Protein AF-A0A7C5V649-F1 (afdb_monomer)

Radius of gyration: 30.29 Å; Cα contacts (8 Å, |Δi|>4): 635; chains: 1; bounding box: 96×82×86 Å

Sequence (457 aa):
MTSRGSSITKHFNKSNLEHTTSQSTSWASRHGIGLAFPSAISGLAVALTFPNYSWSLLAWVAVSPFLMALGRAQRLREVIWTTLVFGFFYFYFSLWWLNTLTIFNPFIPLGIVLLGVALSGYLVAFSVPAWFVMRRLSAQWIPLVLATLWVAVEYLRGLGPFGFPWNYLGHSQLPTFPKLAQCADIAGVYGISWLIVFANALFATAALCRWKEIKWTTVARQLALPLAALLVVLYCVIRIYPDHALLKVEAMRQSDAEGTIRIAVLQPNISQLEKVGYYSATSEEEALAAEQQMTSTTLRLLEETSGSQAKLIVMPESSFNSTYFVYQKELHETLARYARALDADILFGADRRETQSDYAARLRHPFTGHSERSFPNLVVRSMEGQPVLLEEPEETVPTVAAFLVRREEGLTSTVYDKIHLVPFGETAPIFDRIPFFQEYILMVGTYARGTEYTIFQ

Mean predicted aligned error: 10.05 Å

Secondary structure (DSSP, 8-state):
-------------THHHHHHHHHHHHHHHHTTHHHHHHHHHHHHHHHTTSTTT--TTTHHHHTHHHHHHHHH--SHHHHHHHHHHHHHHHHHHHTGGGGGGGGT-TTHHHHHHHHHHHHHHHHHHHHHHHHHHHHHS-TTTHHHHHHHHHHHHHHHHTSSTT---TT-GGGGGTTT-HHHHTTHHHHHHHHHHHHHHHHHHHHHHHHHHHHTT--HHHHHHHHHHHHHHHHHHHHIIIIIHHHHHHHHHHHHHHH-TT-PPPEEE------HHHHHHHHT-SSHHHHHHHHHHHHHHHHHHHHHTTTS--SEEE--TTSB--TTGGG-HHHHHHHHHHHHHHT-EEEEEEEEEEEHHHHHHHHHS---S-S--PPP------SSS--------S-EEEEEEEEEEETTTEEEEEEEEPSSPPBTTTB-TTGGG-HHHHHHSTT---PPPP-S-----

Nearest PDB structures (foldseek):
  5vrg-assembly1_A  TM=8.196E-01  e=6.380E-12  Escherichia coli K-12
  5n6l-assembly2_B  TM=8.045E-01  e=6.380E-12  Escherichia coli K-12
  5n6h-assembly1_A  TM=7.985E-01  e=5.352E-12  Escherichia coli K-12
  8rqr-assembly1_A  TM=7.796E-01  e=7.604E-12  Escherichia coli
  5n6h-assembly2_B  TM=7.937E-01  e=2.279E-11  Escherichia coli K-12

Solvent-accessible surface area (backbone atoms only — not comparable to full-atom values): 25034 Å² total; per-residue (Å²): 134,90,82,87,85,83,84,83,79,81,81,79,70,71,68,66,64,56,56,55,56,56,50,53,55,51,54,34,62,74,69,38,52,73,34,31,57,45,6,33,52,17,10,41,42,43,23,42,11,34,88,98,64,45,38,30,75,47,44,45,51,18,55,15,45,30,51,38,33,42,69,65,43,88,45,72,69,36,42,48,51,27,35,41,37,17,27,27,36,20,41,37,60,58,48,47,72,58,55,72,49,35,87,82,36,83,58,37,66,59,50,47,54,52,47,11,52,55,57,11,52,53,46,39,70,29,48,57,58,42,44,53,43,66,72,72,53,58,74,51,52,40,21,62,52,46,13,51,42,46,38,53,41,53,54,55,37,50,43,75,88,79,38,59,70,70,85,50,70,28,65,24,32,45,86,75,36,51,48,55,48,59,56,30,82,80,55,35,54,50,48,47,28,24,55,32,41,26,47,12,33,48,55,19,47,53,52,49,39,53,72,70,67,47,58,62,71,60,50,49,63,39,41,45,60,57,51,50,52,51,52,50,51,51,48,43,39,56,70,49,42,47,61,52,52,48,52,54,53,52,52,50,61,70,68,46,89,85,66,88,80,42,72,42,77,54,76,77,79,76,50,70,66,60,58,46,46,37,81,66,42,93,43,70,68,57,23,49,52,43,44,50,53,49,40,50,51,44,52,51,56,55,59,70,48,59,89,65,70,26,48,36,35,38,44,47,78,54,52,40,73,43,58,51,44,71,41,39,61,69,56,46,53,48,52,23,48,48,16,44,76,53,62,14,27,39,39,35,14,27,31,36,45,38,46,51,67,55,50,52,55,47,67,74,55,68,87,82,88,68,91,84,64,76,75,67,80,59,96,64,79,60,100,78,65,82,91,72,86,71,79,73,69,96,51,67,47,39,30,51,30,37,42,38,26,36,38,91,78,21,64,49,83,61,64,34,40,46,54,83,69,51,71,66,48,31,28,52,77,83,43,84,75,37,81,74,55,56,74,72,48,74,76,50,37,78,46,52,65,30,91,64,90,66,81,89,130

Foldseek 3Di:
DDDDDDDDDDDPDPVVVVVVVVVVVVVCVVQLVVLLVLLLQLLLLLLCLAPPNLPLVSLLASCQSLLLSLLPDPDLNSLLNSLLSNQLNNQLSNVVVQVVCCVVPVCSNVVSNVVSNVRSVLVSQLSVVLNVCSVPDDLLCSLQVSLVSLLVSLVVCCDDPNNDNPSQSLVSCCVPQVLLNVCCVVVHSSVSSSLSSSSSSLSNSLVVCVVVVNPNVSSCVSCVVSVVVSVVVCCCSNPPVVVVVVVVVVVVQVPDPPHDFAEAEDDLVDDVVLLVQLVPPPDPVSNVVSQVVLQVSLVVSLVVCAPVNGQEYEYEFASREPLDVLQPPVVQVVVLVSCQNRNHKYKYKHKHKDFPVQVVVDVVDPDPPDDPDDRDHDPPDDPPDDDDDDPDRPDIAIFTKMWMQHNVPTTDPFMDTAARDDDLQQPPPVCVPPVVVCVVSPHHHPHDHDDDDTDDD

pLDDT: mean 82.93, std 18.62, range [30.55, 98.81]

Structure (mmCIF, N/CA/C/O backbone):
data_AF-A0A7C5V649-F1
#
_entry.id   AF-A0A7C5V649-F1
#
loop_
_atom_site.group_PDB
_atom_site.id
_atom_site.type_symbol
_atom_site.label_atom_id
_atom_site.label_alt_id
_atom_site.label_comp_id
_atom_site.label_asym_id
_atom_site.label_entity_id
_atom_site.label_seq_id
_atom_site.pdbx_PDB_ins_code
_atom_site.Cartn_x
_atom_site.Cartn_y
_atom_site.Cartn_z
_atom_site.occupancy
_atom_site.B_iso_or_equiv
_atom_site.auth_seq_id
_atom_site.auth_comp_id
_atom_site.auth_asym_id
_atom_site.auth_atom_id
_atom_site.pdbx_PDB_model_num
ATOM 1 N N . MET A 1 1 ? 62.081 58.836 -33.011 1.00 36.94 1 MET A N 1
ATOM 2 C CA . MET A 1 1 ? 62.884 57.942 -32.151 1.00 36.94 1 MET A CA 1
ATOM 3 C C . MET A 1 1 ? 61.945 56.991 -31.420 1.00 36.94 1 MET A C 1
ATOM 5 O O . MET A 1 1 ? 61.169 57.426 -30.588 1.00 36.94 1 MET A O 1
ATOM 9 N N . THR A 1 2 ? 61.948 55.736 -31.876 1.00 38.00 2 THR A N 1
ATOM 10 C CA . THR A 1 2 ? 61.541 54.473 -31.221 1.00 38.00 2 THR A CA 1
ATOM 11 C C . THR A 1 2 ? 60.545 54.487 -30.045 1.00 38.00 2 THR A C 1
ATOM 13 O O . THR A 1 2 ? 60.937 54.733 -28.908 1.00 38.00 2 THR A O 1
ATOM 16 N N . SER A 1 3 ? 59.327 53.982 -30.277 1.00 30.55 3 SER A N 1
ATOM 17 C CA . SER A 1 3 ? 58.600 53.180 -29.279 1.00 30.55 3 SER A CA 1
ATOM 18 C C . SER A 1 3 ? 58.147 51.858 -29.920 1.00 30.55 3 SER A C 1
ATOM 20 O O . SER A 1 3 ? 57.559 51.829 -31.000 1.00 30.55 3 SER A O 1
ATOM 22 N N . ARG A 1 4 ? 58.537 50.735 -29.304 1.00 34.50 4 ARG A N 1
ATOM 23 C CA . ARG A 1 4 ? 58.181 49.370 -29.720 1.00 34.50 4 ARG A CA 1
ATOM 24 C C . ARG A 1 4 ? 56.809 49.027 -29.140 1.00 34.50 4 ARG A C 1
ATOM 26 O O . ARG A 1 4 ? 56.658 49.030 -27.923 1.00 34.50 4 ARG A O 1
ATOM 33 N N . GLY A 1 5 ? 55.849 48.679 -29.992 1.00 33.94 5 GLY A N 1
ATOM 34 C CA . GLY A 1 5 ? 54.630 47.978 -29.588 1.00 33.94 5 GLY A CA 1
ATOM 35 C C . GLY A 1 5 ? 54.877 46.469 -29.552 1.00 33.94 5 GLY A C 1
ATOM 36 O O . GLY A 1 5 ? 55.344 45.903 -30.540 1.00 33.94 5 GLY A O 1
ATOM 37 N N . SER A 1 6 ? 54.578 45.812 -28.428 1.00 32.91 6 SER A N 1
ATOM 38 C CA . SER A 1 6 ? 54.505 44.351 -28.345 1.00 32.91 6 SER A CA 1
ATOM 39 C C . SER A 1 6 ? 53.042 43.901 -28.386 1.00 32.91 6 SER A C 1
ATOM 41 O O . SER A 1 6 ? 52.245 44.164 -27.490 1.00 32.91 6 SER A O 1
ATOM 43 N N . SER A 1 7 ? 52.686 43.214 -29.469 1.00 33.00 7 SER A N 1
ATOM 44 C CA . SER A 1 7 ? 51.453 42.439 -29.595 1.00 33.00 7 SER A CA 1
ATOM 45 C C . SER A 1 7 ? 51.694 41.061 -28.978 1.00 33.00 7 SER A C 1
ATOM 47 O O . SER A 1 7 ? 52.481 40.282 -29.512 1.00 33.00 7 SER A O 1
ATOM 49 N N . ILE A 1 8 ? 51.019 40.747 -27.869 1.00 33.97 8 ILE A N 1
ATOM 50 C CA . ILE A 1 8 ? 50.959 39.388 -27.314 1.00 33.97 8 ILE A CA 1
ATOM 51 C C . ILE A 1 8 ? 49.700 38.713 -27.866 1.00 33.97 8 ILE A C 1
ATOM 53 O O . ILE A 1 8 ? 48.608 38.831 -27.313 1.00 33.97 8 ILE A O 1
ATOM 57 N N . THR A 1 9 ? 49.850 37.978 -28.963 1.00 34.94 9 THR A N 1
ATOM 58 C CA . THR A 1 9 ? 48.856 37.017 -29.447 1.00 34.94 9 THR A CA 1
ATOM 59 C C . THR A 1 9 ? 48.958 35.740 -28.611 1.00 34.94 9 THR A C 1
ATOM 61 O O . THR A 1 9 ? 49.849 34.916 -28.806 1.00 34.94 9 THR A O 1
ATOM 64 N N . LYS A 1 10 ? 48.036 35.544 -27.659 1.00 38.41 10 LYS A N 1
ATOM 65 C CA . LYS A 1 10 ? 47.859 34.251 -26.978 1.00 38.41 10 LYS A CA 1
ATOM 66 C C . LYS A 1 10 ? 47.260 33.240 -27.963 1.00 38.41 10 LYS A C 1
ATOM 68 O O . LYS A 1 10 ? 46.069 33.286 -28.255 1.00 38.41 10 LYS A O 1
ATOM 73 N N . HIS A 1 11 ? 48.076 32.314 -28.459 1.00 36.91 11 HIS A N 1
ATOM 74 C CA . HIS A 1 11 ? 47.598 31.079 -29.081 1.00 36.91 11 HIS A CA 1
ATOM 75 C C . HIS A 1 11 ? 46.932 30.196 -28.014 1.00 36.91 11 HIS A C 1
ATOM 77 O O . HIS A 1 11 ? 47.603 29.519 -27.238 1.00 36.91 11 HIS A O 1
ATOM 83 N N . PHE A 1 12 ? 45.599 30.216 -27.962 1.00 37.25 12 PHE A N 1
ATOM 84 C CA . PHE A 1 12 ? 44.818 29.243 -27.202 1.00 37.25 12 PHE A CA 1
ATOM 85 C C . PHE A 1 12 ? 44.826 27.907 -27.954 1.00 37.25 12 PHE A C 1
ATOM 87 O O . PHE A 1 12 ? 44.206 27.753 -29.005 1.00 37.25 12 PHE A O 1
ATOM 94 N N . ASN A 1 13 ? 45.571 26.946 -27.418 1.00 36.38 13 ASN A N 1
ATOM 95 C CA . ASN A 1 13 ? 45.719 25.613 -27.980 1.00 36.38 13 ASN A CA 1
ATOM 96 C C . ASN A 1 13 ? 44.449 24.781 -27.695 1.00 36.38 13 ASN A C 1
ATOM 98 O O . ASN A 1 13 ? 44.206 24.386 -26.554 1.00 36.38 13 ASN A O 1
ATOM 102 N N . LYS A 1 14 ? 43.631 24.522 -28.729 1.00 41.50 14 LYS A N 1
ATOM 103 C CA . LYS A 1 14 ? 42.399 23.702 -28.658 1.00 41.50 14 LYS A CA 1
ATOM 104 C C . LYS A 1 14 ? 42.640 22.257 -28.182 1.00 41.50 14 LYS A C 1
ATOM 106 O O . LYS A 1 14 ? 41.716 21.635 -27.672 1.00 41.50 14 LYS A O 1
ATOM 111 N N . SER A 1 15 ? 43.868 21.745 -28.277 1.00 40.16 15 SER A N 1
ATOM 112 C CA . SER A 1 15 ? 44.200 20.348 -27.944 1.00 40.16 15 SER A CA 1
ATOM 113 C C . SER A 1 15 ? 44.076 19.990 -26.452 1.00 40.16 15 SER A C 1
ATOM 115 O O . SER A 1 15 ? 43.797 18.840 -26.118 1.00 40.16 15 SER A O 1
ATOM 117 N N . ASN A 1 16 ? 44.193 20.959 -25.534 1.00 34.03 16 ASN A N 1
ATOM 118 C CA . ASN A 1 16 ? 44.114 20.689 -24.087 1.00 34.03 16 ASN A CA 1
ATOM 119 C C . ASN A 1 16 ? 42.673 20.554 -23.545 1.00 34.03 16 ASN A C 1
ATOM 121 O O . ASN A 1 16 ? 42.467 19.971 -22.478 1.00 34.03 16 ASN A O 1
ATOM 125 N N . LEU A 1 17 ? 41.666 21.049 -24.276 1.00 40.09 17 LEU A N 1
ATOM 126 C CA . LEU A 1 17 ? 40.243 20.909 -23.920 1.00 40.09 17 LEU A CA 1
ATOM 127 C C . LEU A 1 17 ? 39.654 19.556 -24.363 1.00 40.09 17 LEU A C 1
ATOM 129 O O . LEU A 1 17 ? 38.756 19.025 -23.709 1.00 40.09 17 LEU A O 1
ATOM 133 N N . GLU A 1 18 ? 40.191 18.958 -25.428 1.00 37.19 18 GLU A N 1
ATOM 134 C CA . GLU A 1 18 ? 39.766 17.636 -25.917 1.00 37.19 18 GLU A CA 1
ATOM 135 C C . GLU A 1 18 ? 40.360 16.488 -25.079 1.00 37.19 18 GLU A C 1
ATOM 137 O O . GLU A 1 18 ? 39.698 15.479 -24.827 1.00 37.19 18 GLU A O 1
ATOM 142 N N . HIS A 1 19 ? 41.574 16.656 -24.541 1.00 35.34 19 HIS A N 1
ATOM 143 C CA . HIS A 1 19 ? 42.197 15.640 -23.684 1.00 35.34 19 HIS A CA 1
ATOM 144 C C . HIS A 1 19 ? 41.551 15.511 -22.292 1.00 35.34 19 HIS A C 1
ATOM 146 O O . HIS A 1 19 ? 41.492 14.409 -21.741 1.00 35.34 19 HIS A O 1
ATOM 152 N N . THR A 1 20 ? 41.015 16.597 -21.730 1.00 40.09 20 THR A N 1
ATOM 153 C CA . THR A 1 20 ? 40.374 16.597 -20.400 1.00 40.09 20 THR A CA 1
ATOM 154 C C . THR A 1 20 ? 38.941 16.050 -20.427 1.00 40.09 20 THR A C 1
ATOM 156 O O . THR A 1 20 ? 38.528 15.350 -19.500 1.00 40.09 20 THR A O 1
ATOM 159 N N . THR A 1 21 ? 38.199 16.267 -21.517 1.00 39.84 21 THR A N 1
ATOM 160 C CA . THR A 1 21 ? 36.852 15.696 -21.726 1.00 39.84 21 THR A CA 1
ATOM 161 C C . THR A 1 21 ? 36.888 14.202 -22.081 1.00 39.84 21 THR A C 1
ATOM 163 O O . 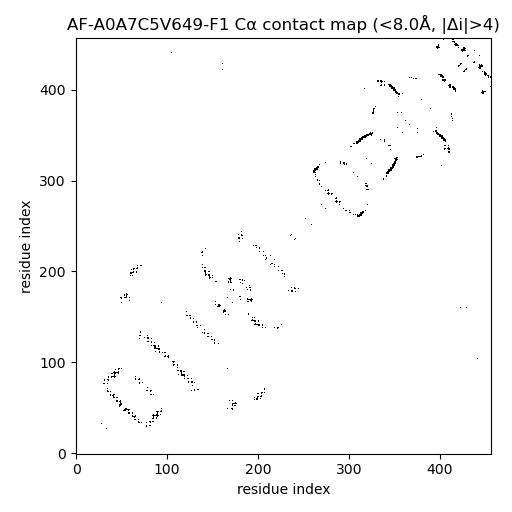THR A 1 21 ? 36.036 13.434 -21.626 1.00 39.84 21 THR A O 1
ATOM 166 N N . SER A 1 22 ? 37.915 13.753 -22.808 1.00 37.28 22 SER A N 1
ATOM 167 C CA . SER A 1 22 ? 38.166 12.332 -23.108 1.00 37.28 22 SER A CA 1
ATOM 168 C C . SER A 1 22 ? 38.533 11.508 -21.858 1.00 37.28 22 SER A C 1
ATOM 170 O O . SER A 1 22 ? 38.049 10.390 -21.663 1.00 37.28 22 SER A O 1
ATOM 172 N N . GLN A 1 23 ? 39.325 12.068 -20.936 1.00 36.22 23 GLN A N 1
ATOM 173 C CA . GLN A 1 23 ? 39.696 11.356 -19.709 1.00 36.22 23 GLN A CA 1
ATOM 174 C C . GLN A 1 23 ? 38.557 11.285 -18.677 1.00 36.22 23 GLN A C 1
ATOM 176 O O . GLN A 1 23 ? 38.383 10.227 -18.062 1.00 36.22 23 GLN A O 1
ATOM 181 N N . SER A 1 24 ? 37.733 12.334 -18.525 1.00 41.28 24 SER A N 1
ATOM 182 C CA . SER A 1 24 ? 36.608 12.326 -17.569 1.00 41.28 24 SER A CA 1
ATOM 183 C C . SER A 1 24 ? 35.476 11.377 -17.995 1.00 41.28 24 SER A C 1
ATOM 185 O O . SER A 1 24 ? 34.929 10.640 -17.167 1.00 41.28 24 SER A O 1
ATOM 187 N N . THR A 1 25 ? 35.201 11.291 -19.301 1.00 44.31 25 THR A N 1
ATOM 188 C CA . THR A 1 25 ? 34.272 10.306 -19.881 1.00 44.31 25 THR A CA 1
ATOM 189 C C . THR A 1 25 ? 34.782 8.870 -19.723 1.00 44.31 25 THR A C 1
ATOM 191 O O . THR A 1 25 ? 33.984 7.952 -19.509 1.00 44.31 25 THR A O 1
ATOM 194 N N . SER A 1 26 ? 36.103 8.653 -19.716 1.00 49.25 26 SER A N 1
ATOM 195 C CA . SER A 1 26 ? 36.700 7.334 -19.454 1.00 49.25 26 SER A CA 1
ATOM 196 C C . SER A 1 26 ? 36.560 6.874 -17.992 1.00 49.25 26 SER A C 1
ATOM 198 O O . SER A 1 26 ? 36.377 5.685 -17.736 1.00 49.25 26 SER A O 1
ATOM 200 N N . TRP A 1 27 ? 36.587 7.790 -17.017 1.00 44.69 27 TRP A N 1
ATOM 201 C CA . TRP A 1 27 ? 36.487 7.433 -15.597 1.00 44.69 27 TRP A CA 1
ATOM 202 C C . TRP A 1 27 ? 35.042 7.128 -15.173 1.00 44.69 27 TRP A C 1
ATOM 204 O O . TRP A 1 27 ? 34.786 6.102 -14.534 1.00 44.69 27 TRP A O 1
ATOM 214 N N . ALA A 1 28 ? 34.086 7.957 -15.609 1.00 45.69 28 ALA A N 1
ATOM 215 C CA . ALA A 1 28 ? 32.658 7.771 -15.338 1.00 45.69 28 ALA A CA 1
ATOM 216 C C . ALA A 1 28 ? 32.068 6.531 -16.039 1.00 45.69 28 ALA A C 1
ATOM 218 O O . ALA A 1 28 ? 31.176 5.873 -15.497 1.00 45.69 28 ALA A O 1
ATOM 219 N N . SER A 1 29 ? 32.589 6.171 -17.219 1.00 52.00 29 SER A N 1
ATOM 220 C CA . SER A 1 29 ? 32.217 4.937 -17.930 1.00 52.00 29 SER A CA 1
ATOM 221 C C . SER A 1 29 ? 32.841 3.676 -17.321 1.00 52.00 29 SER A C 1
ATOM 223 O O . SER A 1 29 ? 32.210 2.620 -17.332 1.00 52.00 29 SER A O 1
ATOM 225 N N . ARG A 1 30 ? 34.038 3.763 -16.720 1.00 49.53 30 ARG A N 1
ATOM 226 C CA . ARG A 1 30 ? 34.689 2.626 -16.037 1.00 49.53 30 ARG A CA 1
ATOM 227 C C . ARG A 1 30 ? 33.969 2.193 -14.750 1.00 49.53 30 ARG A C 1
ATOM 229 O O . ARG A 1 30 ? 33.972 0.996 -14.442 1.00 49.53 30 ARG A O 1
ATOM 236 N N . HIS A 1 31 ? 33.305 3.126 -14.061 1.00 53.00 31 HIS A N 1
ATOM 237 C CA . HIS A 1 31 ? 32.632 2.900 -12.770 1.00 53.00 31 HIS A CA 1
ATOM 238 C C . HIS A 1 31 ? 31.092 2.910 -12.833 1.00 53.00 31 HIS A C 1
ATOM 240 O O . HIS A 1 31 ? 30.442 2.867 -11.796 1.00 53.00 31 HIS A O 1
ATOM 246 N N . GLY A 1 32 ? 30.479 2.967 -14.023 1.00 59.16 32 GLY A N 1
ATOM 247 C CA . GLY A 1 32 ? 29.012 2.955 -14.161 1.00 59.16 32 GLY A CA 1
ATOM 248 C C . GLY A 1 32 ? 28.304 4.243 -13.708 1.00 59.16 32 GLY A C 1
ATOM 249 O O . GLY A 1 32 ? 27.077 4.301 -13.707 1.00 59.16 32 GLY A O 1
ATOM 250 N N . ILE A 1 33 ? 29.055 5.299 -13.378 1.00 63.62 33 ILE A N 1
ATOM 251 C CA . ILE A 1 33 ? 28.540 6.587 -12.882 1.00 63.62 33 ILE A CA 1
ATOM 252 C C . ILE A 1 33 ? 27.642 7.266 -13.927 1.00 63.62 33 ILE A C 1
ATOM 254 O O . ILE A 1 33 ? 26.629 7.867 -13.580 1.00 63.62 33 ILE A O 1
ATOM 258 N N . GLY A 1 34 ? 27.941 7.090 -15.219 1.00 76.56 34 GLY A N 1
ATOM 259 C CA . GLY A 1 34 ? 27.107 7.625 -16.303 1.00 76.56 34 GLY A CA 1
ATOM 260 C C . GLY A 1 34 ? 25.688 7.035 -16.379 1.00 76.56 34 GLY A C 1
ATOM 261 O O . GLY A 1 34 ? 24.805 7.663 -16.954 1.00 76.56 34 GLY A O 1
ATOM 262 N N . LEU A 1 35 ? 25.449 5.851 -15.798 1.00 89.00 35 LEU A N 1
ATOM 263 C CA . LEU A 1 35 ? 24.126 5.207 -15.743 1.00 89.00 35 LEU A CA 1
ATOM 264 C C . LEU A 1 35 ? 23.373 5.526 -14.442 1.00 89.00 35 LEU A C 1
ATOM 266 O O . LEU A 1 35 ? 22.148 5.406 -14.389 1.00 89.00 35 LEU A O 1
ATOM 270 N N . ALA A 1 36 ? 24.086 5.976 -13.407 1.00 90.19 36 ALA A N 1
ATOM 271 C CA . ALA A 1 36 ? 23.501 6.311 -12.113 1.00 90.19 36 ALA A CA 1
ATOM 272 C C . ALA A 1 36 ? 22.613 7.562 -12.191 1.00 90.19 36 ALA A C 1
ATOM 274 O O . ALA A 1 36 ? 21.518 7.566 -11.644 1.00 90.19 36 ALA A O 1
ATOM 275 N N . PHE A 1 37 ? 23.037 8.595 -12.924 1.00 93.25 37 PHE A N 1
ATOM 276 C CA . PHE A 1 37 ? 22.278 9.844 -13.056 1.00 93.25 37 PHE A CA 1
ATOM 277 C C . PHE A 1 37 ? 20.858 9.669 -13.637 1.00 93.25 37 PHE A C 1
ATOM 279 O O . PHE A 1 37 ? 19.902 10.065 -12.967 1.00 93.25 37 PHE A O 1
ATOM 286 N N . PRO A 1 38 ? 20.655 9.042 -14.819 1.00 94.06 38 PRO A N 1
ATOM 287 C CA . PRO A 1 38 ? 19.302 8.807 -15.334 1.00 94.06 38 PRO A CA 1
ATOM 288 C C . PRO A 1 38 ? 18.468 7.906 -14.413 1.00 94.06 38 PRO A C 1
ATOM 290 O O . PRO A 1 38 ? 17.252 8.057 -14.351 1.00 94.06 38 PRO A O 1
ATOM 293 N N . SER A 1 39 ? 19.113 7.011 -13.664 1.00 97.31 39 SER A N 1
ATOM 294 C CA . SER A 1 39 ? 18.449 6.128 -12.699 1.00 97.31 39 SER A CA 1
ATOM 295 C C . SER A 1 39 ? 17.968 6.879 -11.462 1.00 97.31 39 SER A C 1
ATOM 297 O O . SER A 1 39 ? 16.840 6.669 -11.033 1.00 97.31 39 SER A O 1
ATOM 299 N N . ALA A 1 40 ? 18.772 7.804 -10.934 1.00 97.56 40 ALA A N 1
ATOM 300 C CA . ALA A 1 40 ? 18.379 8.671 -9.826 1.00 97.56 40 ALA A CA 1
ATOM 301 C C . ALA A 1 40 ? 17.206 9.581 -10.220 1.00 97.56 40 ALA A C 1
ATOM 303 O O . ALA A 1 40 ? 16.221 9.661 -9.491 1.00 97.56 40 ALA A O 1
ATOM 304 N N . ILE A 1 41 ? 17.268 10.202 -11.408 1.00 97.56 41 ILE A N 1
ATOM 305 C CA . ILE A 1 41 ? 16.163 11.017 -11.942 1.00 97.56 41 ILE A CA 1
ATOM 306 C C . ILE A 1 41 ? 14.899 10.178 -12.100 1.00 97.56 41 ILE A C 1
ATOM 308 O O . ILE A 1 41 ? 13.822 10.620 -11.721 1.00 97.56 41 ILE A O 1
ATOM 312 N N . SER A 1 42 ? 15.026 8.971 -12.650 1.00 98.50 42 SER A N 1
ATOM 313 C CA . SER A 1 42 ? 13.905 8.048 -12.808 1.00 98.50 42 SER A CA 1
ATOM 314 C C . SER A 1 42 ? 13.290 7.674 -11.456 1.00 98.50 42 SER A C 1
ATOM 316 O O . SER A 1 42 ? 12.074 7.735 -11.313 1.00 98.50 42 SER A O 1
ATOM 318 N N . GLY A 1 43 ? 14.109 7.375 -10.441 1.00 98.25 43 GLY A N 1
ATOM 319 C CA . GLY A 1 43 ? 13.636 7.057 -9.091 1.00 98.25 43 GLY A CA 1
ATOM 320 C C . GLY A 1 43 ? 12.895 8.226 -8.440 1.00 98.25 43 GLY A C 1
ATOM 321 O O . GLY A 1 43 ? 11.783 8.052 -7.948 1.00 98.25 43 GLY A O 1
ATOM 322 N N . LEU A 1 44 ? 13.457 9.437 -8.526 1.00 97.81 44 LEU A N 1
ATOM 323 C CA . LEU A 1 44 ? 12.796 10.669 -8.078 1.00 97.81 44 LEU A CA 1
ATOM 324 C C . LEU A 1 44 ? 11.477 10.908 -8.817 1.00 97.81 44 LEU A C 1
ATOM 326 O O . LEU A 1 44 ? 10.461 11.188 -8.191 1.00 97.81 44 LEU A O 1
ATOM 330 N N . ALA A 1 45 ? 11.474 10.763 -10.144 1.00 98.31 45 ALA A N 1
ATOM 331 C CA . ALA A 1 45 ? 10.282 10.939 -10.962 1.00 98.31 45 ALA A CA 1
ATOM 332 C C . ALA A 1 45 ? 9.171 9.961 -10.562 1.00 98.31 45 ALA A C 1
ATOM 334 O O . ALA A 1 45 ? 8.016 10.367 -10.498 1.00 98.31 45 ALA A O 1
ATOM 335 N N . VAL A 1 46 ? 9.511 8.704 -10.251 1.00 98.31 46 VAL A N 1
ATOM 336 C CA . VAL A 1 46 ? 8.555 7.721 -9.724 1.00 98.31 46 VAL A CA 1
ATOM 337 C C . VAL A 1 46 ? 8.055 8.133 -8.337 1.00 98.31 46 VAL A C 1
ATOM 339 O O . VAL A 1 46 ? 6.852 8.068 -8.092 1.00 98.31 46 VAL A O 1
ATOM 342 N N . ALA A 1 47 ? 8.924 8.615 -7.443 1.00 97.38 47 ALA A N 1
ATOM 343 C CA . ALA A 1 47 ? 8.516 9.077 -6.114 1.00 97.38 47 ALA A CA 1
ATOM 344 C C . ALA A 1 47 ? 7.478 10.219 -6.175 1.00 97.38 47 ALA A C 1
ATOM 346 O O . ALA A 1 47 ? 6.518 10.212 -5.409 1.00 97.38 47 ALA A O 1
ATOM 347 N N . LEU A 1 48 ? 7.602 11.138 -7.141 1.00 96.88 48 LEU A N 1
ATOM 348 C CA . LEU A 1 48 ? 6.653 12.243 -7.372 1.00 96.88 48 LEU A CA 1
ATOM 349 C C . LEU A 1 48 ? 5.265 11.792 -7.873 1.00 96.88 48 LEU A C 1
ATOM 351 O O . LEU A 1 48 ? 4.339 12.598 -7.960 1.00 96.88 48 LEU A O 1
ATOM 355 N N . THR A 1 49 ? 5.091 10.516 -8.219 1.00 96.69 49 THR A N 1
ATOM 356 C CA . THR A 1 49 ? 3.784 9.980 -8.639 1.00 96.69 49 THR A CA 1
ATOM 357 C C . THR A 1 49 ? 2.877 9.627 -7.457 1.00 96.69 49 THR A C 1
ATOM 359 O O . THR A 1 49 ? 1.677 9.440 -7.645 1.00 96.69 49 THR A O 1
ATOM 362 N N . PHE A 1 50 ? 3.433 9.556 -6.244 1.00 94.88 50 PHE A N 1
ATOM 363 C CA . PHE A 1 50 ? 2.730 9.190 -5.013 1.00 94.88 50 PHE A CA 1
ATOM 364 C C . PHE A 1 50 ? 2.175 10.428 -4.272 1.00 94.88 50 PHE A C 1
ATOM 366 O O . PHE A 1 50 ? 2.469 11.564 -4.672 1.00 94.88 50 PHE A O 1
ATOM 373 N N . PRO A 1 51 ? 1.336 10.237 -3.229 1.00 84.12 51 PRO A N 1
ATOM 374 C CA . PRO A 1 51 ? 0.714 11.333 -2.481 1.00 84.12 51 PRO A CA 1
ATOM 375 C C . PRO A 1 51 ? 1.709 12.412 -2.012 1.00 84.12 51 PRO A C 1
ATOM 377 O O . PRO A 1 51 ? 2.884 12.123 -1.800 1.00 84.12 51 PRO A O 1
ATOM 380 N N . ASN A 1 52 ? 1.215 13.647 -1.852 1.00 83.31 52 ASN A N 1
ATOM 381 C CA . ASN A 1 52 ? 1.907 14.957 -1.797 1.00 83.31 52 ASN A CA 1
ATOM 382 C C . ASN A 1 52 ? 2.037 15.652 -3.156 1.00 83.31 52 ASN A C 1
ATOM 384 O O . ASN A 1 52 ? 1.781 16.851 -3.244 1.00 83.31 52 ASN A O 1
ATOM 388 N N . TYR A 1 53 ? 2.386 14.911 -4.211 1.00 90.31 53 TYR A N 1
ATOM 389 C CA . TYR A 1 53 ? 2.527 15.470 -5.562 1.00 90.31 53 TYR A CA 1
ATOM 390 C C . TYR A 1 53 ? 1.511 14.875 -6.535 1.00 90.31 53 TYR A C 1
ATOM 392 O O . TYR A 1 53 ? 0.899 15.614 -7.304 1.00 90.31 53 TYR A O 1
ATOM 400 N N . SER A 1 54 ? 1.295 13.554 -6.475 1.00 93.19 54 SER A N 1
ATOM 401 C CA . SER A 1 54 ? 0.281 12.838 -7.258 1.00 93.19 54 SER A CA 1
ATOM 402 C C . SER A 1 54 ? 0.370 13.099 -8.768 1.00 93.19 54 SER A C 1
ATOM 404 O O . SER A 1 54 ? -0.647 13.237 -9.452 1.00 93.19 54 SER A O 1
ATOM 406 N N . TRP A 1 55 ? 1.588 13.181 -9.321 1.00 95.69 55 TRP A N 1
ATOM 407 C CA . TRP A 1 55 ? 1.807 13.375 -10.760 1.00 95.69 55 TRP A CA 1
ATOM 408 C C . TRP A 1 55 ? 1.571 12.070 -11.536 1.00 95.69 55 TRP A C 1
ATOM 410 O O . TRP A 1 55 ? 2.477 11.515 -12.151 1.00 95.69 55 TRP A O 1
ATOM 420 N N . SER A 1 56 ? 0.335 11.569 -11.526 1.00 95.50 56 SER A N 1
ATOM 421 C CA . SER A 1 56 ? -0.049 10.247 -12.050 1.00 95.50 56 SER A CA 1
ATOM 422 C C . SER A 1 56 ? 0.350 10.022 -13.514 1.00 95.50 56 SER A C 1
ATOM 424 O O . SER A 1 56 ? 0.726 8.915 -13.899 1.00 95.50 56 SER A O 1
ATOM 426 N N . LEU A 1 57 ? 0.309 11.076 -14.342 1.00 96.25 57 LEU A N 1
ATOM 427 C CA . LEU A 1 57 ? 0.749 11.027 -15.742 1.00 96.25 57 LEU A CA 1
ATOM 428 C C . LEU A 1 57 ? 2.249 10.752 -15.883 1.00 96.25 57 LEU A C 1
ATOM 430 O O . LEU A 1 57 ? 2.658 10.062 -16.816 1.00 96.25 57 LEU A O 1
ATOM 434 N N . LEU A 1 58 ? 3.066 11.255 -14.954 1.00 97.69 58 LEU A N 1
ATOM 435 C CA . LEU A 1 58 ? 4.511 11.055 -14.977 1.00 97.69 58 LEU A CA 1
ATOM 436 C C . LEU A 1 58 ? 4.860 9.566 -14.843 1.00 97.69 58 LEU A C 1
ATOM 438 O O . LEU A 1 58 ? 5.808 9.118 -15.483 1.00 97.69 58 LEU A O 1
ATOM 442 N N . ALA A 1 59 ? 4.060 8.773 -14.117 1.00 97.62 59 ALA A N 1
ATOM 443 C CA . ALA A 1 59 ? 4.285 7.335 -13.934 1.00 97.62 59 ALA A CA 1
ATOM 444 C C . ALA A 1 59 ? 4.445 6.570 -15.261 1.00 97.62 59 ALA A C 1
ATOM 446 O O . ALA A 1 59 ? 5.265 5.656 -15.352 1.00 97.62 59 ALA A O 1
ATOM 447 N N . TRP A 1 60 ? 3.736 6.986 -16.317 1.00 98.12 60 TRP A N 1
ATOM 448 C CA . TRP A 1 60 ? 3.745 6.352 -17.644 1.00 98.12 60 TRP A CA 1
ATOM 449 C C . TRP A 1 60 ? 5.064 6.496 -18.411 1.00 98.12 60 TRP A C 1
ATOM 451 O O . TRP A 1 60 ? 5.281 5.788 -19.395 1.00 98.12 60 TRP A O 1
ATOM 461 N N . VAL A 1 61 ? 5.952 7.383 -17.955 1.00 98.38 61 VAL A N 1
ATOM 462 C CA . VAL A 1 61 ? 7.284 7.600 -18.542 1.00 98.38 61 VAL A CA 1
ATOM 463 C C . VAL A 1 61 ? 8.415 7.597 -17.506 1.00 98.38 61 VAL A C 1
ATOM 465 O O . VAL A 1 61 ? 9.581 7.493 -17.884 1.00 98.38 61 VAL A O 1
ATOM 468 N N . ALA A 1 62 ? 8.099 7.664 -16.209 1.00 98.25 62 ALA A N 1
ATOM 469 C CA . ALA A 1 62 ? 9.066 7.838 -15.127 1.00 98.25 62 ALA A CA 1
ATOM 470 C C . ALA A 1 62 ? 10.071 6.692 -14.986 1.00 98.25 62 ALA A C 1
ATOM 472 O O . ALA A 1 62 ? 11.209 6.950 -14.611 1.00 98.25 62 ALA A O 1
ATOM 473 N N . VAL A 1 63 ? 9.689 5.450 -15.297 1.00 98.69 63 VAL A N 1
ATOM 474 C CA . VAL A 1 63 ? 10.550 4.251 -15.196 1.00 98.69 63 VAL A CA 1
ATOM 475 C C . VAL A 1 63 ? 11.439 4.094 -16.442 1.00 98.69 63 VAL A C 1
ATOM 477 O O . VAL A 1 63 ? 12.470 3.420 -16.417 1.00 98.69 63 VAL A O 1
ATOM 480 N N . SER A 1 64 ? 11.082 4.747 -17.551 1.00 98.50 64 SER A N 1
ATOM 481 C CA . SER A 1 64 ? 11.762 4.612 -18.845 1.00 98.50 64 SER A CA 1
ATOM 482 C C . SER A 1 64 ? 13.260 4.953 -18.798 1.00 98.50 64 SER A C 1
ATOM 484 O O . SER A 1 64 ? 14.043 4.164 -19.335 1.00 98.50 64 SER A O 1
ATOM 486 N N . PRO A 1 65 ? 13.721 6.049 -18.149 1.00 98.19 65 PRO A N 1
ATOM 487 C CA . PRO A 1 65 ? 15.148 6.368 -18.094 1.00 98.19 65 PRO A CA 1
ATOM 488 C C . PRO A 1 65 ? 15.960 5.320 -17.323 1.00 98.19 65 PRO A C 1
ATOM 490 O O . PRO A 1 65 ? 17.081 5.005 -17.727 1.00 98.19 65 PRO A O 1
ATOM 493 N N . PHE A 1 66 ? 15.389 4.722 -16.272 1.00 98.50 66 PHE A N 1
ATOM 494 C CA . PHE A 1 66 ? 16.000 3.597 -15.567 1.00 98.50 66 PHE A CA 1
ATOM 495 C C . PHE A 1 66 ? 16.115 2.358 -16.464 1.00 98.50 66 PHE A C 1
ATOM 497 O O . PHE A 1 66 ? 17.199 1.784 -16.571 1.00 98.50 66 PHE A O 1
ATOM 504 N N . LEU A 1 67 ? 15.054 1.981 -17.187 1.00 98.38 67 LEU A N 1
ATOM 505 C CA . LEU A 1 67 ? 15.113 0.856 -18.132 1.00 98.38 67 LEU A CA 1
ATOM 506 C C . LEU A 1 67 ? 16.134 1.106 -19.252 1.00 98.38 67 LEU A C 1
ATOM 508 O O . LEU A 1 67 ? 16.862 0.197 -19.648 1.00 98.38 67 LEU A O 1
ATOM 512 N N . MET A 1 68 ? 16.247 2.342 -19.742 1.00 96.94 68 MET A N 1
ATOM 513 C CA . MET A 1 68 ? 17.286 2.720 -20.703 1.00 96.94 68 MET A CA 1
ATOM 514 C C . MET A 1 68 ? 18.689 2.560 -20.112 1.00 96.94 68 MET A C 1
ATOM 516 O O . MET A 1 68 ? 19.572 2.019 -20.778 1.00 96.94 68 MET A O 1
ATOM 520 N N . ALA A 1 69 ? 18.912 3.002 -18.872 1.00 96.75 69 ALA A N 1
ATOM 521 C CA . ALA A 1 69 ? 20.190 2.832 -18.188 1.00 96.75 69 ALA A CA 1
ATOM 522 C C . ALA A 1 69 ? 20.529 1.343 -18.000 1.00 96.75 69 ALA A C 1
ATOM 524 O O . ALA A 1 69 ? 21.633 0.910 -18.339 1.00 96.75 69 ALA A O 1
ATOM 525 N N . LEU A 1 70 ? 19.545 0.544 -17.580 1.00 96.69 70 LEU A N 1
ATOM 526 C CA . LEU A 1 70 ? 19.654 -0.902 -17.426 1.00 96.69 70 LEU A CA 1
ATOM 527 C C . LEU A 1 70 ? 20.024 -1.594 -18.746 1.00 96.69 70 LEU A C 1
ATOM 529 O O . LEU A 1 70 ? 20.972 -2.375 -18.792 1.00 96.69 70 LEU A O 1
ATOM 533 N N . GLY A 1 71 ? 19.347 -1.263 -19.849 1.00 95.56 71 GLY A N 1
ATOM 534 C CA . GLY A 1 71 ? 19.625 -1.836 -21.170 1.00 95.56 71 GLY A CA 1
ATOM 535 C C . GLY A 1 71 ? 21.003 -1.471 -21.744 1.00 95.56 71 GLY A C 1
ATOM 536 O O . GLY A 1 71 ? 21.513 -2.176 -22.619 1.00 95.56 71 GLY A O 1
ATOM 537 N N . ARG A 1 72 ? 21.625 -0.392 -21.252 1.00 94.44 72 ARG A N 1
ATOM 538 C CA . ARG A 1 72 ? 22.982 0.042 -21.628 1.00 94.44 72 ARG A CA 1
ATOM 539 C C . ARG A 1 72 ? 24.077 -0.542 -20.744 1.00 94.44 72 ARG A C 1
ATOM 541 O O . ARG A 1 72 ? 25.236 -0.526 -21.163 1.00 94.44 72 ARG A O 1
ATOM 548 N N . ALA A 1 73 ? 23.732 -1.028 -19.553 1.00 94.44 73 ALA A N 1
ATOM 549 C CA . ALA A 1 73 ? 24.680 -1.632 -18.628 1.00 94.44 73 ALA A CA 1
ATOM 550 C C . ALA A 1 73 ? 25.397 -2.804 -19.302 1.00 94.44 73 ALA A C 1
ATOM 552 O O . ALA A 1 73 ? 24.759 -3.672 -19.905 1.00 94.44 73 ALA A O 1
ATOM 553 N N . GLN A 1 74 ? 26.725 -2.832 -19.214 1.00 93.06 74 GLN A N 1
ATOM 554 C CA . GLN A 1 74 ? 27.576 -3.843 -19.843 1.00 93.06 74 GLN A CA 1
ATOM 555 C C . GLN A 1 74 ? 27.914 -5.003 -18.913 1.00 93.06 74 GLN A C 1
ATOM 557 O O . GLN A 1 74 ? 28.211 -6.101 -19.382 1.00 93.06 74 GLN A O 1
ATOM 562 N N . ARG A 1 75 ? 27.853 -4.771 -17.600 1.00 94.44 75 ARG A N 1
ATOM 563 C CA . ARG A 1 75 ? 28.269 -5.725 -16.568 1.00 94.44 75 ARG A CA 1
ATOM 564 C C . ARG A 1 75 ? 27.212 -5.849 -15.480 1.00 94.44 75 ARG A C 1
ATOM 566 O O . ARG A 1 75 ? 26.517 -4.882 -15.185 1.00 94.44 75 ARG A O 1
ATOM 573 N N . LEU A 1 76 ? 27.185 -6.994 -14.798 1.00 94.88 76 LEU A N 1
ATOM 574 C CA . LEU A 1 76 ? 26.273 -7.232 -13.675 1.00 94.88 76 LEU A CA 1
ATOM 575 C C . LEU A 1 76 ? 26.415 -6.175 -12.565 1.00 94.88 76 LEU A C 1
ATOM 577 O O . LEU A 1 76 ? 25.417 -5.702 -12.038 1.00 94.88 76 LEU A O 1
ATOM 581 N N . ARG A 1 77 ? 27.641 -5.724 -12.264 1.00 94.56 77 ARG A N 1
ATOM 582 C CA . ARG A 1 77 ? 27.861 -4.646 -11.282 1.00 94.56 77 ARG A CA 1
ATOM 583 C C . ARG A 1 77 ? 27.157 -3.338 -11.656 1.00 94.56 77 ARG A C 1
ATOM 585 O O . ARG A 1 77 ? 26.686 -2.629 -10.780 1.00 94.56 77 ARG A O 1
ATOM 592 N N . GLU A 1 78 ? 27.084 -3.023 -12.951 1.00 95.44 78 GLU A N 1
ATOM 593 C CA . GLU A 1 78 ? 26.427 -1.809 -13.446 1.00 95.44 78 GLU A CA 1
ATOM 594 C C . GLU A 1 78 ? 24.909 -1.959 -13.340 1.00 95.44 78 GLU A C 1
ATOM 596 O O . GLU A 1 78 ? 24.242 -1.002 -12.965 1.00 95.44 78 GLU A O 1
ATOM 601 N N . VAL A 1 79 ? 24.378 -3.163 -13.589 1.00 96.50 79 VAL A N 1
ATOM 602 C CA . VAL A 1 79 ? 22.964 -3.505 -13.364 1.00 96.50 79 VAL A CA 1
ATOM 603 C C . VAL A 1 79 ? 22.592 -3.320 -11.896 1.00 96.50 79 VAL A C 1
ATOM 605 O O . VAL A 1 79 ? 21.638 -2.603 -11.597 1.00 96.50 79 VAL A O 1
ATOM 608 N N . ILE A 1 80 ? 23.366 -3.915 -10.984 1.00 96.38 80 ILE A N 1
ATOM 609 C CA . ILE A 1 80 ? 23.131 -3.816 -9.540 1.00 96.38 80 ILE A CA 1
ATOM 610 C C . ILE A 1 80 ? 23.206 -2.352 -9.102 1.00 96.38 80 ILE A C 1
ATOM 612 O O . ILE A 1 80 ? 22.249 -1.847 -8.529 1.00 96.38 80 ILE A O 1
ATOM 616 N N . TRP A 1 81 ? 24.286 -1.640 -9.434 1.00 95.06 81 TRP A N 1
ATOM 617 C CA . TRP A 1 81 ? 24.475 -0.252 -9.006 1.00 95.06 81 TRP A CA 1
ATOM 618 C C . TRP A 1 81 ? 23.378 0.691 -9.519 1.00 95.06 81 TRP A C 1
ATOM 620 O O . TRP A 1 81 ? 22.788 1.437 -8.745 1.00 95.06 81 TRP A O 1
ATOM 630 N N . THR A 1 82 ? 23.049 0.611 -10.809 1.00 95.88 82 THR A N 1
ATOM 631 C CA . THR A 1 82 ? 21.971 1.392 -11.447 1.00 95.88 82 THR A CA 1
ATOM 632 C C . THR A 1 82 ? 20.623 1.128 -10.770 1.00 95.88 82 THR A C 1
ATOM 634 O O . THR A 1 82 ? 19.851 2.056 -10.537 1.00 95.88 82 THR A O 1
ATOM 637 N N . THR A 1 83 ? 20.363 -0.129 -10.402 1.00 97.88 83 THR A N 1
ATOM 638 C CA . THR A 1 83 ? 19.134 -0.541 -9.709 1.00 97.88 83 THR A CA 1
ATOM 639 C C . THR A 1 83 ? 19.076 -0.035 -8.279 1.00 97.88 83 THR A C 1
ATOM 641 O O . THR A 1 83 ? 18.039 0.475 -7.871 1.00 97.88 83 THR A O 1
ATOM 644 N N . LEU A 1 84 ? 20.179 -0.130 -7.532 1.00 97.25 84 LEU A N 1
ATOM 645 C CA . LEU A 1 84 ? 20.253 0.389 -6.168 1.00 97.25 84 LEU A CA 1
ATOM 646 C C . LEU A 1 84 ? 20.057 1.905 -6.138 1.00 97.25 84 LEU A C 1
ATOM 648 O O . LEU A 1 84 ? 19.337 2.403 -5.284 1.00 97.25 84 LEU A O 1
ATOM 652 N N . VAL A 1 85 ? 20.631 2.636 -7.098 1.00 97.25 85 VAL A N 1
ATOM 653 C CA . VAL A 1 85 ? 20.426 4.086 -7.213 1.00 97.25 85 VAL A CA 1
ATOM 654 C C . VAL A 1 85 ? 18.966 4.410 -7.544 1.00 97.25 85 VAL A C 1
ATOM 656 O O . VAL A 1 85 ? 18.362 5.229 -6.859 1.00 97.25 85 VAL A O 1
ATOM 659 N N . PHE A 1 86 ? 18.374 3.761 -8.552 1.00 98.44 86 PHE A N 1
ATOM 660 C CA . PHE A 1 86 ? 16.958 3.960 -8.887 1.00 98.44 86 PHE A CA 1
ATOM 661 C C . PHE A 1 86 ? 16.039 3.655 -7.696 1.00 98.44 86 PHE A C 1
ATOM 663 O O . PHE A 1 86 ? 15.215 4.488 -7.321 1.00 98.44 86 PHE A O 1
ATOM 670 N N . GLY A 1 87 ? 16.215 2.484 -7.081 1.00 97.56 87 GLY A N 1
ATOM 671 C CA . GLY A 1 87 ? 15.416 2.035 -5.949 1.00 97.56 87 GLY A CA 1
ATOM 672 C C . GLY A 1 87 ? 15.570 2.936 -4.730 1.00 97.56 87 GLY A C 1
ATOM 673 O O . GLY A 1 87 ? 14.567 3.290 -4.123 1.00 97.56 87 GLY A O 1
ATOM 674 N N . PHE A 1 88 ? 16.790 3.378 -4.408 1.00 96.88 88 PHE A N 1
ATOM 675 C CA . PHE A 1 88 ? 17.025 4.256 -3.266 1.00 96.88 88 PHE A CA 1
ATOM 676 C C . PHE A 1 88 ? 16.257 5.566 -3.430 1.00 96.88 88 PHE A C 1
ATOM 678 O O . PHE A 1 88 ? 15.480 5.925 -2.554 1.00 96.88 88 PHE A O 1
ATOM 685 N N . PHE A 1 89 ? 16.408 6.248 -4.569 1.00 97.31 89 PHE A N 1
ATOM 686 C CA . PHE A 1 89 ? 15.708 7.510 -4.815 1.00 97.31 89 PHE A CA 1
ATOM 687 C C . PHE A 1 89 ? 14.188 7.336 -4.909 1.00 97.31 89 PHE A C 1
ATOM 689 O O . PHE A 1 89 ? 13.444 8.206 -4.471 1.00 97.31 89 PHE A O 1
ATOM 696 N N . TYR A 1 90 ? 13.709 6.210 -5.428 1.00 97.25 90 TYR A N 1
ATOM 697 C CA . TYR A 1 90 ? 12.285 5.899 -5.403 1.00 97.25 90 TYR A CA 1
ATOM 698 C C . TYR A 1 90 ? 11.784 5.699 -3.963 1.00 97.25 90 TYR A C 1
ATOM 700 O O . TYR A 1 90 ? 10.928 6.447 -3.482 1.00 97.25 90 TYR A O 1
ATOM 708 N N . PHE A 1 91 ? 12.310 4.709 -3.245 1.00 96.00 91 PHE A N 1
ATOM 709 C CA . PHE A 1 91 ? 11.782 4.322 -1.942 1.00 96.00 91 PHE A CA 1
ATOM 710 C C . PHE A 1 91 ? 12.041 5.375 -0.868 1.00 96.00 91 PHE A C 1
ATOM 712 O O . PHE A 1 91 ? 11.109 5.719 -0.152 1.00 96.00 91 PHE A O 1
ATOM 719 N N . TYR A 1 92 ? 13.242 5.952 -0.796 1.00 94.81 92 TYR A N 1
ATOM 720 C CA . TYR A 1 92 ? 13.578 6.962 0.212 1.00 94.81 92 TYR A CA 1
ATOM 721 C C . TYR A 1 92 ? 12.655 8.183 0.139 1.00 94.81 92 TYR A C 1
ATOM 723 O O . TYR A 1 92 ? 12.082 8.585 1.147 1.00 94.81 92 TYR A O 1
ATOM 731 N N . PHE A 1 93 ? 12.460 8.747 -1.057 1.00 94.88 93 PHE A N 1
ATOM 732 C CA . PHE A 1 93 ? 11.622 9.936 -1.217 1.00 94.88 93 PHE A CA 1
ATOM 733 C C . PHE A 1 93 ? 10.128 9.609 -1.119 1.00 94.88 93 PHE A C 1
ATOM 735 O O . PHE A 1 93 ? 9.375 10.385 -0.538 1.00 94.88 93 PHE A O 1
ATOM 742 N N . SER A 1 94 ? 9.689 8.448 -1.619 1.00 93.00 94 SER A N 1
ATOM 743 C CA . SER A 1 94 ? 8.280 8.038 -1.504 1.00 93.00 94 SER A CA 1
ATOM 744 C C . SER A 1 94 ? 7.864 7.672 -0.070 1.00 93.00 94 SER A C 1
ATOM 746 O O . SER A 1 94 ? 6.684 7.741 0.269 1.00 93.00 94 SER A O 1
ATOM 748 N N . LEU A 1 95 ? 8.829 7.308 0.780 1.00 93.00 95 LEU A N 1
ATOM 749 C CA . LEU A 1 95 ? 8.641 6.976 2.195 1.00 93.00 95 LEU A CA 1
ATOM 750 C C . LEU A 1 95 ? 9.177 8.069 3.126 1.00 93.00 95 LEU A C 1
ATOM 752 O O . LEU A 1 95 ? 9.290 7.853 4.330 1.00 93.00 95 LEU A O 1
ATOM 756 N N . TRP A 1 96 ? 9.481 9.255 2.589 1.00 91.69 96 TRP A N 1
ATOM 757 C CA . TRP A 1 96 ? 10.050 10.364 3.355 1.00 91.69 96 TRP A CA 1
ATOM 758 C C . TRP A 1 96 ? 9.180 10.764 4.550 1.00 91.69 96 TRP A C 1
ATOM 760 O O . TRP A 1 96 ? 9.699 11.190 5.582 1.00 91.69 96 TRP A O 1
ATOM 770 N N . TRP A 1 97 ? 7.860 10.599 4.427 1.00 92.31 97 TRP A N 1
ATOM 771 C CA . TRP A 1 97 ? 6.900 10.890 5.488 1.00 92.31 97 TRP A CA 1
ATOM 772 C C . TRP A 1 97 ? 7.190 10.119 6.784 1.00 92.31 97 TRP A C 1
ATOM 774 O O . TRP A 1 97 ? 6.854 10.627 7.844 1.00 92.31 97 TRP A O 1
ATOM 784 N N . LEU A 1 98 ? 7.875 8.966 6.738 1.00 91.75 98 LEU A N 1
ATOM 785 C CA . LEU A 1 98 ? 8.273 8.219 7.938 1.00 91.75 98 LEU A CA 1
ATOM 786 C C . LEU A 1 98 ? 9.152 9.044 8.889 1.00 91.75 98 LEU A C 1
ATOM 788 O O . LEU A 1 98 ? 9.209 8.732 10.073 1.00 91.75 98 LEU A O 1
ATOM 792 N N . ASN A 1 99 ? 9.793 10.125 8.422 1.00 91.38 99 ASN A N 1
ATOM 793 C CA . ASN A 1 99 ? 10.535 11.040 9.294 1.00 91.38 99 ASN A CA 1
ATOM 794 C C . ASN A 1 99 ? 9.651 11.693 10.371 1.00 91.38 99 ASN A C 1
ATOM 796 O O . ASN A 1 99 ? 10.189 12.156 11.377 1.00 91.38 99 ASN A O 1
ATOM 800 N N . THR A 1 100 ? 8.321 11.705 10.219 1.00 90.50 100 THR A N 1
ATOM 801 C CA . THR A 1 100 ? 7.404 12.159 11.280 1.00 90.50 100 THR A CA 1
ATOM 802 C C . THR A 1 100 ? 7.517 11.314 12.548 1.00 90.50 100 THR A C 1
ATOM 804 O O . THR A 1 100 ? 7.233 11.815 13.630 1.00 90.50 100 THR A O 1
ATOM 807 N N . LEU A 1 101 ? 8.002 10.071 12.445 1.00 88.56 101 LEU A N 1
ATOM 808 C CA . LEU A 1 101 ? 8.199 9.162 13.575 1.00 88.56 101 LEU A CA 1
ATOM 809 C C . LEU A 1 101 ? 9.472 9.458 14.384 1.00 88.56 101 LEU A C 1
ATOM 811 O O . LEU A 1 101 ? 9.685 8.850 15.430 1.00 88.56 101 LEU A O 1
ATOM 815 N N . THR A 1 102 ? 10.312 10.402 13.945 1.00 89.75 102 THR A N 1
ATOM 816 C CA . THR A 1 102 ? 11.570 10.752 14.634 1.00 89.75 102 THR A CA 1
ATOM 817 C C . THR A 1 102 ? 11.338 11.246 16.065 1.00 89.75 102 THR A C 1
ATOM 819 O O . THR A 1 102 ? 12.206 11.083 16.918 1.00 89.75 102 THR A O 1
ATOM 822 N N . ILE A 1 103 ? 10.154 11.804 16.347 1.00 85.38 103 ILE A N 1
ATOM 823 C CA . ILE A 1 103 ? 9.754 12.212 17.702 1.00 85.38 103 ILE A CA 1
ATOM 824 C C . ILE A 1 103 ? 9.666 11.029 18.677 1.00 85.38 103 ILE A C 1
ATOM 826 O O . ILE A 1 103 ? 9.857 11.226 19.870 1.00 85.38 103 ILE A O 1
ATOM 830 N N . PHE A 1 104 ? 9.402 9.819 18.174 1.00 80.62 104 PHE A N 1
ATOM 831 C CA . PHE A 1 104 ? 9.311 8.597 18.977 1.00 80.62 104 PHE A CA 1
ATOM 832 C C . PHE A 1 104 ? 10.636 7.839 19.005 1.00 80.62 104 PHE A C 1
ATOM 834 O O . PHE A 1 104 ? 10.980 7.231 20.012 1.00 80.62 104 PHE A O 1
ATOM 841 N N . ASN A 1 105 ? 11.404 7.880 17.912 1.00 82.44 105 ASN A N 1
ATOM 842 C CA . ASN A 1 105 ? 12.695 7.208 17.845 1.00 82.44 105 ASN A CA 1
ATOM 843 C C . ASN A 1 105 ? 13.715 8.015 17.009 1.00 82.44 105 ASN A C 1
ATOM 845 O O . ASN A 1 105 ? 13.530 8.186 15.800 1.00 82.44 105 ASN A O 1
ATOM 849 N N . PRO A 1 106 ? 14.837 8.473 17.600 1.00 86.56 106 PRO A N 1
ATOM 850 C CA . PRO A 1 106 ? 15.823 9.299 16.901 1.00 86.56 106 PRO A CA 1
ATOM 851 C C . PRO A 1 106 ? 16.585 8.559 15.786 1.00 86.56 106 PRO A C 1
ATOM 853 O O . PRO A 1 106 ? 17.222 9.204 14.954 1.00 86.56 106 PRO A O 1
ATOM 856 N N . PHE A 1 107 ? 16.523 7.224 15.724 1.00 86.81 107 PHE A N 1
ATOM 857 C CA . PHE A 1 107 ? 17.170 6.418 14.681 1.00 86.81 107 PHE A CA 1
ATOM 858 C C . PHE A 1 107 ? 16.328 6.258 13.407 1.00 86.81 107 PHE A C 1
ATOM 860 O O . PHE A 1 107 ? 16.818 5.699 12.420 1.00 86.81 107 PHE A O 1
ATOM 867 N N . ILE A 1 108 ? 15.096 6.775 13.379 1.00 89.88 108 ILE A N 1
ATOM 868 C CA . ILE A 1 108 ? 14.198 6.707 12.215 1.00 89.88 108 ILE A CA 1
ATOM 869 C C . ILE A 1 108 ? 14.858 7.185 10.909 1.00 89.88 108 ILE A C 1
ATOM 871 O O . ILE A 1 108 ? 14.754 6.458 9.918 1.00 89.88 108 ILE A O 1
ATOM 875 N N . PRO A 1 109 ? 15.607 8.307 10.858 1.00 91.50 109 PRO A N 1
ATOM 876 C CA . PRO A 1 109 ? 16.271 8.732 9.625 1.00 91.50 109 PRO A CA 1
ATOM 877 C C . PRO A 1 109 ? 17.240 7.685 9.055 1.00 91.50 109 PRO A C 1
ATOM 879 O O . PRO A 1 109 ? 17.265 7.457 7.844 1.00 91.50 109 PRO A O 1
ATOM 882 N N . LEU A 1 110 ? 18.003 7.001 9.918 1.00 90.56 110 LEU A N 1
ATOM 883 C CA . LEU A 1 110 ? 18.874 5.896 9.506 1.00 90.56 110 LEU A CA 1
ATOM 884 C C . LEU A 1 110 ? 18.042 4.696 9.033 1.00 90.56 110 LEU A C 1
ATOM 886 O O . LEU A 1 110 ? 18.343 4.112 7.992 1.00 90.56 110 LEU A O 1
ATOM 890 N N . GLY A 1 111 ? 16.970 4.365 9.757 1.00 89.50 111 GLY A N 1
ATOM 891 C CA . GLY A 1 111 ? 16.034 3.301 9.395 1.00 89.50 111 GLY A CA 1
ATOM 892 C C . GLY A 1 111 ? 15.434 3.482 7.999 1.00 89.50 111 GLY A C 1
ATOM 893 O O . GLY A 1 111 ? 15.413 2.533 7.221 1.00 89.50 111 GLY A O 1
ATOM 894 N N . ILE A 1 112 ? 15.033 4.701 7.626 1.00 91.94 112 ILE A N 1
ATOM 895 C CA . ILE A 1 112 ? 14.467 5.005 6.299 1.00 91.94 112 ILE A CA 1
ATOM 896 C C . ILE A 1 112 ? 15.515 4.826 5.191 1.00 91.94 112 ILE A C 1
ATOM 898 O O . ILE A 1 112 ? 15.203 4.288 4.125 1.00 91.94 112 ILE A O 1
ATOM 902 N N . VAL A 1 113 ? 16.770 5.227 5.431 1.00 93.75 113 VAL A N 1
ATOM 903 C CA . VAL A 1 113 ? 17.878 4.992 4.486 1.00 93.75 113 VAL A CA 1
ATOM 904 C C . VAL A 1 113 ? 18.094 3.492 4.277 1.00 93.75 113 VAL A C 1
ATOM 906 O O . VAL A 1 113 ? 18.138 3.030 3.134 1.00 93.75 113 VAL A O 1
ATOM 909 N N . LEU A 1 114 ? 18.185 2.723 5.365 1.00 92.62 114 LEU A N 1
ATOM 910 C CA . LEU A 1 114 ? 18.372 1.271 5.314 1.00 92.62 114 LEU A CA 1
ATOM 911 C C . LEU A 1 114 ? 17.184 0.564 4.653 1.00 92.62 114 LEU A C 1
ATOM 913 O O . LEU A 1 114 ? 17.389 -0.331 3.832 1.00 92.62 114 LEU A O 1
ATOM 917 N N . LEU A 1 115 ? 15.957 1.003 4.938 1.00 91.81 115 LEU A N 1
ATOM 918 C CA . LEU A 1 115 ? 14.741 0.501 4.306 1.00 91.81 115 LEU A CA 1
ATOM 919 C C . LEU A 1 115 ? 14.757 0.763 2.797 1.00 91.81 115 LEU A C 1
ATOM 921 O O . LEU A 1 115 ? 14.478 -0.146 2.020 1.00 91.81 115 LEU A O 1
ATOM 925 N N . GLY A 1 116 ? 15.150 1.962 2.360 1.00 93.56 116 GLY A N 1
ATOM 926 C CA . GLY A 1 116 ? 15.301 2.278 0.939 1.00 93.56 116 GLY A CA 1
ATOM 927 C C . GLY A 1 116 ? 16.290 1.345 0.233 1.00 93.56 116 GLY A C 1
ATOM 928 O O . GLY A 1 116 ? 16.007 0.848 -0.861 1.00 93.56 116 GLY A O 1
ATOM 929 N N . VAL A 1 117 ? 17.422 1.036 0.873 1.00 93.00 117 VAL A N 1
ATOM 930 C CA . VAL A 1 117 ? 18.404 0.067 0.356 1.00 93.00 117 VAL A CA 1
ATOM 931 C C . VAL A 1 117 ? 17.828 -1.353 0.325 1.00 93.00 117 VAL A C 1
ATOM 933 O O . VAL A 1 117 ? 17.945 -2.033 -0.695 1.00 93.00 117 VAL A O 1
ATOM 936 N N . ALA A 1 118 ? 17.161 -1.792 1.394 1.00 92.19 118 ALA A N 1
ATOM 937 C CA . ALA A 1 118 ? 16.548 -3.116 1.476 1.00 92.19 118 ALA A CA 1
ATOM 938 C C . ALA A 1 118 ? 15.471 -3.317 0.396 1.00 92.19 118 ALA A C 1
ATOM 940 O O . ALA A 1 118 ? 15.485 -4.318 -0.323 1.00 92.19 118 ALA A O 1
ATOM 941 N N . LEU A 1 119 ? 14.590 -2.331 0.202 1.00 94.19 119 LEU A N 1
ATOM 942 C CA . LEU A 1 119 ? 13.557 -2.357 -0.835 1.00 94.19 119 LEU A CA 1
ATOM 943 C C . LEU A 1 119 ? 14.154 -2.327 -2.248 1.00 94.19 119 LEU A C 1
ATOM 945 O O . LEU A 1 119 ? 13.648 -2.992 -3.154 1.00 94.19 119 LEU A O 1
ATOM 949 N N . SER A 1 120 ? 15.283 -1.640 -2.435 1.00 94.75 120 SER A N 1
ATOM 950 C CA . SER A 1 120 ? 16.037 -1.684 -3.696 1.00 94.75 120 SER A CA 1
ATOM 951 C C . SER A 1 120 ? 16.568 -3.085 -4.016 1.00 94.75 120 SER A C 1
ATOM 953 O O . SER A 1 120 ? 16.719 -3.426 -5.190 1.00 94.75 120 SER A O 1
ATOM 955 N N . GLY A 1 121 ? 16.802 -3.920 -2.999 1.00 93.00 121 GLY A N 1
ATOM 956 C CA . GLY A 1 121 ? 17.158 -5.329 -3.159 1.00 93.00 121 GLY A CA 1
ATOM 957 C C . GLY A 1 121 ? 16.099 -6.130 -3.923 1.00 93.00 121 GLY A C 1
ATOM 958 O O . GLY A 1 121 ? 16.453 -6.891 -4.824 1.00 93.00 121 GLY A O 1
ATOM 959 N N . TYR A 1 122 ? 14.805 -5.892 -3.669 1.00 94.00 122 TYR A N 1
ATOM 960 C CA . TYR A 1 122 ? 13.723 -6.508 -4.452 1.00 94.00 122 TYR A CA 1
ATOM 961 C C . TYR A 1 122 ? 13.817 -6.124 -5.933 1.00 94.00 122 TYR A C 1
ATOM 963 O O . TYR A 1 122 ? 13.659 -6.972 -6.808 1.00 94.00 122 TYR A O 1
ATOM 971 N N . LEU A 1 123 ? 14.155 -4.868 -6.240 1.00 97.06 123 LEU A N 1
ATOM 972 C CA . LEU A 1 123 ? 14.301 -4.422 -7.627 1.00 97.06 123 LEU A CA 1
ATOM 973 C C . LEU A 1 123 ? 15.496 -5.067 -8.336 1.00 97.06 123 LEU A C 1
ATOM 975 O O . LEU A 1 123 ? 15.462 -5.212 -9.555 1.00 97.06 123 LEU A O 1
ATOM 979 N N . VAL A 1 124 ? 16.529 -5.527 -7.620 1.00 97.00 124 VAL A N 1
ATOM 980 C CA . VAL A 1 124 ? 17.612 -6.317 -8.237 1.00 97.00 124 VAL A CA 1
ATOM 981 C C . VAL A 1 124 ? 17.070 -7.638 -8.793 1.00 97.00 124 VAL A C 1
ATOM 983 O O . VAL A 1 124 ? 17.470 -8.038 -9.890 1.00 97.00 124 VAL A O 1
ATOM 986 N N . ALA A 1 125 ? 16.106 -8.265 -8.106 1.00 95.88 125 ALA A N 1
ATOM 987 C CA . ALA A 1 125 ? 15.429 -9.468 -8.593 1.00 95.88 125 ALA A CA 1
ATOM 988 C C . ALA A 1 125 ? 14.632 -9.219 -9.888 1.00 95.88 125 ALA A C 1
ATOM 990 O O . ALA A 1 125 ? 14.463 -10.139 -10.683 1.00 95.88 125 ALA A O 1
ATOM 991 N N . PHE A 1 126 ? 14.214 -7.975 -10.149 1.00 98.06 126 PHE A N 1
ATOM 992 C CA . PHE A 1 126 ? 13.658 -7.553 -11.438 1.00 98.06 126 PHE A CA 1
ATOM 993 C C . PHE A 1 126 ? 14.766 -7.286 -12.469 1.00 98.06 126 PHE A C 1
ATOM 995 O O . PHE A 1 126 ? 14.746 -7.818 -13.581 1.00 98.06 126 PHE A O 1
ATOM 1002 N N . SER A 1 127 ? 15.751 -6.464 -12.109 1.00 98.19 127 SER A N 1
ATOM 1003 C CA . SER A 1 127 ? 16.723 -5.905 -13.049 1.00 98.19 127 SER A CA 1
ATOM 1004 C C . SER A 1 127 ? 17.662 -6.934 -13.658 1.00 98.19 127 SER A C 1
ATOM 1006 O O . SER A 1 127 ? 18.044 -6.796 -14.820 1.00 98.19 127 SER A O 1
ATOM 1008 N N . VAL A 1 128 ? 18.052 -7.962 -12.901 1.00 97.75 128 VAL A N 1
ATOM 1009 C CA . VAL A 1 128 ? 18.941 -9.019 -13.401 1.00 97.75 128 VAL A CA 1
ATOM 1010 C C . VAL A 1 128 ? 18.287 -9.807 -14.547 1.00 97.75 128 VAL A C 1
ATOM 1012 O O . VAL A 1 128 ? 18.855 -9.804 -15.644 1.00 97.75 128 VAL A O 1
ATOM 1015 N N . PRO A 1 129 ? 17.102 -10.433 -14.386 1.00 98.00 129 PRO A N 1
ATOM 1016 C CA . PRO A 1 129 ? 16.431 -11.107 -15.498 1.00 98.00 129 PRO A CA 1
ATOM 1017 C C . PRO A 1 129 ? 16.005 -10.134 -16.604 1.00 98.00 129 PRO A C 1
ATOM 1019 O O . PRO A 1 129 ? 16.174 -10.456 -17.782 1.00 98.00 129 PRO A O 1
ATOM 1022 N N . ALA A 1 130 ? 15.544 -8.925 -16.262 1.00 98.00 130 ALA A N 1
ATOM 1023 C CA . ALA A 1 130 ? 15.220 -7.884 -17.239 1.00 98.00 130 ALA A CA 1
ATOM 1024 C C . ALA A 1 130 ? 16.410 -7.566 -18.160 1.00 98.00 130 ALA A C 1
ATOM 1026 O O . ALA A 1 130 ? 16.269 -7.531 -19.384 1.00 98.00 130 ALA A O 1
ATOM 1027 N N . TRP A 1 131 ? 17.608 -7.413 -17.595 1.00 97.50 131 TRP A N 1
ATOM 1028 C CA . TRP A 1 131 ? 18.832 -7.156 -18.352 1.00 97.50 131 TRP A CA 1
ATOM 1029 C C . TRP A 1 131 ? 19.170 -8.280 -19.341 1.00 97.50 131 TRP A C 1
ATOM 1031 O O . TRP A 1 131 ? 19.552 -8.003 -20.483 1.00 97.50 131 TRP A O 1
ATOM 1041 N N . PHE A 1 132 ? 18.987 -9.547 -18.951 1.00 96.81 132 PHE A N 1
ATOM 1042 C CA . PHE A 1 132 ? 19.157 -10.683 -19.865 1.00 96.81 132 PHE A CA 1
ATOM 1043 C C . PHE A 1 132 ? 18.108 -10.678 -20.983 1.00 96.81 132 PHE A C 1
ATOM 1045 O O . PHE A 1 132 ? 18.458 -10.835 -22.156 1.00 96.81 132 PHE A O 1
ATOM 1052 N N . VAL A 1 133 ? 16.841 -10.440 -20.641 1.00 95.81 133 VAL A N 1
ATOM 1053 C CA . VAL A 1 133 ? 15.716 -10.361 -21.585 1.00 95.81 133 VAL A CA 1
ATOM 1054 C C . VAL A 1 133 ? 15.960 -9.296 -22.654 1.00 95.81 133 VAL A C 1
ATOM 1056 O O . VAL A 1 133 ? 15.866 -9.587 -23.847 1.00 95.81 133 VAL A O 1
ATOM 1059 N N . MET A 1 134 ? 16.378 -8.093 -22.252 1.00 95.62 134 MET A N 1
ATOM 1060 C CA . MET A 1 134 ? 16.641 -6.963 -23.156 1.00 95.62 134 MET A CA 1
ATOM 1061 C C . MET A 1 134 ? 17.801 -7.204 -24.138 1.00 95.62 134 MET A C 1
ATOM 1063 O O . MET A 1 134 ? 17.958 -6.473 -25.120 1.00 95.62 134 MET A O 1
ATOM 1067 N N . ARG A 1 135 ? 18.639 -8.214 -23.875 1.00 92.50 135 ARG A N 1
ATOM 1068 C CA . ARG A 1 135 ? 19.767 -8.616 -24.729 1.00 92.50 135 ARG A CA 1
ATOM 1069 C C . ARG A 1 135 ? 19.451 -9.797 -25.641 1.00 92.50 135 ARG A C 1
ATOM 1071 O O . ARG A 1 135 ? 20.162 -9.987 -26.623 1.00 92.50 135 ARG A O 1
ATOM 1078 N N . ARG A 1 136 ? 18.448 -10.607 -25.298 1.00 93.56 136 ARG A N 1
ATOM 1079 C CA . ARG A 1 136 ? 18.166 -11.892 -25.957 1.00 93.56 136 ARG A CA 1
ATOM 1080 C C . ARG A 1 136 ? 16.872 -11.889 -26.763 1.00 93.56 136 ARG A C 1
ATOM 1082 O O . ARG A 1 136 ? 16.800 -12.603 -27.756 1.00 93.56 136 ARG A O 1
ATOM 1089 N N . LEU A 1 137 ? 15.867 -11.116 -26.352 1.00 93.88 137 LEU A N 1
ATOM 1090 C CA . LEU A 1 137 ? 14.570 -11.084 -27.026 1.00 93.88 137 LEU A CA 1
ATOM 1091 C C . LEU A 1 137 ? 14.500 -10.001 -28.107 1.00 93.88 137 LEU A C 1
ATOM 1093 O O . LEU A 1 137 ? 15.171 -8.971 -28.041 1.00 93.88 137 LEU A O 1
ATOM 1097 N N . SER A 1 138 ? 13.635 -10.223 -29.099 1.00 92.88 138 SER A N 1
ATOM 1098 C CA . SER A 1 138 ? 13.265 -9.199 -30.081 1.00 92.88 138 SER A CA 1
ATOM 1099 C C . SER A 1 138 ? 12.461 -8.072 -29.429 1.00 92.88 138 SER A C 1
ATOM 1101 O O . SER A 1 138 ? 11.689 -8.330 -28.502 1.00 92.88 138 SER A O 1
ATOM 1103 N N . ALA A 1 139 ? 12.553 -6.854 -29.971 1.00 93.50 139 ALA A N 1
ATOM 1104 C CA . ALA A 1 139 ? 11.982 -5.651 -29.361 1.00 93.50 139 ALA A CA 1
ATOM 1105 C C . ALA A 1 139 ? 10.472 -5.749 -29.080 1.00 93.50 139 ALA A C 1
ATOM 1107 O O . ALA A 1 139 ? 10.008 -5.196 -28.091 1.00 93.50 139 ALA A O 1
ATOM 1108 N N . GLN A 1 140 ? 9.722 -6.502 -29.892 1.00 95.00 140 GLN A N 1
ATOM 1109 C CA . GLN A 1 140 ? 8.277 -6.707 -29.709 1.00 95.00 140 GLN A CA 1
ATOM 1110 C C . GLN A 1 140 ? 7.900 -7.417 -28.393 1.00 95.00 140 GLN A C 1
ATOM 1112 O O . GLN A 1 140 ? 6.822 -7.177 -27.862 1.00 95.00 140 GLN A O 1
ATOM 1117 N N . TRP A 1 141 ? 8.778 -8.273 -27.853 1.00 96.62 141 TRP A N 1
ATOM 1118 C CA . TRP A 1 141 ? 8.497 -9.079 -26.654 1.00 96.62 141 TRP A CA 1
ATOM 1119 C C . TRP A 1 141 ? 9.046 -8.461 -25.367 1.00 96.62 141 TRP A C 1
ATOM 1121 O O . TRP A 1 141 ? 8.592 -8.811 -24.280 1.00 96.62 141 TRP A O 1
ATOM 1131 N N . ILE A 1 142 ? 10.008 -7.537 -25.473 1.00 97.38 142 ILE A N 1
ATOM 1132 C CA . ILE A 1 142 ? 10.645 -6.907 -24.310 1.00 97.38 142 ILE A CA 1
ATOM 1133 C C . ILE A 1 142 ? 9.603 -6.240 -23.388 1.00 97.38 142 ILE A C 1
ATOM 1135 O O . ILE A 1 142 ? 9.626 -6.549 -22.197 1.00 97.38 142 ILE A O 1
ATOM 1139 N N . PRO A 1 143 ? 8.655 -5.408 -23.874 1.00 98.38 143 PRO A N 1
ATOM 1140 C CA . PRO A 1 143 ? 7.685 -4.743 -23.002 1.00 98.38 143 PRO A CA 1
ATOM 1141 C C . PRO A 1 143 ? 6.822 -5.702 -22.185 1.00 98.38 143 PRO A C 1
ATOM 1143 O O . PRO A 1 143 ? 6.660 -5.509 -20.982 1.00 98.38 143 PRO A O 1
ATOM 1146 N N . LEU A 1 144 ? 6.341 -6.772 -22.826 1.00 98.25 144 LEU A N 1
ATOM 1147 C CA . LEU A 1 144 ? 5.515 -7.800 -22.196 1.00 98.25 144 LEU A CA 1
ATOM 1148 C C . LEU A 1 144 ? 6.254 -8.468 -21.030 1.00 98.25 144 LEU A C 1
ATOM 1150 O O . LEU A 1 144 ? 5.726 -8.579 -19.923 1.00 98.25 144 LEU A O 1
ATOM 1154 N N . VAL A 1 145 ? 7.491 -8.904 -21.275 1.00 98.38 145 VAL A N 1
ATOM 1155 C CA . VAL A 1 145 ? 8.275 -9.636 -20.277 1.00 98.38 145 VAL A CA 1
ATOM 1156 C C . VAL A 1 145 ? 8.724 -8.711 -19.147 1.00 98.38 145 VAL A C 1
ATOM 1158 O O . VAL A 1 145 ? 8.642 -9.104 -17.988 1.00 98.38 145 VAL A O 1
ATOM 1161 N N . LEU A 1 146 ? 9.133 -7.471 -19.445 1.00 98.69 146 LEU A N 1
ATOM 1162 C CA . LEU A 1 146 ? 9.513 -6.507 -18.408 1.00 98.69 146 LEU A CA 1
ATOM 1163 C C . LEU A 1 146 ? 8.336 -6.147 -17.494 1.00 98.69 146 LEU A C 1
ATOM 1165 O O . LEU A 1 146 ? 8.491 -6.180 -16.277 1.00 98.69 146 LEU A O 1
ATOM 1169 N N . ALA A 1 147 ? 7.156 -5.869 -18.049 1.00 98.69 147 ALA A N 1
ATOM 1170 C CA . ALA A 1 147 ? 5.967 -5.589 -17.245 1.00 98.69 147 ALA A CA 1
ATOM 1171 C C . ALA A 1 147 ? 5.600 -6.767 -16.327 1.00 98.69 147 ALA A C 1
ATOM 1173 O O . ALA A 1 147 ? 5.299 -6.581 -15.149 1.00 98.69 147 ALA A O 1
ATOM 1174 N N . THR A 1 148 ? 5.713 -7.992 -16.843 1.00 98.56 148 THR A N 1
ATOM 1175 C CA . THR A 1 148 ? 5.426 -9.218 -16.085 1.00 98.56 148 THR A CA 1
ATOM 1176 C C . THR A 1 148 ? 6.433 -9.442 -14.955 1.00 98.56 148 THR A C 1
ATOM 1178 O O . THR A 1 148 ? 6.037 -9.717 -13.825 1.00 98.56 148 THR A O 1
ATOM 1181 N N . LEU A 1 149 ? 7.733 -9.273 -15.227 1.00 98.50 149 LEU A N 1
ATOM 1182 C CA . LEU A 1 149 ? 8.780 -9.387 -14.207 1.00 98.50 149 LEU A CA 1
ATOM 1183 C C . LEU A 1 149 ? 8.620 -8.336 -13.104 1.00 98.50 149 LEU A C 1
ATOM 1185 O O . LEU A 1 149 ? 8.822 -8.649 -11.934 1.00 98.50 149 LEU A O 1
ATOM 1189 N N . TRP A 1 150 ? 8.258 -7.101 -13.462 1.00 98.69 150 TRP A N 1
ATOM 1190 C CA . TRP A 1 150 ? 8.062 -6.034 -12.481 1.00 98.69 150 TRP A CA 1
AT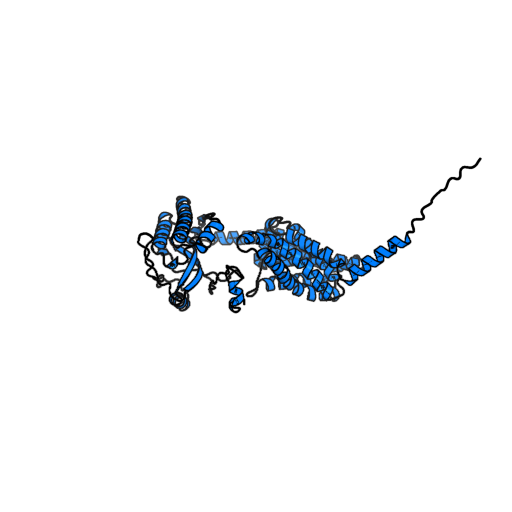OM 1191 C C . TRP A 1 150 ? 6.942 -6.376 -11.505 1.00 98.69 150 TRP A C 1
ATOM 1193 O O . TRP A 1 150 ? 7.129 -6.318 -10.294 1.00 98.69 150 TRP A O 1
ATOM 1203 N N . VAL A 1 151 ? 5.792 -6.785 -12.036 1.00 98.25 151 VAL A N 1
ATOM 1204 C CA . VAL A 1 151 ? 4.629 -7.141 -11.223 1.00 98.25 151 VAL A CA 1
ATOM 1205 C C . VAL A 1 151 ? 4.886 -8.383 -10.376 1.00 98.25 151 VAL A C 1
ATOM 1207 O O . VAL A 1 151 ? 4.463 -8.421 -9.225 1.00 98.25 151 VAL A O 1
ATOM 1210 N N . ALA A 1 152 ? 5.637 -9.363 -10.886 1.00 98.06 152 ALA A N 1
ATOM 1211 C CA . ALA A 1 152 ? 6.074 -10.500 -10.080 1.00 98.06 152 ALA A CA 1
ATOM 1212 C C . ALA A 1 152 ? 6.898 -10.044 -8.863 1.00 98.06 152 ALA A C 1
ATOM 1214 O O . ALA A 1 152 ? 6.675 -10.521 -7.754 1.00 98.06 152 ALA A O 1
ATOM 1215 N N . VAL A 1 153 ? 7.804 -9.077 -9.039 1.00 97.44 153 VAL A N 1
ATOM 1216 C CA . VAL A 1 153 ? 8.588 -8.505 -7.933 1.00 97.44 153 VAL A CA 1
ATOM 1217 C C . VAL A 1 153 ? 7.733 -7.653 -6.992 1.00 97.44 153 VAL A C 1
ATOM 1219 O O . VAL A 1 153 ? 7.923 -7.729 -5.779 1.00 97.44 153 VAL A O 1
ATOM 1222 N N . GLU A 1 154 ? 6.768 -6.883 -7.500 1.00 97.50 154 GLU A N 1
ATOM 1223 C CA . GLU A 1 154 ? 5.801 -6.177 -6.649 1.00 97.50 154 GLU A CA 1
ATOM 1224 C C . GLU A 1 154 ? 4.985 -7.152 -5.791 1.00 97.50 154 GLU A C 1
ATOM 1226 O O . GLU A 1 154 ? 4.850 -6.931 -4.587 1.00 97.50 154 GLU A O 1
ATOM 1231 N N . TYR A 1 155 ? 4.501 -8.247 -6.379 1.00 96.06 155 TYR A N 1
ATOM 1232 C CA . TYR A 1 155 ? 3.787 -9.297 -5.658 1.00 96.06 155 TYR A CA 1
ATOM 1233 C C . TYR A 1 155 ? 4.671 -9.927 -4.579 1.00 96.06 155 TYR A C 1
ATOM 1235 O O . TYR A 1 155 ? 4.282 -9.950 -3.416 1.00 96.06 155 TYR A O 1
ATOM 1243 N N . LEU A 1 156 ? 5.903 -10.330 -4.923 1.00 94.75 156 LEU A N 1
ATOM 1244 C CA . LEU A 1 156 ? 6.873 -10.877 -3.964 1.00 94.75 156 LEU A CA 1
ATOM 1245 C C . LEU A 1 156 ? 7.152 -9.922 -2.796 1.00 94.75 156 LEU A C 1
ATOM 1247 O O . LEU A 1 156 ? 7.269 -10.369 -1.659 1.00 94.75 156 LEU A O 1
ATOM 1251 N N . ARG A 1 157 ? 7.210 -8.611 -3.055 1.00 93.75 15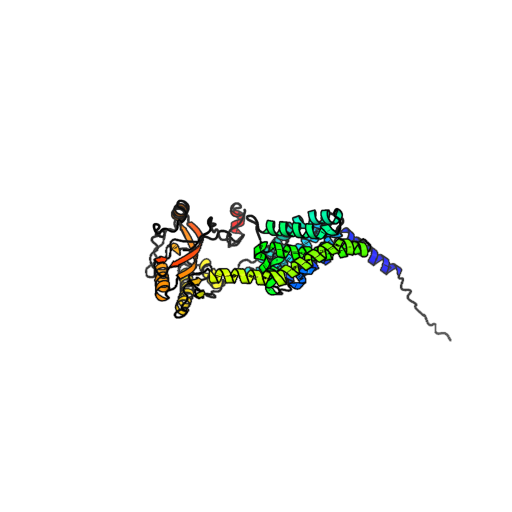7 ARG A N 1
ATOM 1252 C CA . ARG A 1 157 ? 7.411 -7.580 -2.027 1.00 93.75 157 ARG A CA 1
ATOM 1253 C C . ARG A 1 157 ? 6.237 -7.465 -1.047 1.00 93.75 157 ARG A C 1
ATOM 1255 O O . ARG A 1 157 ? 6.406 -6.871 0.010 1.00 93.75 157 ARG A O 1
ATOM 1262 N N . GLY A 1 158 ? 5.067 -8.012 -1.372 1.00 91.56 158 GLY A N 1
ATOM 1263 C CA . GLY A 1 158 ? 3.912 -8.081 -0.473 1.00 91.56 158 GLY A CA 1
ATOM 1264 C C . GLY A 1 158 ? 3.851 -9.349 0.382 1.00 91.56 158 GLY A C 1
ATOM 1265 O O . GLY A 1 158 ? 2.971 -9.451 1.231 1.00 91.56 158 GLY A O 1
ATOM 1266 N N . LEU A 1 159 ? 4.750 -10.317 0.175 1.00 89.94 159 LEU A N 1
ATOM 1267 C CA . LEU A 1 159 ? 4.688 -11.625 0.828 1.00 89.94 159 LEU A CA 1
ATOM 1268 C C . LEU A 1 159 ? 5.606 -11.731 2.049 1.00 89.94 159 LEU A C 1
ATOM 1270 O O . LEU A 1 159 ? 6.669 -11.116 2.129 1.00 89.94 159 LEU A O 1
ATOM 1274 N N . GLY A 1 160 ? 5.230 -12.632 2.956 1.00 85.75 160 GLY A N 1
ATOM 1275 C CA . GLY A 1 160 ? 6.069 -13.059 4.069 1.00 85.75 160 GLY A CA 1
ATOM 1276 C C . GLY A 1 160 ? 6.216 -12.020 5.190 1.00 85.75 160 GLY A C 1
ATOM 1277 O O . GLY A 1 160 ? 5.582 -10.967 5.177 1.00 85.75 160 GLY A O 1
ATOM 1278 N N . PRO A 1 161 ? 7.059 -12.313 6.193 1.00 76.81 161 PRO A N 1
ATOM 1279 C CA . PRO A 1 161 ? 7.219 -11.468 7.381 1.00 76.81 161 PRO A CA 1
ATOM 1280 C C . PRO A 1 161 ? 7.919 -10.128 7.105 1.00 76.81 161 PRO A C 1
ATOM 1282 O O . PRO A 1 161 ? 7.824 -9.220 7.923 1.00 76.81 161 PRO A O 1
ATOM 1285 N N . PHE A 1 162 ? 8.601 -10.006 5.962 1.00 79.00 162 PHE A N 1
ATOM 1286 C CA . PHE A 1 162 ? 9.236 -8.772 5.482 1.00 79.00 162 PHE A CA 1
ATOM 1287 C C . PHE A 1 162 ? 8.445 -8.104 4.351 1.00 79.00 162 PHE A C 1
ATOM 1289 O O . PHE A 1 162 ? 8.991 -7.267 3.627 1.00 79.00 162 PHE A O 1
ATOM 1296 N N . GLY A 1 163 ? 7.184 -8.506 4.169 1.00 86.56 163 GLY A N 1
ATOM 1297 C CA . GLY A 1 163 ? 6.291 -7.899 3.197 1.00 86.56 163 GLY A CA 1
ATOM 1298 C C . GLY A 1 163 ? 6.137 -6.408 3.483 1.00 86.56 163 GLY A C 1
ATOM 1299 O O . GLY A 1 163 ? 5.803 -6.001 4.593 1.00 86.56 163 GLY A O 1
ATOM 1300 N N . PHE A 1 164 ? 6.387 -5.585 2.472 1.00 91.25 164 PHE A N 1
ATOM 1301 C CA . PHE A 1 164 ? 6.253 -4.137 2.542 1.00 91.25 164 PHE A CA 1
ATOM 1302 C C . PHE A 1 164 ? 5.550 -3.631 1.275 1.00 91.25 164 PHE A C 1
ATOM 1304 O O . PHE A 1 164 ? 6.213 -3.101 0.383 1.00 91.25 164 PHE A O 1
ATOM 1311 N N . PRO A 1 165 ? 4.219 -3.801 1.144 1.00 92.50 165 PRO A N 1
ATOM 1312 C CA . PRO A 1 165 ? 3.452 -3.529 -0.081 1.00 92.50 165 PRO A CA 1
ATOM 1313 C C . PRO A 1 165 ? 3.154 -2.032 -0.325 1.00 92.50 165 PRO A C 1
ATOM 1315 O O . PRO A 1 165 ? 2.149 -1.666 -0.930 1.00 92.50 165 PRO A O 1
ATOM 1318 N N . TRP A 1 166 ? 4.023 -1.132 0.141 1.00 92.69 166 TRP A N 1
ATOM 1319 C CA . TRP A 1 166 ? 3.837 0.312 -0.018 1.00 92.69 166 TRP A CA 1
ATOM 1320 C C . TRP A 1 166 ? 4.170 0.799 -1.424 1.00 92.69 166 TRP A C 1
ATOM 1322 O O . TRP A 1 166 ? 5.124 0.329 -2.048 1.00 92.69 166 TRP A O 1
ATOM 1332 N N . ASN A 1 167 ? 3.422 1.795 -1.900 1.00 93.38 167 ASN A N 1
ATOM 1333 C CA . ASN A 1 167 ? 3.718 2.519 -3.135 1.00 93.38 167 ASN A CA 1
ATOM 1334 C C . ASN A 1 167 ? 3.898 1.613 -4.367 1.00 93.38 167 ASN A C 1
ATOM 1336 O O . ASN A 1 167 ? 4.823 1.830 -5.135 1.00 93.38 167 ASN A O 1
ATOM 1340 N N . TYR A 1 168 ? 3.061 0.589 -4.585 1.00 96.56 168 TYR A N 1
ATOM 1341 C CA . TYR A 1 168 ? 3.006 -0.072 -5.901 1.00 96.56 168 TYR A CA 1
ATOM 1342 C C . TYR A 1 168 ? 2.703 0.931 -7.009 1.00 96.56 168 TYR A C 1
ATOM 1344 O O . TYR A 1 168 ? 1.921 1.861 -6.804 1.00 96.56 168 TYR A O 1
ATOM 1352 N N . LEU A 1 169 ? 3.296 0.740 -8.189 1.00 97.06 169 LEU A N 1
ATOM 1353 C CA . LEU A 1 169 ? 3.193 1.726 -9.262 1.00 97.06 169 LEU A CA 1
ATOM 1354 C C . LEU A 1 169 ? 1.736 1.964 -9.683 1.00 97.06 169 LEU A C 1
ATOM 1356 O O . LEU A 1 169 ? 1.364 3.097 -9.974 1.00 97.06 169 LEU A O 1
ATOM 1360 N N . GLY A 1 170 ? 0.880 0.941 -9.625 1.00 96.75 170 GLY A N 1
ATOM 1361 C CA . GLY A 1 170 ? -0.553 1.056 -9.886 1.00 96.75 170 GLY A CA 1
ATOM 1362 C C . GLY A 1 170 ? -1.297 2.015 -8.945 1.00 96.75 170 GLY A C 1
ATOM 1363 O O . GLY A 1 170 ? -2.217 2.698 -9.394 1.00 96.75 170 GLY A O 1
ATOM 1364 N N . HIS A 1 171 ? -0.866 2.160 -7.683 1.00 95.88 171 HIS A N 1
ATOM 1365 C CA . HIS A 1 171 ? -1.479 3.110 -6.740 1.00 95.88 171 HIS A CA 1
ATOM 1366 C C . HIS A 1 171 ? -1.332 4.566 -7.196 1.00 95.88 171 HIS A C 1
ATOM 1368 O O . HIS A 1 171 ? -2.179 5.395 -6.867 1.00 95.88 171 HIS A O 1
ATOM 1374 N N . SER A 1 172 ? -0.307 4.876 -7.999 1.00 96.19 172 SER A N 1
ATOM 1375 C CA . SER A 1 172 ? -0.091 6.230 -8.522 1.00 96.19 172 SER A CA 1
ATOM 1376 C C . SER A 1 172 ? -1.235 6.738 -9.401 1.00 96.19 172 SER A C 1
ATOM 1378 O O . SER A 1 172 ? -1.308 7.930 -9.654 1.00 96.19 172 SER A O 1
ATOM 1380 N N . GLN A 1 173 ? -2.123 5.866 -9.895 1.00 95.62 173 GLN A N 1
ATOM 1381 C CA . GLN A 1 173 ? -3.168 6.259 -10.843 1.00 95.62 173 GLN A CA 1
ATOM 1382 C C . GLN A 1 173 ? -4.459 6.729 -10.178 1.00 95.62 173 GLN A C 1
ATOM 1384 O O . GLN A 1 173 ? -5.219 7.463 -10.808 1.00 95.62 173 GLN A O 1
ATOM 1389 N N . LEU A 1 174 ? -4.713 6.343 -8.925 1.00 92.25 174 LEU A N 1
ATOM 1390 C CA . LEU A 1 174 ? -5.978 6.635 -8.247 1.00 92.25 174 LEU A CA 1
ATOM 1391 C C . LEU A 1 174 ? -6.298 8.144 -8.157 1.00 92.25 174 LEU A C 1
ATOM 1393 O O . LEU A 1 174 ? -7.441 8.496 -8.454 1.00 92.25 174 LEU A O 1
ATOM 1397 N N . PRO A 1 175 ? -5.347 9.051 -7.833 1.00 90.12 175 PRO A N 1
ATOM 1398 C CA . PRO A 1 175 ? -5.659 10.473 -7.669 1.00 90.12 175 PRO A CA 1
ATOM 1399 C C . PRO A 1 175 ? -6.142 11.176 -8.946 1.00 90.12 175 PRO A C 1
ATOM 1401 O O . PRO A 1 175 ? -6.974 12.075 -8.871 1.00 90.12 175 PRO A O 1
ATOM 1404 N N . THR A 1 176 ? -5.618 10.804 -10.120 1.00 90.44 176 THR A N 1
ATOM 1405 C CA . THR A 1 176 ? -5.942 11.481 -11.394 1.00 90.44 176 THR A CA 1
ATOM 1406 C C . THR A 1 176 ? -6.861 10.654 -12.292 1.00 90.44 176 THR A C 1
ATOM 1408 O O . THR A 1 176 ? -7.666 11.216 -13.032 1.00 90.44 176 THR A O 1
ATOM 1411 N N . PHE A 1 177 ? -6.762 9.324 -12.244 1.00 91.44 177 PHE A N 1
ATOM 1412 C CA . PHE A 1 177 ? -7.450 8.409 -13.157 1.00 91.44 177 PHE A CA 1
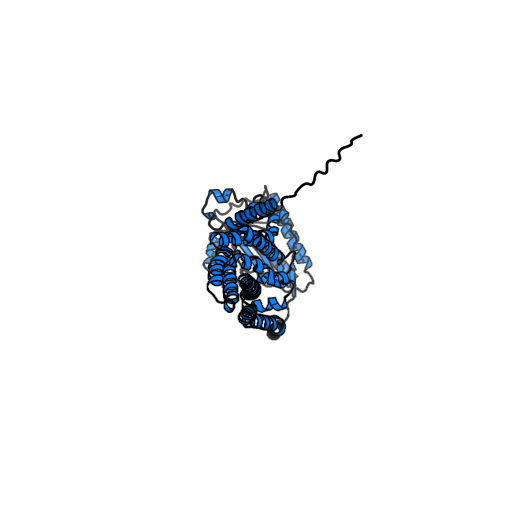ATOM 1413 C C . PHE A 1 177 ? -8.277 7.351 -12.408 1.00 91.44 177 PHE A C 1
ATOM 1415 O O . PHE A 1 177 ? -8.053 6.152 -12.589 1.00 91.44 177 PHE A O 1
ATOM 1422 N N . PRO A 1 178 ? -9.298 7.745 -11.624 1.00 88.94 178 PRO A N 1
ATOM 1423 C CA . PRO A 1 178 ? -10.133 6.792 -10.890 1.00 88.94 178 PRO A CA 1
ATOM 1424 C C . PRO A 1 178 ? -10.853 5.795 -11.812 1.00 88.94 178 PRO A C 1
ATOM 1426 O O . PRO A 1 178 ? -11.039 4.646 -11.435 1.00 88.94 178 PRO A O 1
ATOM 1429 N N . LYS A 1 179 ? -11.191 6.187 -13.052 1.00 89.94 179 LYS A N 1
ATOM 1430 C CA . LYS A 1 179 ? -11.765 5.274 -14.061 1.00 89.94 179 LYS A CA 1
ATOM 1431 C C . LYS A 1 179 ? -10.819 4.134 -14.438 1.00 89.94 179 LYS A C 1
ATOM 1433 O O . LYS A 1 179 ? -11.265 3.007 -14.590 1.00 89.94 179 LYS A O 1
ATOM 1438 N N . LEU A 1 180 ? -9.523 4.425 -14.561 1.00 90.94 180 LEU A N 1
ATOM 1439 C CA . LEU A 1 180 ? -8.508 3.396 -14.774 1.00 90.94 180 LEU A CA 1
ATOM 1440 C C . LEU A 1 180 ? -8.373 2.518 -13.527 1.00 90.94 180 LEU A C 1
ATOM 1442 O O . LEU A 1 180 ? -8.295 1.304 -13.653 1.00 90.94 180 LEU A O 1
ATOM 1446 N N . ALA A 1 181 ? -8.393 3.117 -12.333 1.00 90.31 181 ALA A N 1
ATOM 1447 C CA . ALA A 1 181 ? -8.257 2.383 -11.077 1.00 90.31 181 ALA A CA 1
ATOM 1448 C C . ALA A 1 181 ? -9.358 1.328 -10.857 1.00 90.31 181 ALA A C 1
ATOM 1450 O O . ALA A 1 181 ? -9.109 0.336 -10.178 1.00 90.31 181 ALA A O 1
ATOM 1451 N N . GLN A 1 182 ? -10.540 1.493 -11.467 1.00 89.75 182 GLN A N 1
ATOM 1452 C CA . GLN A 1 182 ? -11.630 0.517 -11.364 1.00 89.75 182 GLN A CA 1
ATOM 1453 C C . GLN A 1 182 ? -11.255 -0.872 -11.888 1.00 89.75 182 GLN A C 1
ATOM 1455 O O . GLN A 1 182 ? -11.736 -1.845 -11.326 1.00 89.75 182 GLN A O 1
ATOM 1460 N N . CYS A 1 183 ? -10.363 -1.001 -12.882 1.00 90.56 183 CYS A N 1
ATOM 1461 C CA . CYS A 1 183 ? -9.964 -2.323 -13.389 1.00 90.56 183 CYS A CA 1
ATOM 1462 C C . CYS A 1 183 ? -9.115 -3.146 -12.405 1.00 90.56 183 CYS A C 1
ATOM 1464 O O . CYS A 1 183 ? -8.774 -4.297 -12.696 1.00 90.56 183 CYS A O 1
ATOM 1466 N N . ALA A 1 184 ? -8.780 -2.582 -11.240 1.00 93.25 184 ALA A N 1
ATOM 1467 C CA . ALA A 1 184 ? -8.171 -3.328 -10.150 1.00 93.25 184 ALA A CA 1
ATOM 1468 C C . ALA A 1 184 ? -9.065 -4.474 -9.645 1.00 93.25 184 ALA A C 1
ATOM 1470 O O . ALA A 1 184 ? -8.546 -5.411 -9.050 1.00 93.25 184 ALA A O 1
ATOM 1471 N N . ASP A 1 185 ? -10.374 -4.468 -9.900 1.00 91.81 185 ASP A N 1
ATOM 1472 C CA . ASP A 1 185 ? -11.245 -5.598 -9.554 1.00 91.81 185 ASP A CA 1
ATOM 1473 C C . ASP A 1 185 ? -11.053 -6.836 -10.462 1.00 91.81 185 ASP A C 1
ATOM 1475 O O . ASP A 1 185 ? -11.475 -7.928 -10.087 1.00 91.81 185 ASP A O 1
ATOM 1479 N N . ILE A 1 186 ? -10.382 -6.696 -11.617 1.00 91.69 186 ILE A N 1
ATOM 1480 C CA . ILE A 1 186 ? -10.037 -7.810 -12.520 1.00 91.69 186 ILE A CA 1
ATOM 1481 C C . ILE A 1 186 ? -8.712 -8.461 -12.108 1.00 91.69 186 ILE A C 1
ATOM 1483 O O . ILE A 1 186 ? -8.614 -9.681 -12.003 1.00 91.69 186 ILE A O 1
ATOM 1487 N N . ALA A 1 187 ? -7.664 -7.648 -11.947 1.00 92.94 187 ALA A N 1
ATOM 1488 C CA . ALA A 1 187 ? -6.281 -8.123 -11.819 1.00 92.94 187 ALA A CA 1
ATOM 1489 C C . ALA A 1 187 ? -5.531 -7.516 -10.620 1.00 92.94 187 ALA A C 1
ATOM 1491 O O . ALA A 1 187 ? -4.305 -7.618 -10.529 1.00 92.94 187 ALA A O 1
ATOM 1492 N N . GLY A 1 188 ? -6.244 -6.853 -9.709 1.00 95.12 188 GLY A N 1
ATOM 1493 C CA . GLY A 1 188 ? -5.652 -6.090 -8.615 1.00 95.12 188 GLY A CA 1
ATOM 1494 C C . GLY A 1 188 ? -4.899 -4.846 -9.091 1.00 95.12 188 GLY A C 1
ATOM 1495 O O . GLY A 1 188 ? -4.827 -4.522 -10.280 1.00 95.12 188 GLY A O 1
ATOM 1496 N N . VAL A 1 189 ? -4.245 -4.174 -8.142 1.00 96.94 189 VAL A N 1
ATOM 1497 C CA . VAL A 1 189 ? -3.305 -3.067 -8.415 1.00 96.94 189 VAL A CA 1
ATOM 1498 C C . VAL A 1 189 ? -2.198 -3.466 -9.403 1.00 96.94 189 VAL A C 1
ATOM 1500 O O . VAL A 1 189 ? -1.720 -2.648 -10.190 1.00 96.94 189 VAL A O 1
ATOM 1503 N N . TYR A 1 190 ? -1.840 -4.748 -9.408 1.00 97.88 190 TYR A N 1
ATOM 1504 C CA . TYR A 1 190 ? -0.827 -5.354 -10.259 1.00 97.88 190 TYR A CA 1
ATOM 1505 C C . TYR A 1 190 ? -1.113 -5.197 -11.754 1.00 97.88 190 TYR A C 1
ATOM 1507 O O . TYR A 1 190 ? -0.190 -4.912 -12.515 1.00 97.88 190 TYR A O 1
ATOM 1515 N N . GLY A 1 191 ? -2.374 -5.312 -12.186 1.00 97.50 191 GLY A N 1
ATOM 1516 C CA . GLY A 1 191 ? -2.751 -5.080 -13.584 1.00 97.50 191 GLY A CA 1
ATOM 1517 C C . GLY A 1 191 ? -2.472 -3.643 -14.035 1.00 97.50 191 GLY A C 1
ATOM 1518 O O . GLY A 1 191 ? -1.995 -3.412 -15.146 1.00 97.50 191 GLY A O 1
ATOM 1519 N N . ILE A 1 192 ? -2.683 -2.671 -13.146 1.00 97.69 192 ILE A N 1
ATOM 1520 C CA . ILE A 1 192 ? -2.407 -1.257 -13.417 1.00 97.69 192 ILE A CA 1
ATOM 1521 C C . ILE A 1 192 ? -0.893 -1.017 -13.464 1.00 97.69 192 ILE A C 1
ATOM 1523 O O . ILE A 1 192 ? -0.402 -0.418 -14.423 1.00 97.69 192 ILE A O 1
ATOM 1527 N N . SER A 1 193 ? -0.136 -1.538 -12.488 1.00 98.44 193 SER A N 1
ATOM 1528 C CA . SER A 1 193 ? 1.336 -1.514 -12.519 1.00 98.44 193 SER A CA 1
ATOM 1529 C C . SER A 1 193 ? 1.876 -2.112 -13.821 1.00 98.44 193 SER A C 1
ATOM 1531 O O . SER A 1 193 ? 2.770 -1.536 -14.443 1.00 98.44 193 SER A O 1
ATOM 1533 N N . TRP A 1 194 ? 1.301 -3.233 -14.269 1.00 98.62 194 TRP A N 1
ATOM 1534 C CA . TRP A 1 194 ? 1.684 -3.902 -15.506 1.00 98.62 194 TRP A CA 1
ATOM 1535 C C . TRP A 1 194 ? 1.546 -2.975 -16.716 1.00 98.62 194 TRP A C 1
ATOM 1537 O O . TRP A 1 194 ? 2.501 -2.820 -17.473 1.00 98.62 194 TRP A O 1
ATOM 1547 N N . LEU A 1 195 ? 0.398 -2.304 -16.877 1.00 98.44 195 LEU A N 1
ATOM 1548 C CA . LEU A 1 195 ? 0.152 -1.377 -17.991 1.00 98.44 195 LEU A CA 1
ATOM 1549 C C . LEU A 1 195 ? 1.150 -0.213 -18.000 1.00 98.44 195 LEU A C 1
ATOM 1551 O O . LEU A 1 195 ? 1.680 0.143 -19.056 1.00 98.44 195 LEU A O 1
ATOM 1555 N N . ILE A 1 196 ? 1.445 0.347 -16.825 1.00 98.56 196 ILE A N 1
ATOM 1556 C CA . ILE A 1 196 ? 2.389 1.460 -16.685 1.00 98.56 196 ILE A CA 1
ATOM 1557 C C . ILE A 1 196 ? 3.803 1.017 -17.071 1.00 98.56 196 ILE A C 1
ATOM 1559 O O . ILE A 1 196 ? 4.483 1.696 -17.846 1.00 98.56 196 ILE A O 1
ATOM 1563 N N . VAL A 1 197 ? 4.269 -0.125 -16.561 1.00 98.81 197 VAL A N 1
ATOM 1564 C CA . VAL A 1 197 ? 5.613 -0.629 -16.879 1.00 98.81 197 VAL A CA 1
ATOM 1565 C C . VAL A 1 197 ? 5.703 -1.070 -18.333 1.00 98.81 197 VAL A C 1
ATOM 1567 O O . VAL A 1 197 ? 6.726 -0.829 -18.970 1.00 98.81 197 VAL A O 1
ATOM 1570 N N . PHE A 1 198 ? 4.634 -1.634 -18.896 1.00 98.81 198 PHE A N 1
ATOM 1571 C CA . PHE A 1 198 ? 4.561 -1.974 -20.313 1.00 98.81 198 PHE A CA 1
ATOM 1572 C C . PHE A 1 198 ? 4.755 -0.730 -21.188 1.00 98.81 198 PHE A C 1
ATOM 1574 O O . PHE A 1 198 ? 5.584 -0.745 -22.099 1.00 98.81 198 PHE A O 1
ATOM 1581 N N . ALA A 1 199 ? 4.073 0.378 -20.873 1.00 98.69 199 ALA A N 1
ATOM 1582 C CA . ALA A 1 199 ? 4.259 1.655 -21.562 1.00 98.69 199 ALA A CA 1
ATOM 1583 C C . ALA A 1 199 ? 5.700 2.179 -21.435 1.00 98.69 199 ALA A C 1
ATOM 1585 O O . ALA A 1 199 ? 6.343 2.489 -22.439 1.00 98.69 199 ALA A O 1
ATOM 1586 N N . ASN A 1 200 ? 6.252 2.192 -20.218 1.00 98.81 200 ASN A N 1
ATOM 1587 C CA . ASN A 1 200 ? 7.640 2.595 -19.984 1.00 98.81 200 ASN A CA 1
ATOM 1588 C C . ASN A 1 200 ? 8.641 1.729 -20.765 1.00 98.81 200 ASN A C 1
ATOM 1590 O O . ASN A 1 200 ? 9.621 2.222 -21.326 1.00 98.81 200 ASN A O 1
ATOM 1594 N N . ALA A 1 201 ? 8.389 0.426 -20.839 1.00 98.62 201 ALA A N 1
ATOM 1595 C CA . ALA A 1 201 ? 9.229 -0.502 -21.569 1.00 98.62 201 ALA A CA 1
ATOM 1596 C C . ALA A 1 201 ? 9.123 -0.317 -23.090 1.00 98.62 201 ALA A C 1
ATOM 1598 O O . ALA A 1 201 ? 10.131 -0.505 -23.774 1.00 98.62 201 ALA A O 1
ATOM 1599 N N . LEU A 1 202 ? 7.973 0.107 -23.634 1.00 98.44 202 LEU A N 1
ATOM 1600 C CA . LEU A 1 202 ? 7.858 0.521 -25.040 1.00 98.44 202 LEU A CA 1
ATOM 1601 C C . LEU A 1 202 ? 8.767 1.719 -25.333 1.00 98.44 202 LEU A C 1
ATOM 1603 O O . LEU A 1 202 ? 9.571 1.657 -26.269 1.00 98.44 202 LEU A O 1
ATOM 1607 N N . PHE A 1 203 ? 8.695 2.770 -24.509 1.00 98.12 203 PHE A N 1
ATOM 1608 C CA . PHE A 1 203 ? 9.538 3.960 -24.661 1.00 98.12 203 PHE A CA 1
ATOM 1609 C C . PHE A 1 203 ? 11.026 3.620 -24.544 1.00 98.12 203 PHE A C 1
ATOM 1611 O O . PHE A 1 203 ? 11.820 3.976 -25.420 1.00 98.12 203 PHE A O 1
ATOM 1618 N N . ALA A 1 204 ? 11.408 2.865 -23.512 1.00 97.56 204 ALA A N 1
ATOM 1619 C CA . ALA A 1 204 ? 12.790 2.456 -23.303 1.00 97.56 204 ALA A CA 1
ATOM 1620 C C . ALA A 1 204 ? 13.312 1.566 -24.443 1.00 97.56 204 ALA A C 1
ATOM 1622 O O . ALA A 1 204 ? 14.432 1.761 -24.917 1.00 97.56 204 ALA A O 1
ATOM 1623 N N . THR A 1 205 ? 12.502 0.624 -24.934 1.00 97.25 205 THR A N 1
ATOM 1624 C CA . THR A 1 205 ? 12.883 -0.264 -26.043 1.00 97.25 205 THR A CA 1
ATOM 1625 C C . THR A 1 205 ? 13.074 0.517 -27.341 1.00 97.25 205 THR A C 1
ATOM 1627 O O . THR A 1 205 ? 14.074 0.310 -28.034 1.00 97.25 205 THR A O 1
ATOM 1630 N N . ALA A 1 206 ? 12.170 1.451 -27.656 1.00 96.38 206 ALA A N 1
ATOM 1631 C CA . ALA A 1 206 ? 12.304 2.330 -28.814 1.00 96.38 206 ALA A CA 1
ATOM 1632 C C . ALA A 1 206 ? 13.599 3.157 -28.740 1.00 96.38 206 ALA A C 1
ATOM 1634 O O . ALA A 1 206 ? 14.371 3.197 -29.704 1.00 96.38 206 ALA A O 1
ATOM 1635 N N . ALA A 1 207 ? 13.881 3.751 -27.575 1.00 94.69 207 ALA A N 1
ATOM 1636 C CA . ALA A 1 207 ? 15.080 4.551 -27.344 1.00 94.69 207 ALA A CA 1
ATOM 1637 C C . ALA A 1 207 ? 16.372 3.718 -27.438 1.00 94.69 207 ALA A C 1
ATOM 1639 O O . ALA A 1 207 ? 17.355 4.156 -28.037 1.00 94.69 207 ALA A O 1
ATOM 1640 N N . LEU A 1 208 ? 16.375 2.491 -26.912 1.00 93.88 208 LEU A N 1
ATOM 1641 C CA . LEU A 1 208 ? 17.519 1.578 -26.998 1.00 93.88 208 LEU A CA 1
ATOM 1642 C C . LEU A 1 208 ? 17.770 1.084 -28.423 1.00 93.88 208 LEU A C 1
ATOM 1644 O O . LEU A 1 208 ? 18.925 0.960 -28.830 1.00 93.88 208 LEU A O 1
ATOM 1648 N N . CYS A 1 209 ? 16.720 0.822 -29.203 1.00 93.12 209 CYS A N 1
ATOM 1649 C CA . CYS A 1 209 ? 16.879 0.459 -30.610 1.00 93.12 209 CYS A CA 1
ATOM 1650 C C . CYS A 1 209 ? 17.446 1.626 -31.426 1.00 93.12 209 CYS A C 1
ATOM 1652 O O . CYS A 1 209 ? 18.355 1.422 -32.229 1.00 93.12 209 CYS A O 1
ATOM 1654 N N . ARG A 1 210 ? 16.963 2.851 -31.173 1.00 89.75 210 ARG A N 1
ATOM 1655 C CA . ARG A 1 210 ? 17.505 4.086 -31.758 1.00 89.75 210 ARG A CA 1
ATOM 1656 C C . ARG A 1 210 ? 18.981 4.271 -31.398 1.00 89.75 210 ARG A C 1
ATOM 1658 O O . ARG A 1 210 ? 19.765 4.631 -32.268 1.00 89.75 210 ARG A O 1
ATOM 1665 N N . TRP A 1 211 ? 19.350 3.994 -30.146 1.00 86.88 211 TRP A N 1
ATOM 1666 C CA . TRP A 1 211 ? 20.734 4.046 -29.671 1.00 86.88 211 TRP A CA 1
ATOM 1667 C C . TRP A 1 211 ? 21.640 3.024 -30.366 1.00 86.88 211 TRP A C 1
ATOM 1669 O O . TRP A 1 211 ? 22.783 3.329 -30.677 1.00 86.88 211 TRP A O 1
ATOM 1679 N N . LYS A 1 212 ? 21.136 1.814 -30.627 1.00 88.69 212 LYS A N 1
ATOM 1680 C CA . LYS A 1 212 ? 21.837 0.769 -31.394 1.00 88.69 212 LYS A CA 1
ATOM 1681 C C . LYS A 1 212 ? 21.806 1.012 -32.911 1.00 88.69 212 LYS A C 1
ATOM 1683 O O . LYS A 1 212 ? 22.102 0.095 -33.669 1.00 88.69 212 LYS A O 1
ATOM 1688 N N . GLU A 1 213 ? 21.387 2.202 -33.343 1.00 92.06 213 GLU A N 1
ATOM 1689 C CA . GLU A 1 213 ? 21.290 2.610 -34.750 1.00 92.06 213 GLU A CA 1
ATOM 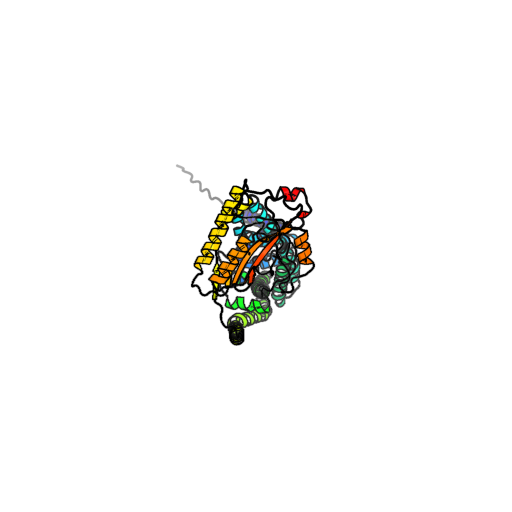1690 C C . GLU A 1 213 ? 20.413 1.682 -35.613 1.00 92.06 213 GLU A C 1
ATOM 1692 O O . GLU A 1 213 ? 20.558 1.591 -36.833 1.00 92.06 213 GLU A O 1
ATOM 1697 N N . ILE A 1 214 ? 19.438 1.008 -34.994 1.00 91.31 214 ILE A N 1
ATOM 1698 C CA . ILE A 1 214 ? 18.462 0.189 -35.714 1.00 91.31 214 ILE A CA 1
ATOM 1699 C C . ILE A 1 214 ? 17.538 1.120 -36.505 1.00 91.31 214 ILE A C 1
ATOM 1701 O O . ILE A 1 214 ? 17.006 2.097 -35.970 1.00 91.31 214 ILE A O 1
ATOM 1705 N N . LYS A 1 215 ? 17.307 0.799 -37.786 1.00 93.12 215 LYS A N 1
ATOM 1706 C CA . LYS A 1 215 ? 16.404 1.559 -38.664 1.00 93.12 215 LYS A CA 1
ATOM 1707 C C . LYS A 1 215 ? 15.034 1.740 -38.007 1.00 93.12 215 LYS A C 1
ATOM 1709 O O . LYS A 1 215 ? 14.401 0.763 -37.604 1.00 93.12 215 LYS A O 1
ATOM 1714 N N . TRP A 1 216 ? 14.549 2.982 -37.966 1.00 91.00 216 TRP A N 1
ATOM 1715 C CA . TRP A 1 216 ? 13.280 3.322 -37.315 1.00 91.00 216 TRP A CA 1
ATOM 1716 C C . TRP A 1 216 ? 12.086 2.543 -37.878 1.00 91.00 216 TRP A C 1
ATOM 1718 O O . TRP A 1 216 ? 11.201 2.160 -37.125 1.00 91.00 216 TRP A O 1
ATOM 1728 N N . THR A 1 217 ? 12.090 2.225 -39.174 1.00 92.62 217 THR A N 1
ATOM 1729 C CA . THR A 1 217 ? 11.051 1.397 -39.807 1.00 92.62 217 THR A CA 1
ATOM 1730 C C . THR A 1 217 ? 10.949 0.003 -39.184 1.00 92.62 217 THR A C 1
ATOM 1732 O O . THR A 1 217 ? 9.847 -0.493 -38.955 1.00 92.62 217 THR A O 1
ATOM 1735 N N . THR A 1 218 ? 12.082 -0.615 -38.840 1.00 92.12 218 THR A N 1
ATOM 1736 C CA . THR A 1 218 ? 12.123 -1.907 -38.143 1.00 92.12 218 THR A CA 1
ATOM 1737 C C . THR A 1 218 ? 11.597 -1.781 -36.716 1.00 92.12 218 THR A C 1
ATOM 1739 O O . THR A 1 218 ? 10.816 -2.623 -36.278 1.00 92.12 218 THR A O 1
ATOM 1742 N N . VAL A 1 219 ? 11.991 -0.720 -36.003 1.00 91.56 219 VAL A N 1
ATOM 1743 C CA . VAL A 1 219 ? 11.537 -0.453 -34.628 1.00 91.56 219 VAL A CA 1
ATOM 1744 C C . VAL A 1 219 ? 10.028 -0.233 -34.595 1.00 91.56 219 VAL A C 1
ATOM 1746 O O . VAL A 1 219 ? 9.330 -0.903 -33.838 1.00 91.56 219 VAL A O 1
ATOM 1749 N N . ALA A 1 220 ? 9.517 0.637 -35.467 1.00 93.19 220 ALA A N 1
ATOM 1750 C CA . ALA A 1 220 ? 8.096 0.923 -35.593 1.00 93.19 220 ALA A CA 1
ATOM 1751 C C . ALA A 1 220 ? 7.298 -0.349 -35.901 1.00 93.19 220 ALA A C 1
ATOM 1753 O O . ALA A 1 220 ? 6.300 -0.609 -35.240 1.00 93.19 220 ALA A O 1
ATOM 1754 N N . ARG A 1 221 ? 7.770 -1.200 -36.825 1.00 94.50 221 ARG A N 1
ATOM 1755 C CA . ARG A 1 221 ? 7.108 -2.477 -37.134 1.00 94.50 221 ARG A CA 1
ATOM 1756 C C . ARG A 1 221 ? 7.061 -3.426 -35.932 1.00 94.50 221 ARG A C 1
ATOM 1758 O O . ARG A 1 221 ? 6.040 -4.071 -35.726 1.00 94.50 221 ARG A O 1
ATOM 1765 N N . GLN A 1 222 ? 8.142 -3.525 -35.155 1.00 93.69 222 GLN A N 1
ATOM 1766 C CA . GLN A 1 222 ? 8.191 -4.414 -33.985 1.00 93.69 222 GLN A CA 1
ATOM 1767 C C . GLN A 1 222 ? 7.353 -3.894 -32.811 1.00 93.69 222 GLN A C 1
ATOM 1769 O O . GLN A 1 222 ? 6.803 -4.692 -32.061 1.00 93.69 222 GLN A O 1
ATOM 1774 N N . LEU A 1 223 ? 7.240 -2.574 -32.645 1.00 96.00 223 LEU A N 1
ATOM 1775 C CA . LEU A 1 223 ? 6.500 -1.976 -31.531 1.00 96.00 223 LEU A CA 1
ATOM 1776 C C . LEU A 1 223 ? 5.048 -1.618 -31.875 1.00 96.00 223 LEU A C 1
ATOM 1778 O O . LEU A 1 223 ? 4.273 -1.369 -30.958 1.00 96.00 223 LEU A O 1
ATOM 1782 N N . ALA A 1 224 ? 4.654 -1.640 -33.154 1.00 96.50 224 ALA A N 1
ATOM 1783 C CA . ALA A 1 224 ? 3.300 -1.298 -33.594 1.00 96.50 224 ALA A CA 1
ATOM 1784 C C . ALA A 1 224 ? 2.222 -2.167 -32.936 1.00 96.50 224 ALA A C 1
ATOM 1786 O O . ALA A 1 224 ? 1.264 -1.627 -32.393 1.00 96.50 224 ALA A O 1
ATOM 1787 N N . LEU A 1 225 ? 2.382 -3.496 -32.950 1.00 96.38 225 LEU A N 1
ATOM 1788 C CA . LEU A 1 225 ? 1.402 -4.406 -32.350 1.00 96.38 225 LEU A CA 1
ATOM 1789 C C . LEU A 1 225 ? 1.331 -4.254 -30.815 1.00 96.38 225 LEU A C 1
ATOM 1791 O O . LEU A 1 225 ? 0.229 -4.040 -30.313 1.00 96.38 225 LEU A O 1
ATOM 1795 N N . PRO A 1 226 ? 2.452 -4.285 -30.061 1.00 96.25 226 PRO A N 1
ATOM 1796 C CA . PRO A 1 226 ? 2.446 -3.989 -28.627 1.00 96.25 226 PRO A CA 1
ATOM 1797 C C . PRO A 1 226 ? 1.807 -2.641 -28.269 1.00 96.25 226 PRO A C 1
ATOM 1799 O O . PRO A 1 226 ? 1.007 -2.563 -27.340 1.00 96.25 226 PRO A O 1
ATOM 1802 N N . LEU A 1 227 ? 2.129 -1.580 -29.016 1.00 97.44 227 LEU A N 1
ATOM 1803 C CA . LEU A 1 227 ? 1.561 -0.253 -28.793 1.00 97.44 227 LEU A CA 1
ATOM 1804 C C . LEU A 1 227 ? 0.054 -0.236 -29.069 1.00 97.44 227 LEU A C 1
ATOM 1806 O O . LEU A 1 227 ? -0.703 0.287 -28.257 1.00 97.44 227 LEU A O 1
ATOM 1810 N N . ALA A 1 228 ? -0.392 -0.830 -30.179 1.00 97.44 228 ALA A N 1
ATOM 1811 C CA . ALA A 1 228 ? -1.811 -0.936 -30.499 1.00 97.44 228 ALA A CA 1
ATOM 1812 C C . ALA A 1 228 ? -2.569 -1.717 -29.416 1.00 97.44 228 ALA A C 1
ATOM 1814 O O . ALA A 1 228 ? -3.620 -1.266 -28.972 1.00 97.44 228 ALA A O 1
ATOM 1815 N N . ALA A 1 229 ? -2.011 -2.833 -28.935 1.00 96.81 229 ALA A N 1
ATOM 1816 C CA . ALA A 1 229 ? -2.594 -3.608 -27.845 1.00 96.81 229 ALA A CA 1
ATOM 1817 C C . ALA A 1 229 ? -2.737 -2.773 -26.563 1.00 96.81 229 ALA A C 1
ATOM 1819 O O . ALA A 1 229 ? -3.819 -2.745 -25.981 1.00 96.81 229 ALA A O 1
ATOM 1820 N N . LEU A 1 230 ? -1.694 -2.034 -26.161 1.00 97.38 230 LEU A N 1
ATOM 1821 C CA . LEU A 1 230 ? -1.763 -1.130 -25.009 1.00 97.38 230 LEU A CA 1
ATOM 1822 C C . LEU A 1 230 ? -2.871 -0.083 -25.183 1.00 97.38 230 LEU A C 1
ATOM 1824 O O . LEU A 1 230 ? -3.674 0.109 -24.277 1.00 97.38 230 LEU A O 1
ATOM 1828 N N . LEU A 1 231 ? -2.933 0.581 -26.340 1.00 97.62 231 LEU A N 1
ATOM 1829 C CA . LEU A 1 231 ? -3.929 1.622 -26.605 1.00 97.62 231 LEU A CA 1
ATOM 1830 C C . LEU A 1 231 ? -5.359 1.071 -26.600 1.00 97.62 231 LEU A C 1
ATOM 1832 O O . LEU A 1 231 ? -6.249 1.716 -26.052 1.00 97.62 231 LEU A O 1
ATOM 1836 N N . VAL A 1 232 ? -5.577 -0.122 -27.161 1.00 97.75 232 VAL A N 1
ATOM 1837 C CA . VAL A 1 232 ? -6.879 -0.802 -27.128 1.00 97.75 232 VAL A CA 1
ATOM 1838 C C . VAL A 1 232 ? -7.266 -1.144 -25.692 1.00 97.75 232 VAL A C 1
ATOM 1840 O O . VAL A 1 2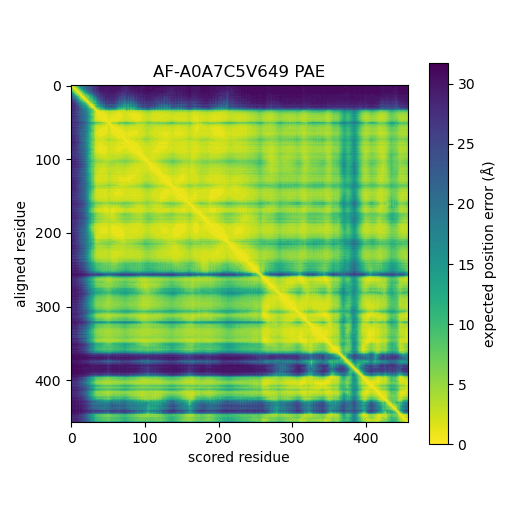32 ? -8.377 -0.824 -25.281 1.00 97.75 232 VAL A O 1
ATOM 1843 N N . VAL A 1 233 ? -6.355 -1.718 -24.901 1.00 96.12 233 VAL A N 1
ATOM 1844 C CA . VAL A 1 233 ? -6.628 -2.044 -23.493 1.00 96.12 233 VAL A CA 1
ATOM 1845 C C . VAL A 1 233 ? -6.930 -0.781 -22.687 1.00 96.12 233 VAL A C 1
ATOM 1847 O O . VAL A 1 233 ? -7.924 -0.752 -21.966 1.00 96.12 233 VAL A O 1
ATOM 1850 N N . LEU A 1 234 ? -6.140 0.285 -22.844 1.00 95.38 234 LEU A N 1
ATOM 1851 C CA . LEU A 1 234 ? -6.398 1.564 -22.178 1.00 95.38 234 LEU A CA 1
ATOM 1852 C C . LEU A 1 234 ? -7.742 2.161 -22.596 1.00 95.38 234 LEU A C 1
ATOM 1854 O O . LEU A 1 234 ? -8.483 2.639 -21.741 1.00 95.38 234 LEU A O 1
ATOM 1858 N N . TYR A 1 235 ? -8.091 2.102 -23.882 1.00 95.00 235 TYR A N 1
ATOM 1859 C CA . TYR A 1 235 ? -9.399 2.541 -24.359 1.00 95.00 235 TYR A CA 1
ATOM 1860 C C . TYR A 1 235 ? -10.526 1.734 -23.706 1.00 95.00 235 TYR A C 1
ATOM 1862 O O . TYR A 1 235 ? -11.430 2.328 -23.122 1.00 95.00 235 TYR A O 1
ATOM 1870 N N . CYS A 1 236 ? -10.453 0.400 -23.728 1.00 94.25 236 CYS A N 1
ATOM 1871 C CA . CYS A 1 236 ? -11.448 -0.468 -23.101 1.00 94.25 236 CYS A CA 1
ATOM 1872 C C . CYS A 1 236 ? -11.586 -0.177 -21.601 1.00 94.25 236 CYS A C 1
ATOM 1874 O O . CYS A 1 236 ? -12.697 0.015 -21.115 1.00 94.25 236 CYS A O 1
ATOM 1876 N N . VAL A 1 237 ? -10.475 -0.073 -20.876 1.00 93.06 237 VAL A N 1
ATOM 1877 C CA . VAL A 1 237 ? -10.479 0.143 -19.425 1.00 93.06 237 VAL A CA 1
ATOM 1878 C C . VAL A 1 237 ? -10.958 1.544 -19.037 1.00 93.06 237 VAL A C 1
ATOM 1880 O O . VAL A 1 237 ? -11.626 1.700 -18.026 1.00 93.06 237 VAL A O 1
ATOM 1883 N N . ILE A 1 238 ? -10.653 2.578 -19.821 1.00 92.12 238 ILE A N 1
ATOM 1884 C CA . ILE A 1 238 ? -11.027 3.959 -19.477 1.00 92.12 238 ILE A CA 1
ATOM 1885 C C . ILE A 1 238 ? -12.435 4.311 -19.976 1.00 92.12 238 ILE A C 1
ATOM 1887 O O . ILE A 1 238 ? -13.113 5.143 -19.365 1.00 92.12 238 ILE A O 1
ATOM 1891 N N . ARG A 1 239 ? -12.866 3.736 -21.108 1.00 92.62 239 ARG A N 1
ATOM 1892 C CA . ARG A 1 239 ? -14.107 4.124 -21.800 1.00 92.62 239 ARG A CA 1
ATOM 1893 C C . ARG A 1 239 ? -15.237 3.112 -21.706 1.00 92.62 239 ARG A C 1
ATOM 1895 O O . ARG A 1 239 ? -16.370 3.554 -21.773 1.00 92.62 239 ARG A O 1
ATOM 1902 N N . ILE A 1 240 ? -14.949 1.816 -21.602 1.00 90.38 240 ILE A N 1
ATOM 1903 C CA . ILE A 1 240 ? -15.977 0.761 -21.636 1.00 90.38 240 ILE A CA 1
ATOM 1904 C C . ILE A 1 240 ? -16.178 0.171 -20.241 1.00 90.38 240 ILE A C 1
ATOM 1906 O O . ILE A 1 240 ? -17.303 0.029 -19.772 1.00 90.38 240 ILE A O 1
ATOM 1910 N N . TYR A 1 241 ? -15.082 -0.157 -19.559 1.00 91.12 241 TYR A N 1
ATOM 1911 C CA . TYR A 1 241 ? -15.129 -0.852 -18.279 1.00 91.12 241 TYR A CA 1
ATOM 1912 C C . TYR A 1 241 ? -15.868 -0.103 -17.160 1.00 91.12 241 TYR A C 1
ATOM 1914 O O . TYR A 1 241 ? -16.632 -0.752 -16.450 1.00 91.12 241 TYR A O 1
ATOM 1922 N N . PRO A 1 242 ? -15.718 1.226 -16.991 1.00 88.12 242 PRO A N 1
ATOM 1923 C CA . PRO A 1 242 ? -16.357 1.918 -15.879 1.00 88.12 242 PRO A CA 1
ATOM 1924 C C . PRO A 1 242 ? -17.883 1.872 -15.954 1.00 88.12 242 PRO A C 1
ATOM 1926 O O . PRO A 1 242 ? -18.541 1.752 -14.927 1.00 88.12 242 PRO A O 1
ATOM 1929 N N . ASP A 1 243 ? -18.447 1.900 -17.163 1.00 87.50 243 ASP A N 1
ATOM 1930 C CA . ASP A 1 243 ? -19.893 1.786 -17.363 1.00 87.50 243 ASP A CA 1
ATOM 1931 C C . ASP A 1 243 ? -20.376 0.376 -16.980 1.00 87.50 243 ASP A C 1
ATOM 1933 O O . ASP A 1 243 ? -21.381 0.219 -16.293 1.00 87.50 243 ASP A O 1
ATOM 1937 N N . HIS A 1 244 ? -19.608 -0.663 -17.328 1.00 87.19 244 HIS A N 1
ATOM 1938 C CA . HIS A 1 244 ? -19.882 -2.034 -16.890 1.00 87.19 244 HIS A CA 1
ATOM 1939 C C . HIS A 1 244 ? -19.760 -2.202 -15.363 1.00 87.19 244 HIS A C 1
ATOM 1941 O O . HIS A 1 244 ? -20.589 -2.864 -14.737 1.00 87.19 244 HIS A O 1
ATOM 1947 N N . ALA A 1 245 ? -18.745 -1.594 -14.744 1.00 86.50 245 ALA A N 1
ATOM 1948 C CA . ALA A 1 245 ? -18.563 -1.618 -13.296 1.00 86.50 245 ALA A CA 1
ATOM 1949 C C . ALA A 1 245 ? -19.721 -0.915 -12.564 1.00 86.50 245 ALA A C 1
ATOM 1951 O O . ALA A 1 245 ? -20.194 -1.417 -11.546 1.00 86.50 245 ALA A O 1
ATOM 1952 N N . LEU A 1 246 ? -20.232 0.196 -13.107 1.00 84.94 246 LEU A N 1
ATOM 1953 C CA . LEU A 1 246 ? -21.416 0.877 -12.577 1.00 84.94 246 LEU A CA 1
ATOM 1954 C C . LEU A 1 246 ? -22.669 -0.001 -12.655 1.00 84.94 246 LEU A C 1
ATOM 1956 O O . LEU A 1 246 ? -23.369 -0.121 -11.654 1.00 84.94 246 LEU A O 1
ATOM 1960 N N . LEU A 1 247 ? -22.903 -0.689 -13.777 1.00 87.69 247 LEU A N 1
ATOM 1961 C CA . LEU A 1 247 ? -24.027 -1.625 -13.911 1.00 87.69 247 LEU A CA 1
ATOM 1962 C C . LEU A 1 247 ? -23.970 -2.754 -12.871 1.00 87.69 247 LEU A C 1
ATOM 1964 O O . LEU A 1 247 ? -24.996 -3.135 -12.312 1.00 87.69 247 LEU A O 1
ATOM 1968 N N . LYS A 1 248 ? -22.771 -3.267 -12.564 1.00 86.25 248 LYS A N 1
ATOM 1969 C CA . LYS A 1 248 ? -22.572 -4.269 -11.504 1.00 86.25 248 LYS A CA 1
ATOM 1970 C C . LYS A 1 248 ? -22.974 -3.723 -10.129 1.00 86.25 248 LYS A C 1
ATOM 1972 O O . LYS A 1 248 ? -23.642 -4.422 -9.373 1.00 86.25 248 LYS A O 1
ATOM 1977 N N . VAL A 1 249 ? -22.601 -2.481 -9.816 1.00 85.25 249 VAL A N 1
ATOM 1978 C CA . VAL A 1 249 ? -22.976 -1.814 -8.557 1.00 85.25 249 VAL A CA 1
ATOM 1979 C C . VAL A 1 249 ? -24.481 -1.538 -8.497 1.00 85.25 249 VAL A C 1
ATOM 1981 O O . VAL A 1 249 ? -25.100 -1.735 -7.455 1.00 85.25 249 VAL A O 1
ATOM 1984 N N . GLU A 1 250 ? -25.091 -1.105 -9.597 1.00 86.50 250 GLU A N 1
ATOM 1985 C CA . GLU A 1 250 ? -26.537 -0.871 -9.674 1.00 86.50 250 GLU A CA 1
ATOM 1986 C C . GLU A 1 250 ? -27.336 -2.163 -9.498 1.00 86.50 250 GLU A C 1
ATOM 1988 O O . GLU A 1 250 ? -28.306 -2.175 -8.744 1.00 86.50 250 GLU A O 1
ATOM 1993 N N . ALA A 1 251 ? -26.893 -3.264 -10.108 1.00 86.00 251 ALA A N 1
ATOM 1994 C CA . ALA A 1 251 ? -27.497 -4.577 -9.906 1.00 86.00 251 ALA A CA 1
ATOM 1995 C C . ALA A 1 251 ? -27.414 -5.022 -8.435 1.00 86.00 251 ALA A C 1
ATOM 1997 O O . ALA A 1 251 ? -28.412 -5.487 -7.888 1.00 86.00 251 ALA A O 1
ATOM 1998 N N . MET A 1 252 ? -26.267 -4.812 -7.772 1.00 82.88 252 MET A N 1
ATOM 1999 C CA . MET A 1 252 ? -26.110 -5.096 -6.336 1.00 82.88 252 MET A CA 1
ATOM 2000 C C . MET A 1 252 ? -27.083 -4.274 -5.483 1.00 82.88 252 MET A C 1
ATOM 2002 O O . MET A 1 252 ? -27.733 -4.821 -4.598 1.00 82.88 252 MET A O 1
ATOM 2006 N N . ARG A 1 253 ? -27.246 -2.981 -5.789 1.00 82.00 253 ARG A N 1
ATOM 2007 C CA . ARG A 1 253 ? -28.203 -2.103 -5.093 1.00 82.00 253 ARG A CA 1
ATOM 2008 C C . ARG A 1 253 ? -29.657 -2.533 -5.276 1.00 82.00 253 ARG A C 1
ATOM 2010 O O . ARG A 1 253 ? -30.460 -2.304 -4.386 1.00 82.00 253 ARG A O 1
ATOM 2017 N N . GLN A 1 254 ? -30.006 -3.111 -6.425 1.00 79.44 254 GLN A N 1
ATOM 2018 C CA . GLN A 1 254 ? -31.362 -3.603 -6.693 1.00 79.44 254 GLN A CA 1
ATOM 2019 C C . GLN A 1 254 ? -31.647 -4.946 -6.014 1.00 79.44 254 GLN A C 1
ATOM 2021 O O . GLN A 1 254 ? -32.796 -5.219 -5.679 1.00 79.44 254 GLN A O 1
ATOM 2026 N N . SER A 1 255 ? -30.624 -5.786 -5.827 1.00 75.00 255 SER A N 1
ATOM 2027 C CA . SER A 1 255 ? -30.756 -7.068 -5.124 1.00 75.00 255 SER A CA 1
ATOM 2028 C C . SER A 1 255 ? -30.793 -6.939 -3.602 1.00 75.00 255 SER A C 1
ATOM 2030 O O . SER A 1 255 ? -31.154 -7.902 -2.930 1.00 75.00 255 SER A O 1
ATOM 2032 N N . ASP A 1 256 ? -30.402 -5.785 -3.062 1.00 72.31 256 ASP A N 1
ATOM 2033 C CA . ASP A 1 256 ? -30.308 -5.571 -1.623 1.00 72.31 256 ASP A CA 1
ATOM 2034 C C . ASP A 1 256 ? -31.690 -5.245 -1.032 1.00 72.31 256 ASP A C 1
ATOM 2036 O O . ASP A 1 256 ? -32.231 -4.151 -1.213 1.00 72.31 256 ASP A O 1
ATOM 2040 N N . ALA A 1 257 ? -32.298 -6.230 -0.367 1.00 59.03 257 ALA A N 1
ATOM 2041 C CA . ALA A 1 257 ? -33.652 -6.129 0.181 1.00 59.03 257 ALA A CA 1
ATOM 2042 C C . ALA A 1 257 ? -33.740 -5.202 1.411 1.00 59.03 257 ALA A C 1
ATOM 2044 O O . ALA A 1 257 ? -34.830 -4.738 1.747 1.00 59.03 257 ALA A O 1
ATOM 2045 N N . GLU A 1 258 ? -32.610 -4.923 2.071 1.00 63.62 258 GLU A N 1
ATOM 2046 C CA . GLU A 1 258 ? -32.538 -4.184 3.342 1.00 63.62 258 GLU A CA 1
ATOM 2047 C C . GLU A 1 258 ? -32.330 -2.666 3.171 1.00 63.62 258 GLU A C 1
ATOM 2049 O O . GLU A 1 258 ? -32.400 -1.907 4.140 1.00 63.62 258 GLU A O 1
ATOM 2054 N N . GLY A 1 259 ? -32.170 -2.187 1.932 1.00 73.19 259 GLY A N 1
ATOM 2055 C CA . GLY A 1 259 ? -32.036 -0.762 1.626 1.00 73.19 259 GLY A CA 1
ATOM 2056 C C . GLY A 1 259 ? -30.705 -0.151 2.087 1.00 73.19 259 GLY A C 1
ATOM 2057 O O . GLY A 1 259 ? -29.708 -0.831 2.288 1.00 73.19 259 GLY A O 1
ATOM 2058 N N . THR A 1 260 ? -30.648 1.179 2.201 1.00 82.06 260 THR A N 1
ATOM 2059 C CA . THR A 1 260 ? -29.425 1.896 2.605 1.00 82.06 260 THR A CA 1
ATOM 2060 C C . THR A 1 260 ? -29.389 2.140 4.110 1.00 82.06 260 THR A C 1
ATOM 2062 O O . THR A 1 260 ? -30.305 2.773 4.641 1.00 82.06 260 THR A O 1
ATOM 2065 N N . ILE A 1 261 ? -28.295 1.767 4.780 1.00 88.69 261 ILE A N 1
ATOM 2066 C CA . ILE A 1 261 ? -28.045 2.159 6.175 1.00 88.69 261 ILE A CA 1
ATOM 2067 C C . ILE A 1 261 ? -27.256 3.468 6.259 1.00 88.69 261 ILE A C 1
ATOM 2069 O O . ILE A 1 261 ? -26.409 3.770 5.416 1.00 88.69 261 ILE A O 1
ATOM 2073 N N . ARG A 1 262 ? -27.517 4.257 7.304 1.00 93.50 262 ARG A N 1
ATOM 2074 C CA . ARG A 1 262 ? -26.717 5.441 7.631 1.00 93.50 262 ARG A CA 1
ATOM 2075 C C . ARG A 1 262 ? -25.614 5.046 8.609 1.00 93.50 262 ARG A C 1
ATOM 2077 O O . ARG A 1 262 ? -25.895 4.393 9.610 1.00 93.50 262 ARG A O 1
ATOM 2084 N N . ILE A 1 263 ? -24.382 5.456 8.323 1.00 96.12 263 ILE A N 1
ATOM 2085 C CA . ILE A 1 263 ? -23.201 5.144 9.136 1.00 96.12 263 ILE A CA 1
ATOM 2086 C C . ILE A 1 263 ? -22.607 6.451 9.665 1.00 96.12 263 ILE A C 1
ATOM 2088 O O . ILE A 1 263 ? -22.421 7.391 8.891 1.00 96.12 263 ILE A O 1
ATOM 2092 N N . ALA A 1 264 ? -22.302 6.510 10.961 1.00 96.94 264 ALA A N 1
ATOM 2093 C CA . ALA A 1 264 ? -21.504 7.580 11.555 1.00 96.94 264 ALA A CA 1
ATOM 2094 C C . ALA A 1 264 ? -20.066 7.087 11.752 1.00 96.94 264 ALA A C 1
ATOM 2096 O O . ALA A 1 264 ? -19.860 6.013 12.306 1.00 96.94 264 ALA A O 1
ATOM 2097 N N . VAL A 1 265 ? -19.073 7.855 11.304 1.00 97.06 265 VAL A N 1
ATOM 2098 C CA . VAL A 1 265 ? -17.650 7.535 11.501 1.00 97.06 265 VAL A CA 1
ATOM 2099 C C . VAL A 1 265 ? -17.051 8.594 12.414 1.00 97.06 265 VAL A C 1
ATOM 2101 O O . VAL A 1 265 ? -17.052 9.775 12.071 1.00 97.06 265 VAL A O 1
ATOM 2104 N N . LEU A 1 266 ? -16.573 8.180 13.584 1.00 95.75 266 LEU A N 1
ATOM 2105 C CA . LEU A 1 266 ? -16.027 9.076 14.599 1.00 95.75 266 LEU A CA 1
ATOM 2106 C C . LEU A 1 266 ? -14.525 9.229 14.390 1.00 95.75 266 LEU A C 1
ATOM 2108 O O . LEU A 1 266 ? -13.817 8.258 14.139 1.00 95.75 266 LEU A O 1
ATOM 2112 N N . GLN A 1 267 ? -14.024 10.451 14.549 1.00 94.75 267 GLN A N 1
ATOM 2113 C CA . GLN A 1 267 ? -12.595 10.741 14.529 1.00 94.75 267 GLN A CA 1
ATOM 2114 C C . GLN A 1 267 ? -12.248 11.584 15.762 1.00 94.75 267 GLN A C 1
ATOM 2116 O O . GLN A 1 267 ? -12.338 12.809 15.695 1.00 94.75 267 GLN A O 1
ATOM 2121 N N . PRO A 1 268 ? -11.828 10.951 16.877 1.00 92.38 268 PRO A N 1
ATOM 2122 C CA . PRO A 1 268 ? -11.537 11.635 18.138 1.00 92.38 268 PRO A CA 1
ATOM 2123 C C . PRO A 1 268 ? -10.473 12.722 18.059 1.00 92.38 268 PRO A C 1
ATOM 2125 O O . PRO A 1 268 ? -10.420 13.587 18.926 1.00 92.38 268 PRO A O 1
ATOM 2128 N N . ASN A 1 269 ? -9.621 12.673 17.029 1.00 93.06 269 ASN A N 1
ATOM 2129 C CA . ASN A 1 269 ? -8.500 13.591 16.849 1.00 93.06 269 ASN A CA 1
ATOM 2130 C C . ASN A 1 269 ? -7.586 13.673 18.092 1.00 93.06 269 ASN A C 1
ATOM 2132 O O . ASN A 1 269 ? -6.956 14.699 18.334 1.00 93.06 269 ASN A O 1
ATOM 2136 N N . ILE A 1 270 ? -7.518 12.582 18.866 1.00 90.94 270 ILE A N 1
ATOM 2137 C CA . ILE A 1 270 ? -6.587 12.431 19.986 1.00 90.94 270 ILE A CA 1
ATOM 2138 C C . ILE A 1 270 ? -5.176 12.415 19.403 1.00 90.94 270 ILE A C 1
ATOM 2140 O O . ILE A 1 270 ? -4.879 11.633 18.491 1.00 90.94 270 ILE A O 1
ATOM 2144 N N . SER A 1 271 ? -4.315 13.297 19.901 1.00 90.19 271 SER A N 1
ATOM 2145 C CA . SER A 1 271 ? -2.956 13.419 19.391 1.00 90.19 271 SER A CA 1
ATOM 2146 C C . SER A 1 271 ? -2.123 12.194 19.764 1.00 90.19 271 SER A C 1
ATOM 2148 O O . SER A 1 271 ? -2.326 11.554 20.797 1.00 90.19 271 SER A O 1
ATOM 2150 N N . GLN A 1 272 ? -1.125 11.873 18.939 1.00 86.62 272 GLN A N 1
ATOM 2151 C CA . GLN A 1 272 ? -0.240 10.753 19.258 1.00 86.62 272 GLN A CA 1
ATOM 2152 C C . GLN A 1 272 ? 0.587 10.997 20.526 1.00 86.62 272 GLN A C 1
ATOM 2154 O O . GLN A 1 272 ? 0.923 10.044 21.212 1.00 86.62 272 GLN A O 1
ATOM 2159 N N . LEU A 1 273 ? 0.886 12.253 20.874 1.00 85.44 273 LEU A N 1
ATOM 2160 C CA . LEU A 1 273 ? 1.601 12.567 22.114 1.00 85.44 273 LEU A CA 1
ATOM 2161 C C . LEU A 1 273 ? 0.744 12.286 23.355 1.00 85.44 273 LEU A C 1
ATOM 2163 O O . LEU A 1 273 ? 1.266 11.749 24.324 1.00 85.44 273 LEU A O 1
ATOM 2167 N N . GLU A 1 274 ? -0.561 12.572 23.306 1.00 85.62 274 GLU A N 1
ATOM 2168 C CA . GLU A 1 274 ? -1.494 12.186 24.375 1.00 85.62 274 GLU A CA 1
ATOM 2169 C C . GLU A 1 274 ? -1.593 10.660 24.494 1.00 85.62 274 GLU A C 1
ATOM 2171 O O . GLU A 1 274 ? -1.505 10.127 25.598 1.00 85.62 274 GLU A O 1
ATOM 2176 N N . LYS A 1 275 ? -1.685 9.945 23.360 1.00 84.06 275 LYS A N 1
ATOM 2177 C CA . LYS A 1 275 ? -1.684 8.472 23.356 1.00 84.06 275 LYS A CA 1
ATOM 2178 C C . LYS A 1 275 ? -0.398 7.890 23.938 1.00 84.06 275 LYS A C 1
ATOM 2180 O O . LYS A 1 275 ? -0.470 6.977 24.750 1.00 84.06 275 LYS A O 1
ATOM 2185 N N . VAL A 1 276 ? 0.772 8.401 23.545 1.00 80.12 276 VAL A N 1
ATOM 2186 C CA . VAL A 1 276 ? 2.056 7.943 24.103 1.00 80.12 276 VAL A CA 1
ATOM 2187 C C . VAL A 1 276 ? 2.161 8.272 25.588 1.00 80.12 276 VAL A C 1
ATOM 2189 O O . VAL A 1 276 ? 2.661 7.433 26.326 1.00 80.12 276 VAL A O 1
ATOM 2192 N N . GLY A 1 277 ? 1.628 9.414 26.033 1.00 79.44 277 GLY A N 1
ATOM 2193 C CA . GLY A 1 277 ? 1.592 9.796 27.446 1.00 79.44 277 GLY A CA 1
ATOM 2194 C C . GLY A 1 277 ? 0.985 8.722 28.351 1.00 79.44 277 GLY A C 1
ATOM 2195 O O . GLY A 1 277 ? 1.529 8.469 29.419 1.00 79.44 277 GLY A O 1
ATOM 2196 N N . TYR A 1 278 ? -0.060 8.022 27.892 1.00 80.75 278 TYR A N 1
ATOM 2197 C CA . TYR A 1 278 ? -0.615 6.860 28.597 1.00 80.75 278 TYR A CA 1
ATOM 2198 C C . TYR A 1 278 ? 0.407 5.722 28.749 1.00 80.75 278 TYR A C 1
ATOM 2200 O O . TYR A 1 278 ? 0.631 5.231 29.851 1.00 80.75 278 TYR A O 1
ATOM 2208 N N . TYR A 1 279 ? 1.063 5.322 27.655 1.00 75.25 279 TYR A N 1
ATOM 2209 C CA . TYR A 1 279 ? 2.022 4.209 27.665 1.00 75.25 279 TYR A CA 1
ATOM 2210 C C . TYR A 1 279 ? 3.356 4.554 28.346 1.00 75.25 279 TYR A C 1
ATOM 2212 O O . TYR A 1 279 ? 4.084 3.652 28.752 1.00 75.25 279 TYR A O 1
ATOM 2220 N N . SER A 1 280 ? 3.702 5.840 28.440 1.00 76.81 280 SER A N 1
ATOM 2221 C CA . SER A 1 280 ? 4.930 6.329 29.076 1.00 76.81 280 SER A CA 1
ATOM 2222 C C . SER A 1 280 ? 4.706 6.930 30.465 1.00 76.81 280 SER A C 1
ATOM 2224 O O . SER A 1 280 ? 5.622 7.560 30.995 1.00 76.81 280 SER A O 1
ATOM 2226 N N . ALA A 1 281 ? 3.500 6.799 31.025 1.00 78.56 281 ALA A N 1
ATOM 2227 C CA . ALA A 1 281 ? 3.154 7.351 32.327 1.00 78.56 281 ALA A CA 1
ATOM 2228 C C . ALA A 1 281 ? 4.081 6.799 33.418 1.00 78.56 281 ALA A C 1
ATOM 2230 O O . ALA A 1 281 ? 4.390 5.607 33.463 1.00 78.56 281 ALA A O 1
ATOM 2231 N N . THR A 1 282 ? 4.527 7.679 34.311 1.00 80.38 282 THR A N 1
ATOM 2232 C CA . THR A 1 282 ? 5.455 7.309 35.396 1.00 80.38 282 THR A CA 1
ATOM 2233 C C . THR A 1 282 ? 4.738 6.839 36.657 1.00 80.38 282 THR A C 1
ATOM 2235 O O . THR A 1 282 ? 5.362 6.267 37.552 1.00 80.38 282 THR A O 1
ATOM 2238 N N . SER A 1 283 ? 3.428 7.073 36.724 1.00 81.50 283 SER A N 1
ATOM 2239 C CA . SER A 1 283 ? 2.553 6.656 37.813 1.00 81.50 283 SER A CA 1
ATOM 2240 C C . SER A 1 283 ? 1.233 6.115 37.270 1.00 81.50 283 SER A C 1
ATOM 2242 O O . SER A 1 283 ? 0.779 6.506 36.194 1.00 81.50 283 SER A O 1
ATOM 2244 N N . GLU A 1 284 ? 0.592 5.241 38.042 1.00 76.31 284 GLU A N 1
ATOM 2245 C CA . GLU A 1 284 ? -0.727 4.698 37.704 1.00 76.31 284 GLU A CA 1
ATOM 2246 C C . GLU A 1 284 ? -1.803 5.789 37.640 1.00 76.31 284 GLU A C 1
ATOM 2248 O O . GLU A 1 284 ? -2.681 5.737 36.784 1.00 76.31 284 GLU A O 1
ATOM 2253 N N . GLU A 1 285 ? -1.720 6.803 38.506 1.00 79.62 285 GLU A N 1
ATOM 2254 C CA . GLU A 1 285 ? -2.664 7.927 38.527 1.00 79.62 285 GLU A CA 1
ATOM 2255 C C . GLU A 1 285 ? -2.600 8.741 37.225 1.00 79.62 285 GLU A C 1
ATOM 2257 O O . GLU A 1 285 ? -3.633 9.086 36.653 1.00 79.62 285 GLU A O 1
ATOM 2262 N N . GLU A 1 286 ? -1.391 8.990 36.716 1.00 81.81 286 GLU A N 1
ATOM 2263 C CA . GLU A 1 286 ? -1.166 9.670 35.438 1.00 81.81 286 GLU A CA 1
ATOM 2264 C C . GLU A 1 286 ? -1.709 8.848 34.258 1.00 81.81 286 GLU A C 1
ATOM 2266 O O . GLU A 1 286 ? -2.414 9.388 33.401 1.00 81.81 286 GLU A O 1
ATOM 2271 N N . ALA A 1 287 ? -1.445 7.536 34.244 1.00 80.31 287 ALA A N 1
ATOM 2272 C CA . ALA A 1 287 ? -1.970 6.628 33.226 1.00 80.31 287 ALA A CA 1
ATOM 2273 C C . ALA A 1 287 ? -3.507 6.603 33.240 1.00 80.31 287 ALA A C 1
ATOM 2275 O O . ALA A 1 287 ? -4.149 6.756 32.199 1.00 80.31 287 ALA A O 1
ATOM 2276 N N . LEU A 1 288 ? -4.109 6.471 34.425 1.00 82.62 288 LEU A N 1
ATOM 2277 C CA . LEU A 1 288 ? -5.559 6.441 34.592 1.00 82.62 288 LEU A CA 1
ATOM 2278 C C . LEU A 1 288 ? -6.203 7.762 34.160 1.00 82.62 288 LEU A C 1
ATOM 2280 O O . LEU A 1 288 ? -7.209 7.745 33.452 1.00 82.62 288 LEU A O 1
ATOM 2284 N N . ALA A 1 289 ? -5.619 8.905 34.529 1.00 84.62 289 ALA A N 1
ATOM 2285 C CA . ALA A 1 289 ? -6.118 10.214 34.120 1.00 84.62 289 ALA A CA 1
ATOM 2286 C C . ALA A 1 289 ? -6.084 10.386 32.590 1.00 84.62 289 ALA A C 1
ATOM 2288 O O . ALA A 1 289 ? -7.064 10.849 31.999 1.00 84.62 289 ALA A O 1
ATOM 2289 N N . ALA A 1 290 ? -4.998 9.964 31.933 1.00 85.88 290 ALA A N 1
ATOM 2290 C CA . ALA A 1 290 ? -4.888 9.988 30.474 1.00 85.88 290 ALA A CA 1
ATOM 2291 C C . ALA A 1 290 ? -5.920 9.061 29.804 1.00 85.88 290 ALA A C 1
ATOM 2293 O O . ALA A 1 290 ? -6.589 9.459 28.845 1.00 85.88 290 ALA A O 1
ATOM 2294 N N . GLU A 1 291 ? -6.100 7.846 30.329 1.00 86.44 291 GLU A N 1
ATOM 2295 C CA . GLU A 1 291 ? -7.104 6.889 29.854 1.00 86.44 291 GLU A CA 1
ATOM 2296 C C . GLU A 1 291 ? -8.527 7.452 29.976 1.00 86.44 291 GLU A C 1
ATOM 2298 O O . GLU A 1 291 ? -9.303 7.406 29.016 1.00 86.44 291 GLU A O 1
ATOM 2303 N N . GLN A 1 292 ? -8.862 8.031 31.131 1.00 86.56 292 GLN A N 1
ATOM 2304 C CA . GLN A 1 292 ? -10.159 8.653 31.394 1.00 86.56 292 GLN A CA 1
ATOM 2305 C C . GLN A 1 292 ? -10.408 9.846 30.471 1.00 86.56 292 GLN A C 1
ATOM 2307 O O . GLN A 1 292 ? -11.494 9.961 29.899 1.00 86.56 292 GLN A O 1
ATOM 2312 N N . GLN A 1 293 ? -9.406 10.706 30.268 1.00 89.38 293 GLN A N 1
ATOM 2313 C CA . GLN A 1 293 ? -9.505 11.837 29.349 1.00 89.38 293 GLN A CA 1
ATOM 2314 C C . GLN A 1 293 ? -9.810 11.356 27.924 1.00 89.38 293 GLN A C 1
ATOM 2316 O O . GLN A 1 293 ? -10.782 11.817 27.320 1.00 89.38 293 GLN A O 1
ATOM 2321 N N . MET A 1 294 ? -9.031 10.410 27.392 1.00 90.56 294 MET A N 1
ATOM 2322 C CA . MET A 1 294 ? -9.234 9.873 26.040 1.00 90.56 294 MET A CA 1
ATOM 2323 C C . MET A 1 294 ? -10.594 9.183 25.895 1.00 90.56 294 MET A C 1
ATOM 2325 O O . MET A 1 294 ? -11.326 9.453 24.942 1.00 90.56 294 MET A O 1
ATOM 2329 N N . THR A 1 295 ? -10.971 8.361 26.877 1.00 91.12 295 THR A N 1
ATOM 2330 C CA . THR A 1 295 ? -12.274 7.685 26.918 1.00 91.12 295 THR A CA 1
ATOM 2331 C C . THR A 1 295 ? -13.413 8.700 26.919 1.00 91.12 295 THR A C 1
ATOM 2333 O O . THR A 1 295 ? -14.350 8.574 26.133 1.00 91.12 295 THR A O 1
ATOM 2336 N N . SER A 1 296 ? -13.321 9.755 27.733 1.00 91.44 296 SER A N 1
ATOM 2337 C CA . SER A 1 296 ? -14.346 10.801 27.803 1.00 91.44 296 SER A CA 1
ATOM 2338 C C . SER A 1 296 ? -14.515 11.556 26.480 1.00 91.44 296 SER A C 1
ATOM 2340 O O . SER A 1 296 ? -15.641 11.868 26.097 1.00 91.44 296 SER A O 1
ATOM 2342 N N . THR A 1 297 ? -13.424 11.793 25.742 1.00 93.38 297 THR A N 1
ATOM 2343 C CA . THR A 1 297 ? -13.466 12.393 24.401 1.00 93.38 297 THR A CA 1
ATOM 2344 C C . THR A 1 297 ? -14.223 11.496 23.423 1.00 93.38 297 THR A C 1
ATOM 2346 O O . THR A 1 297 ? -15.105 11.970 22.707 1.00 93.38 297 THR A O 1
ATOM 2349 N N . THR A 1 298 ? -13.937 10.190 23.427 1.00 93.81 298 THR A N 1
ATOM 2350 C CA . THR A 1 298 ? -14.630 9.206 22.581 1.00 93.81 298 THR A CA 1
ATOM 2351 C C . THR A 1 298 ? -16.120 9.107 22.927 1.00 93.81 298 THR A C 1
ATOM 2353 O O . THR A 1 298 ? -16.960 9.111 22.028 1.00 93.81 298 THR A O 1
ATOM 2356 N N . LEU A 1 299 ? -16.472 9.070 24.217 1.00 94.50 299 LEU A N 1
ATOM 2357 C CA . LEU A 1 299 ? -17.870 9.008 24.659 1.00 94.50 299 LEU A CA 1
ATOM 2358 C C . LEU A 1 299 ? -18.646 10.297 24.343 1.00 94.50 299 LEU A C 1
ATOM 2360 O O . LEU A 1 299 ? -19.801 10.224 23.937 1.00 94.50 299 LEU A O 1
ATOM 2364 N N . ARG A 1 300 ? -18.017 11.473 24.444 1.00 95.44 300 ARG A N 1
ATOM 2365 C CA . ARG A 1 300 ? -18.649 12.740 24.040 1.00 95.44 300 ARG A CA 1
ATOM 2366 C C . ARG A 1 300 ? -18.991 12.749 22.550 1.00 95.44 300 ARG A C 1
ATOM 2368 O O . ARG A 1 300 ? -20.078 13.162 22.166 1.00 95.44 300 ARG A O 1
ATOM 2375 N N . LEU A 1 301 ? -18.095 12.244 21.703 1.00 95.19 301 LEU A N 1
ATOM 2376 C CA . LEU A 1 301 ? -18.373 12.129 20.269 1.00 95.19 301 LEU A CA 1
ATOM 2377 C C . LEU A 1 301 ? -19.494 11.135 19.964 1.00 95.19 301 LEU A C 1
ATOM 2379 O O . LEU A 1 301 ? -20.236 11.345 19.008 1.00 95.19 301 LEU A O 1
ATOM 2383 N N . LEU A 1 302 ? -19.649 10.079 20.771 1.00 95.62 302 LEU A N 1
ATOM 2384 C CA . LEU A 1 302 ? -20.824 9.210 20.688 1.00 95.62 302 LEU A CA 1
ATOM 2385 C C . LEU A 1 302 ? -22.111 9.980 20.977 1.00 95.62 302 LEU A C 1
ATOM 2387 O O . LEU A 1 302 ? -23.063 9.861 20.209 1.00 95.62 302 LEU A O 1
ATOM 2391 N N . GLU A 1 303 ? -22.147 10.783 22.041 1.00 95.00 303 GLU A N 1
ATOM 2392 C CA . GLU A 1 303 ? -23.309 11.619 22.373 1.00 95.00 303 GLU A CA 1
ATOM 2393 C C . GLU A 1 303 ? -23.672 12.577 21.232 1.00 95.00 303 GLU A C 1
ATOM 2395 O O . GLU A 1 303 ? -24.848 12.717 20.890 1.00 95.00 303 GLU A O 1
ATOM 2400 N N . GLU A 1 304 ? -22.673 13.181 20.584 1.00 94.88 304 GLU A N 1
ATOM 2401 C CA . GLU A 1 304 ? -22.862 14.083 19.440 1.00 94.88 304 GLU A CA 1
ATOM 2402 C C . GLU A 1 304 ? -23.473 13.393 18.208 1.00 94.88 304 GLU A C 1
ATOM 2404 O O . GLU A 1 304 ? -24.021 14.066 17.333 1.00 94.88 304 GLU A O 1
ATOM 2409 N N . THR A 1 305 ? -23.456 12.056 18.137 1.00 95.12 305 THR A N 1
ATOM 2410 C CA . THR A 1 305 ? -24.176 11.320 17.083 1.00 95.12 305 THR A CA 1
ATOM 2411 C C . THR A 1 305 ? -25.685 11.234 17.314 1.00 95.12 305 THR A C 1
ATOM 2413 O O . THR A 1 305 ? -26.410 10.737 16.444 1.00 95.12 305 THR A O 1
ATOM 2416 N N . SER A 1 306 ? -26.192 11.717 18.450 1.00 93.88 306 SER A N 1
ATOM 2417 C CA . SER A 1 306 ? -27.626 11.750 18.729 1.00 93.88 306 SER A CA 1
ATOM 2418 C C . SER A 1 306 ? -28.388 12.511 17.639 1.00 93.88 306 SER A C 1
ATOM 2420 O O . SER A 1 306 ? -27.982 13.575 17.177 1.00 93.88 306 SER A O 1
ATOM 2422 N N . GLY A 1 307 ? -29.494 11.933 17.168 1.00 89.81 307 GLY A N 1
ATOM 2423 C CA . GLY A 1 307 ? -30.272 12.487 16.056 1.00 89.81 307 GLY A CA 1
ATOM 2424 C C . GLY A 1 307 ? -29.658 12.276 14.667 1.00 89.81 307 GLY A C 1
ATOM 2425 O O . GLY A 1 307 ? -30.316 12.577 13.671 1.00 89.81 307 GLY A O 1
ATOM 2426 N N . SER A 1 308 ? -28.457 11.690 14.557 1.00 91.88 308 SER A N 1
ATOM 2427 C CA . SER A 1 308 ? -27.866 11.344 13.258 1.00 91.88 308 SER A CA 1
ATOM 2428 C C . SER A 1 308 ? -28.667 10.280 12.513 1.00 91.88 308 SER A C 1
ATOM 2430 O O . SER A 1 308 ? -28.545 10.201 11.297 1.00 91.88 308 SER A O 1
ATOM 2432 N N . GLN A 1 309 ? -29.500 9.485 13.200 1.00 93.44 309 GLN A N 1
ATOM 2433 C CA . GLN A 1 309 ? -30.202 8.310 12.659 1.00 93.44 309 GLN A CA 1
ATOM 2434 C C . GLN A 1 309 ? -29.250 7.255 12.066 1.00 93.44 309 GLN A C 1
ATOM 2436 O O . GLN A 1 309 ? -29.653 6.476 11.198 1.00 93.44 309 GLN A O 1
ATOM 2441 N N . ALA A 1 310 ? -27.976 7.259 12.471 1.00 95.69 310 ALA A N 1
ATOM 2442 C CA . ALA A 1 310 ? -27.046 6.203 12.109 1.00 95.69 310 ALA A CA 1
ATOM 2443 C C . ALA A 1 310 ? -27.530 4.862 12.678 1.00 95.69 310 ALA A C 1
ATOM 2445 O O . ALA A 1 310 ? -28.035 4.810 13.792 1.00 95.69 310 ALA A O 1
ATOM 2446 N N . LYS A 1 311 ? -27.386 3.787 11.902 1.00 95.31 311 LYS A N 1
ATOM 2447 C CA . LYS A 1 311 ? -27.632 2.405 12.345 1.00 95.31 311 LYS A CA 1
ATOM 2448 C C . LYS A 1 311 ? -26.348 1.680 12.727 1.00 95.31 311 LYS A C 1
ATOM 2450 O O . LYS A 1 311 ? -26.402 0.699 13.457 1.00 95.31 311 LYS A O 1
ATOM 2455 N N . LEU A 1 312 ? -25.212 2.207 12.278 1.00 96.12 312 LEU A N 1
ATOM 2456 C CA . LEU A 1 312 ? -23.882 1.763 12.659 1.00 96.12 312 LEU A CA 1
ATOM 2457 C C . LEU A 1 312 ? -23.009 2.982 12.956 1.00 96.12 312 LEU A C 1
ATOM 2459 O O . LEU A 1 312 ? -22.959 3.934 12.174 1.00 96.12 312 LEU A O 1
ATOM 2463 N N . ILE A 1 313 ? -22.302 2.932 14.073 1.00 97.81 313 ILE A N 1
ATOM 2464 C CA . ILE A 1 313 ? -21.303 3.906 14.481 1.00 97.81 313 ILE A CA 1
ATOM 2465 C C . ILE A 1 313 ? -19.944 3.212 14.439 1.00 97.81 313 ILE A C 1
ATOM 2467 O O . ILE A 1 313 ? -19.764 2.164 15.049 1.00 97.81 313 ILE A O 1
ATOM 2471 N N . VAL A 1 314 ? -18.986 3.783 13.715 1.00 97.56 314 VAL A N 1
ATOM 2472 C CA . VAL A 1 314 ? -17.639 3.233 13.546 1.00 97.56 314 VAL A CA 1
ATOM 2473 C C . VAL A 1 314 ? -16.622 4.168 14.185 1.00 97.56 314 VAL A C 1
ATOM 2475 O O . VAL A 1 314 ? -16.579 5.356 13.870 1.00 97.56 314 VAL A O 1
ATOM 2478 N N . MET A 1 315 ? -15.782 3.625 15.056 1.00 96.38 315 MET A N 1
ATOM 2479 C CA . MET A 1 315 ? -14.668 4.320 15.693 1.00 96.38 315 MET A CA 1
ATOM 2480 C C . MET A 1 315 ? -13.323 3.749 15.214 1.00 96.38 315 MET A C 1
ATOM 2482 O O . MET A 1 315 ? -13.275 2.605 14.752 1.00 96.38 315 MET A O 1
ATOM 2486 N N . PRO A 1 316 ? -12.220 4.512 15.312 1.00 95.00 316 PRO A N 1
ATOM 2487 C CA . PRO A 1 316 ? -10.922 4.084 14.804 1.00 95.00 316 PRO A CA 1
ATOM 2488 C C . PRO A 1 316 ? -10.255 2.985 15.651 1.00 95.00 316 PRO A C 1
ATOM 2490 O O . PRO A 1 316 ? -10.748 2.550 16.696 1.00 95.00 316 PRO A O 1
ATOM 2493 N N . GLU A 1 317 ? -9.083 2.556 15.185 1.00 92.00 317 GLU A N 1
ATOM 2494 C CA . GLU A 1 317 ? -8.151 1.698 15.920 1.00 92.00 317 GLU A CA 1
ATOM 2495 C C . GLU A 1 317 ? -7.770 2.312 17.278 1.00 92.00 317 GLU A C 1
ATOM 2497 O O . GLU A 1 317 ? -7.497 3.516 17.374 1.00 92.00 317 GLU A O 1
ATOM 2502 N N . SER A 1 318 ? -7.764 1.470 18.316 1.00 88.44 318 SER A N 1
ATOM 2503 C CA . SER A 1 318 ? -7.482 1.844 19.709 1.00 88.44 318 SER A CA 1
ATOM 2504 C C . SER A 1 318 ? -8.234 3.121 20.119 1.00 88.44 318 SER A C 1
ATOM 2506 O O . SER A 1 318 ? -7.634 4.150 20.438 1.00 88.44 318 SER A O 1
ATOM 2508 N N . SER A 1 319 ? -9.566 3.073 20.009 1.00 91.31 319 SER A N 1
ATOM 2509 C CA . SER A 1 319 ? -10.504 4.100 20.493 1.00 91.31 319 SER A CA 1
ATOM 2510 C C . SER A 1 319 ? -10.631 4.095 22.014 1.00 91.31 319 SER A C 1
ATOM 2512 O O . SER A 1 319 ? -10.911 5.135 22.611 1.00 91.31 319 SER A O 1
ATOM 2514 N N . PHE A 1 320 ? -10.396 2.930 22.623 1.00 89.44 320 PHE A N 1
ATOM 2515 C CA . PHE A 1 320 ? -10.182 2.769 24.055 1.00 89.44 320 PHE A CA 1
ATOM 2516 C C . PHE A 1 320 ? -8.777 2.208 24.258 1.00 89.44 320 PHE A C 1
ATOM 2518 O O . PHE A 1 320 ? -8.460 1.116 23.786 1.00 89.44 320 PHE A O 1
ATOM 2525 N N . ASN A 1 321 ? -7.936 2.995 24.924 1.00 78.75 321 ASN A N 1
ATOM 2526 C CA . ASN A 1 321 ? -6.520 2.698 25.137 1.00 78.75 321 ASN A CA 1
ATOM 2527 C C . ASN A 1 321 ? -6.271 1.796 26.347 1.00 78.75 321 ASN A C 1
ATOM 2529 O O . ASN A 1 321 ? -5.119 1.466 26.613 1.00 78.75 321 ASN A O 1
ATOM 2533 N N . SER A 1 322 ? -7.314 1.414 27.090 1.00 78.38 322 SER A N 1
ATOM 2534 C CA . SER A 1 322 ? -7.100 0.568 28.252 1.00 78.38 322 SER A CA 1
ATOM 2535 C C . SER A 1 322 ? -6.496 -0.760 27.845 1.00 78.38 322 SER A C 1
ATOM 2537 O O . SER A 1 322 ? -7.119 -1.555 27.140 1.00 78.38 322 SER A O 1
ATOM 2539 N N . THR A 1 323 ? -5.313 -1.029 28.379 1.00 70.50 323 THR A N 1
ATOM 2540 C CA . THR A 1 323 ? -4.609 -2.296 28.184 1.00 70.50 323 THR A CA 1
ATOM 2541 C C . THR A 1 323 ? -5.489 -3.490 28.592 1.00 70.50 323 THR A C 1
ATOM 2543 O O . THR A 1 323 ? -5.424 -4.561 27.993 1.00 70.50 323 THR A O 1
ATOM 2546 N N . TYR A 1 324 ? -6.374 -3.289 29.571 1.00 75.31 324 TYR A N 1
ATOM 2547 C CA . TYR A 1 324 ? -7.250 -4.300 30.156 1.00 75.31 324 TYR A CA 1
ATOM 2548 C C . TYR A 1 324 ? -8.722 -4.126 29.746 1.00 75.31 324 TYR A C 1
ATOM 2550 O O . TYR A 1 324 ? -9.611 -4.531 30.494 1.00 75.31 324 TYR A O 1
ATOM 2558 N N . PHE A 1 325 ? -8.993 -3.554 28.560 1.00 85.12 325 PHE A N 1
ATOM 2559 C CA . PHE A 1 325 ? -10.350 -3.268 28.063 1.00 85.12 325 PHE A CA 1
ATOM 2560 C C . PHE A 1 325 ? -11.338 -4.422 28.291 1.00 85.12 325 PHE A C 1
ATOM 2562 O O . PHE A 1 325 ? -12.417 -4.201 28.826 1.00 85.12 325 PHE A O 1
ATOM 2569 N N . VAL A 1 326 ? -10.944 -5.663 27.979 1.00 82.12 326 VAL A N 1
ATOM 2570 C CA . VAL A 1 326 ? -11.794 -6.864 28.112 1.00 82.12 326 VAL A CA 1
ATOM 2571 C C . VAL A 1 326 ? -12.326 -7.127 29.524 1.00 82.12 326 VAL A C 1
ATOM 2573 O O . VAL A 1 326 ? -13.291 -7.874 29.674 1.00 82.12 326 VAL A O 1
ATOM 2576 N N . TYR A 1 327 ? -11.735 -6.507 30.543 1.00 79.44 327 TYR A N 1
ATOM 2577 C CA . TYR A 1 327 ? -12.148 -6.624 31.937 1.00 79.44 327 TYR A CA 1
ATOM 2578 C C . TYR A 1 327 ? -12.950 -5.412 32.442 1.00 79.44 327 TYR A C 1
ATOM 2580 O O . TYR A 1 327 ? -13.429 -5.426 33.575 1.00 79.44 327 TYR A O 1
ATOM 2588 N N . GLN A 1 328 ? -13.143 -4.373 31.623 1.00 81.94 328 GLN A N 1
ATOM 2589 C CA . GLN A 1 328 ? -13.856 -3.151 32.005 1.00 81.94 328 GLN A CA 1
ATOM 2590 C C . GLN A 1 328 ? -15.371 -3.284 31.839 1.00 81.94 328 GLN A C 1
ATOM 2592 O O . GLN A 1 328 ? -15.991 -2.705 30.940 1.00 81.94 328 GLN A O 1
ATOM 2597 N N . LYS A 1 329 ? -15.995 -4.039 32.743 1.00 84.25 329 LYS A N 1
ATOM 2598 C CA . LYS A 1 329 ? -17.438 -4.297 32.704 1.00 84.25 329 LYS A CA 1
ATOM 2599 C C . LYS A 1 329 ? -18.272 -3.009 32.683 1.00 84.25 329 LYS A C 1
ATOM 2601 O O . LYS A 1 329 ? -19.228 -2.917 31.915 1.00 84.25 329 LYS A O 1
ATOM 2606 N N . GLU A 1 330 ? -17.900 -2.003 33.468 1.00 86.12 330 GLU A N 1
ATOM 2607 C CA . GLU A 1 330 ? -18.612 -0.724 33.542 1.00 86.12 330 GLU A CA 1
ATOM 2608 C C . GLU A 1 330 ? -18.569 0.031 32.205 1.00 86.12 330 GLU A C 1
ATOM 2610 O O . GLU A 1 330 ? -19.571 0.625 31.785 1.00 86.12 330 GLU A O 1
ATOM 2615 N N . LEU A 1 331 ? -17.436 -0.023 31.496 1.00 89.31 331 LEU A N 1
ATOM 2616 C CA . LEU A 1 331 ? -17.306 0.568 30.166 1.00 89.31 331 LEU A CA 1
ATOM 2617 C C . LEU A 1 331 ? -18.151 -0.203 29.145 1.00 89.31 331 LEU A C 1
ATOM 2619 O O . LEU A 1 331 ? -18.877 0.418 28.370 1.00 89.31 331 LEU A O 1
ATOM 2623 N N . HIS A 1 332 ? -18.144 -1.538 29.185 1.00 91.94 332 HIS A N 1
ATOM 2624 C CA . HIS A 1 332 ? -18.985 -2.365 28.311 1.00 91.94 332 HIS A CA 1
ATOM 2625 C C . HIS A 1 332 ? -20.476 -2.044 28.481 1.00 91.94 332 HIS A C 1
ATOM 2627 O O . HIS A 1 332 ? -21.200 -1.857 27.500 1.00 91.94 332 HIS A O 1
ATOM 2633 N N . GLU A 1 333 ? -20.942 -1.929 29.727 1.00 92.38 333 GLU A N 1
ATOM 2634 C CA . GLU A 1 333 ? -22.321 -1.547 30.037 1.00 92.38 333 GLU A CA 1
ATOM 2635 C C . GLU A 1 333 ? -22.639 -0.123 29.573 1.00 92.38 333 GLU A C 1
ATOM 2637 O O . GLU A 1 333 ? -23.736 0.133 29.069 1.00 92.38 333 GLU A O 1
ATOM 2642 N N . THR A 1 334 ? -21.681 0.797 29.699 1.00 94.12 334 THR A N 1
ATOM 2643 C CA . THR A 1 334 ? -21.796 2.173 29.200 1.00 94.12 334 THR A CA 1
ATOM 2644 C C . THR A 1 334 ? -21.968 2.202 27.685 1.00 94.12 334 THR A C 1
ATOM 2646 O O . THR A 1 334 ? -22.912 2.819 27.194 1.00 94.12 334 THR A O 1
ATOM 2649 N N . LEU A 1 335 ? -21.134 1.476 26.937 1.00 95.75 335 LEU A N 1
ATOM 2650 C CA . LEU A 1 335 ? -21.252 1.375 25.481 1.00 95.75 335 LEU A CA 1
ATOM 2651 C C . LEU A 1 335 ? -22.567 0.716 25.058 1.00 95.75 335 LEU A C 1
ATOM 2653 O O . LEU A 1 335 ? -23.220 1.188 24.131 1.00 95.75 335 LEU A O 1
ATOM 2657 N N . ALA A 1 336 ? -23.017 -0.316 25.776 1.00 96.56 336 ALA A N 1
ATOM 2658 C CA . ALA A 1 336 ? -24.313 -0.940 25.529 1.00 96.56 336 ALA A CA 1
ATOM 2659 C C . ALA A 1 336 ? -25.486 0.030 25.773 1.00 96.56 336 ALA A C 1
ATOM 2661 O O . ALA A 1 336 ? -26.480 -0.006 25.046 1.00 96.56 336 ALA A O 1
ATOM 2662 N N . ARG A 1 337 ? -25.387 0.920 26.775 1.00 97.00 337 ARG A N 1
ATOM 2663 C CA . ARG A 1 337 ? -26.372 1.996 26.982 1.00 97.00 337 ARG A CA 1
ATOM 2664 C C . ARG A 1 337 ? -26.369 2.986 25.819 1.00 97.00 337 ARG A C 1
ATOM 2666 O O . ARG A 1 337 ? -27.454 3.327 25.360 1.00 97.00 337 ARG A O 1
ATOM 2673 N N . TYR A 1 338 ? -25.200 3.391 25.322 1.00 97.00 338 TYR A N 1
ATOM 2674 C CA . TYR A 1 338 ? -25.103 4.258 24.145 1.00 97.00 338 TYR A CA 1
ATOM 2675 C C . TYR A 1 338 ? -25.704 3.614 22.899 1.00 97.00 338 TYR A C 1
ATOM 2677 O O . TYR A 1 338 ? -26.537 4.238 22.251 1.00 97.00 338 TYR A O 1
ATOM 2685 N N . ALA A 1 339 ? -25.358 2.358 22.607 1.00 97.19 339 ALA A N 1
ATOM 2686 C CA . ALA A 1 339 ? -25.892 1.630 21.458 1.00 97.19 339 ALA A CA 1
ATOM 2687 C C . ALA A 1 339 ? -27.432 1.574 21.484 1.00 97.19 339 ALA A C 1
ATOM 2689 O O . ALA A 1 339 ? -28.097 1.867 20.490 1.00 97.19 339 ALA A O 1
ATOM 2690 N N . ARG A 1 340 ? -28.019 1.291 22.658 1.00 97.06 340 ARG A N 1
ATOM 2691 C CA . ARG A 1 340 ? -29.477 1.331 22.867 1.00 97.06 340 ARG A CA 1
ATOM 2692 C C . ARG A 1 340 ? -30.068 2.727 22.709 1.00 97.06 340 ARG A C 1
ATOM 2694 O O . ARG A 1 340 ? -31.085 2.878 22.044 1.00 97.06 340 ARG A O 1
ATOM 2701 N N . ALA A 1 341 ? -29.464 3.731 23.341 1.00 96.25 341 ALA A N 1
ATOM 2702 C CA . ALA A 1 341 ? -29.984 5.097 23.344 1.00 96.25 341 ALA A CA 1
ATOM 2703 C C . ALA A 1 341 ? -29.948 5.740 21.950 1.00 96.25 341 ALA A C 1
ATOM 2705 O O . ALA A 1 341 ? -30.846 6.500 21.599 1.00 96.25 341 ALA A O 1
ATOM 2706 N N . LEU A 1 342 ? -28.920 5.419 21.162 1.00 96.12 342 LEU A N 1
ATOM 2707 C CA . LEU A 1 342 ? -28.726 5.915 19.801 1.00 96.12 342 LEU A CA 1
ATOM 2708 C C . LEU A 1 342 ? -29.450 5.061 18.750 1.00 96.12 342 LEU A C 1
ATOM 2710 O O . LEU A 1 342 ? -29.501 5.461 17.589 1.00 96.12 342 LEU A O 1
ATOM 2714 N N . ASP A 1 343 ? -30.015 3.916 19.151 1.00 95.69 343 ASP A N 1
ATOM 2715 C CA . ASP A 1 343 ? -30.617 2.918 18.260 1.00 95.69 343 ASP A CA 1
ATOM 2716 C C . ASP A 1 343 ? -29.663 2.499 17.117 1.00 95.69 343 ASP A C 1
ATOM 2718 O O . ASP A 1 343 ? -30.052 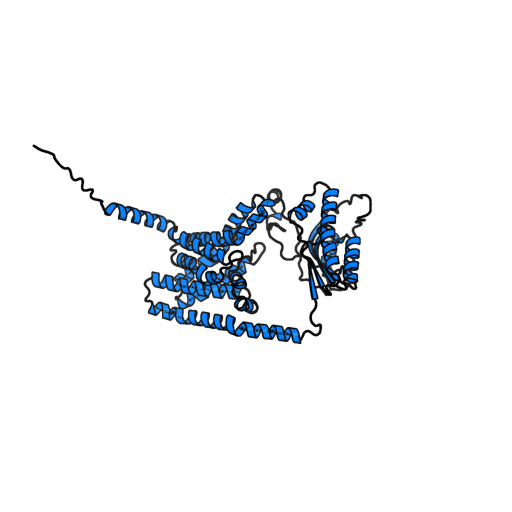2.393 15.948 1.00 95.69 343 ASP A O 1
ATOM 2722 N N . ALA A 1 344 ? -28.392 2.283 17.479 1.00 96.69 344 ALA A N 1
ATOM 2723 C CA . ALA A 1 344 ? -27.281 2.042 16.563 1.00 96.69 344 ALA A CA 1
ATOM 2724 C C . ALA A 1 344 ? -26.284 1.025 17.133 1.00 96.69 344 ALA A C 1
ATOM 2726 O O . ALA A 1 344 ? -25.972 1.053 18.324 1.00 96.69 344 ALA A O 1
ATOM 2727 N N . ASP A 1 345 ? -25.735 0.171 16.275 1.00 96.81 345 ASP A N 1
ATOM 2728 C CA . ASP A 1 345 ? -24.622 -0.707 16.642 1.00 96.81 345 ASP A CA 1
ATOM 2729 C C . ASP A 1 345 ? -23.298 0.078 16.640 1.00 96.81 345 ASP A C 1
ATOM 2731 O O . ASP A 1 345 ? -23.163 1.071 15.923 1.00 96.81 345 ASP A O 1
ATOM 2735 N N . ILE A 1 346 ? -22.311 -0.340 17.438 1.00 97.38 346 ILE A N 1
ATOM 2736 C CA . ILE A 1 346 ? -21.029 0.368 17.605 1.00 97.38 346 ILE A CA 1
ATOM 2737 C C . ILE A 1 346 ? -19.861 -0.575 17.306 1.00 97.38 346 ILE A C 1
ATOM 2739 O O . ILE A 1 346 ? -19.621 -1.517 18.057 1.00 97.38 346 ILE A O 1
ATOM 2743 N N . LEU A 1 347 ? -19.100 -0.293 16.248 1.00 97.06 347 LEU A N 1
ATOM 2744 C CA . LEU A 1 347 ? -17.860 -0.980 15.880 1.00 97.06 347 LEU A CA 1
ATOM 2745 C C . LEU A 1 347 ? -16.657 -0.107 16.248 1.00 97.06 347 LEU A C 1
ATOM 2747 O O . LEU A 1 347 ? -16.579 1.045 15.826 1.00 97.06 347 LEU A O 1
ATOM 2751 N N . PHE A 1 348 ? -15.699 -0.637 17.001 1.00 95.81 348 PHE A N 1
ATOM 2752 C CA . PHE A 1 348 ? -14.547 0.139 17.468 1.00 95.81 348 PHE A CA 1
ATOM 2753 C C . PHE A 1 348 ? -13.302 -0.727 17.649 1.00 95.81 348 PHE A C 1
ATOM 2755 O O . PHE A 1 348 ? -13.401 -1.935 17.862 1.00 95.81 348 PHE A O 1
ATOM 2762 N N . GLY A 1 349 ? -12.122 -0.108 17.576 1.00 94.25 349 GLY A N 1
ATOM 2763 C CA . GLY A 1 349 ? -10.863 -0.745 17.954 1.00 94.25 349 GLY A CA 1
ATOM 2764 C C . GLY A 1 349 ? -10.525 -0.522 19.428 1.00 94.25 349 GLY A C 1
ATOM 2765 O O . GLY A 1 349 ? -10.759 0.567 19.953 1.00 94.25 349 GLY A O 1
ATOM 2766 N N . ALA A 1 350 ? -9.934 -1.515 20.082 1.00 90.38 350 ALA A N 1
ATOM 2767 C CA . ALA A 1 350 ? -9.373 -1.393 21.425 1.00 90.38 350 ALA A CA 1
ATOM 2768 C C . ALA A 1 350 ? -8.188 -2.350 21.601 1.00 90.38 350 ALA A C 1
ATOM 2770 O O . ALA A 1 350 ? -8.111 -3.395 20.943 1.00 90.38 350 ALA A O 1
ATOM 2771 N N . ASP A 1 351 ? -7.278 -1.990 22.500 1.00 81.69 351 ASP A N 1
ATOM 2772 C CA . ASP A 1 351 ? -6.197 -2.885 22.898 1.00 81.69 351 ASP A CA 1
ATOM 2773 C C . ASP A 1 351 ? -6.782 -4.003 23.772 1.00 81.69 351 ASP A C 1
ATOM 2775 O O . ASP A 1 351 ? -7.660 -3.782 24.607 1.00 81.69 351 ASP A O 1
ATOM 2779 N N . ARG A 1 352 ? -6.325 -5.235 23.559 1.00 82.81 352 ARG A N 1
ATOM 2780 C CA . ARG A 1 352 ? -6.822 -6.412 24.271 1.00 82.81 352 ARG A CA 1
ATOM 2781 C C . ARG A 1 352 ? -5.667 -7.159 24.899 1.00 82.81 352 ARG A C 1
ATOM 2783 O O . ARG A 1 352 ? -4.883 -7.780 24.187 1.00 82.81 352 ARG A O 1
ATOM 2790 N N . ARG A 1 353 ? -5.607 -7.165 26.227 1.00 82.56 353 ARG A N 1
ATOM 2791 C CA . ARG A 1 353 ? -4.673 -7.990 26.994 1.00 82.56 353 ARG A CA 1
ATOM 2792 C C . ARG A 1 353 ? -5.429 -9.031 27.805 1.00 82.56 353 ARG A C 1
ATOM 2794 O O . ARG A 1 353 ? -6.198 -8.696 28.699 1.00 82.56 353 ARG A O 1
ATOM 2801 N N . GLU A 1 354 ? -5.212 -10.298 27.473 1.00 78.69 354 GLU A N 1
ATOM 2802 C CA . GLU A 1 354 ? -5.844 -11.441 28.144 1.00 78.69 354 GLU A CA 1
ATOM 2803 C C . GLU A 1 354 ? -4.816 -12.272 28.905 1.00 78.69 354 GLU A C 1
ATOM 2805 O O . GLU A 1 354 ? -3.633 -12.250 28.566 1.00 78.69 354 GLU A O 1
ATOM 2810 N N . THR A 1 355 ? -5.252 -13.040 29.906 1.00 80.31 355 THR A N 1
ATOM 2811 C CA . THR A 1 355 ? -4.378 -14.067 30.493 1.00 80.31 355 THR A CA 1
ATOM 2812 C C . THR A 1 355 ? -4.045 -15.135 29.449 1.00 80.31 355 THR A C 1
ATOM 2814 O O . THR A 1 355 ? -4.855 -15.427 28.562 1.00 80.31 355 THR A O 1
ATOM 2817 N N . GLN A 1 356 ? -2.879 -15.775 29.565 1.00 79.88 356 GLN A N 1
ATOM 2818 C CA . GLN A 1 356 ? -2.507 -16.892 28.686 1.00 79.88 356 GLN A CA 1
ATOM 2819 C C . GLN A 1 356 ? -3.564 -18.016 28.692 1.00 79.88 356 GLN A C 1
ATOM 2821 O O . GLN A 1 356 ? -3.834 -18.635 27.657 1.00 79.88 356 GLN A O 1
ATOM 2826 N N . SER A 1 357 ? -4.203 -18.267 29.841 1.00 75.44 357 SER A N 1
ATOM 2827 C CA . SER A 1 357 ? -5.296 -19.236 29.977 1.00 75.44 357 SER A CA 1
ATOM 2828 C C . SER A 1 357 ? -6.539 -18.852 29.179 1.00 75.44 357 SER A C 1
ATOM 2830 O O . SER A 1 357 ? -7.073 -19.707 28.467 1.00 75.44 357 SER A O 1
ATOM 2832 N N . ASP A 1 358 ? -6.974 -17.592 29.258 1.00 77.56 358 ASP A N 1
ATOM 2833 C CA . ASP A 1 358 ? -8.155 -17.096 28.543 1.00 77.56 358 ASP A CA 1
ATOM 2834 C C . ASP A 1 358 ? -7.904 -17.063 27.036 1.00 77.56 358 ASP A C 1
ATOM 2836 O O . ASP A 1 358 ? -8.732 -17.534 26.250 1.00 77.56 358 ASP A O 1
ATOM 2840 N N . TYR A 1 359 ? -6.708 -16.626 26.634 1.00 78.81 359 TYR A N 1
ATOM 2841 C CA . TYR A 1 359 ? -6.264 -16.662 25.246 1.00 78.81 359 TYR A CA 1
ATOM 2842 C C . TYR A 1 359 ? -6.271 -18.095 24.684 1.00 78.81 359 TYR A C 1
ATOM 2844 O O . TYR A 1 359 ? -6.853 -18.366 23.629 1.00 78.81 359 TYR A O 1
ATOM 2852 N N . ALA A 1 360 ? -5.697 -19.060 25.412 1.00 78.19 360 ALA A N 1
ATOM 2853 C CA . ALA A 1 360 ? -5.675 -20.461 24.992 1.00 78.19 360 ALA A CA 1
ATOM 2854 C C . ALA A 1 360 ? -7.073 -21.103 24.985 1.00 78.19 360 ALA A C 1
ATOM 2856 O O . ALA A 1 360 ? -7.389 -21.903 24.100 1.00 78.19 360 ALA A O 1
ATOM 2857 N N . ALA A 1 361 ? -7.926 -20.776 25.962 1.00 73.69 361 ALA A N 1
ATOM 2858 C CA . ALA A 1 361 ? -9.316 -21.216 25.982 1.00 73.69 361 ALA A CA 1
ATOM 2859 C C . ALA A 1 361 ? -10.062 -20.700 24.749 1.00 73.69 361 ALA A C 1
ATOM 2861 O O . ALA A 1 361 ? -10.764 -21.475 24.094 1.00 73.69 361 ALA A O 1
ATOM 2862 N N . ARG A 1 362 ? -9.846 -19.433 24.377 1.00 73.31 362 ARG A N 1
ATOM 2863 C CA . ARG A 1 362 ? -10.450 -18.815 23.199 1.00 73.31 362 ARG A CA 1
ATOM 2864 C C . ARG A 1 362 ? -10.103 -19.563 21.915 1.00 73.31 362 ARG A C 1
ATOM 2866 O O . ARG A 1 362 ? -11.025 -19.998 21.228 1.00 73.31 362 ARG A O 1
ATOM 2873 N N . LEU A 1 363 ? -8.816 -19.804 21.657 1.00 70.56 363 LEU A N 1
ATOM 2874 C CA . LEU A 1 363 ? -8.341 -20.515 20.460 1.00 70.56 363 LEU A CA 1
ATOM 2875 C C . LEU A 1 363 ? -8.841 -21.966 20.352 1.00 70.56 363 LEU A C 1
ATOM 2877 O O . LEU A 1 363 ? -9.005 -22.479 19.250 1.00 70.56 363 LEU A O 1
ATOM 2881 N N . ARG A 1 364 ? -9.092 -22.649 21.478 1.00 64.00 364 ARG A N 1
ATOM 2882 C CA . ARG A 1 364 ? -9.568 -24.048 21.479 1.00 64.00 364 ARG A CA 1
ATOM 2883 C C . ARG A 1 364 ? -11.014 -24.228 21.020 1.00 64.00 364 ARG A C 1
ATOM 2885 O O . ARG A 1 364 ? -11.365 -25.323 20.593 1.00 64.00 364 ARG A O 1
ATOM 2892 N N . HIS A 1 365 ? -11.836 -23.184 21.097 1.00 56.34 365 HIS A N 1
ATOM 2893 C CA . HIS A 1 365 ? -13.141 -23.186 20.437 1.00 56.34 365 HIS A CA 1
ATOM 2894 C C . HIS A 1 365 ? -13.206 -21.951 19.539 1.00 56.34 365 HIS A C 1
ATOM 2896 O O . HIS A 1 365 ? -13.598 -20.884 20.022 1.00 56.34 365 HIS A O 1
ATOM 2902 N N . PRO A 1 366 ? -12.754 -22.058 18.275 1.00 51.41 366 PRO A N 1
ATOM 2903 C CA . PRO A 1 366 ? -12.840 -20.953 17.330 1.00 51.41 366 PRO A CA 1
ATOM 2904 C C . PRO A 1 366 ? -14.284 -20.449 17.250 1.00 51.41 366 PRO A C 1
ATOM 2906 O O . PRO A 1 366 ? -15.239 -21.204 17.442 1.00 51.41 366 PRO A O 1
ATOM 2909 N N . PHE A 1 367 ? -14.433 -19.140 17.092 1.00 51.34 367 PHE A N 1
ATOM 2910 C CA . PHE A 1 367 ? -15.676 -18.429 17.359 1.00 51.34 367 PHE A CA 1
ATOM 2911 C C . PHE A 1 367 ? -16.771 -18.816 16.346 1.00 51.34 367 PHE A C 1
ATOM 2913 O O . PHE A 1 367 ? -16.715 -18.415 15.189 1.00 51.34 367 PHE A O 1
ATOM 2920 N N . THR A 1 368 ? -17.781 -19.590 16.763 1.00 44.16 368 THR A N 1
ATOM 2921 C CA . THR A 1 368 ? -18.870 -20.070 15.882 1.00 44.16 368 THR A CA 1
ATOM 2922 C C . THR A 1 368 ? -20.132 -19.199 15.903 1.00 44.16 368 THR A C 1
ATOM 2924 O O . THR A 1 368 ? -21.175 -19.629 15.420 1.00 44.16 368 THR A O 1
ATOM 2927 N N . GLY A 1 369 ? -20.067 -17.970 16.430 1.00 39.59 369 GLY A N 1
ATOM 2928 C CA . GLY A 1 369 ? -21.185 -17.021 16.347 1.00 39.59 369 GLY A CA 1
ATOM 2929 C C . GLY A 1 369 ? -22.362 -17.300 17.286 1.00 39.59 369 GLY A C 1
ATOM 2930 O O . GLY A 1 369 ? -23.427 -16.719 17.099 1.00 39.59 369 GLY A O 1
ATOM 2931 N N . HIS A 1 370 ? -22.218 -18.174 18.290 1.00 33.97 370 HIS A N 1
ATOM 2932 C CA . HIS A 1 370 ? -23.268 -18.441 19.284 1.00 33.97 370 HIS A CA 1
ATOM 2933 C C . HIS A 1 370 ? -22.820 -18.102 20.714 1.00 33.97 370 HIS A C 1
ATOM 2935 O O . HIS A 1 370 ? -21.673 -18.304 21.111 1.00 33.97 370 HIS A O 1
ATOM 2941 N N . SER A 1 371 ? -23.770 -17.546 21.465 1.00 40.44 371 SER A N 1
ATOM 2942 C CA . SER A 1 371 ? -23.677 -16.748 22.695 1.00 40.44 371 SER A CA 1
ATOM 2943 C C . SER A 1 371 ? -23.199 -17.466 23.969 1.00 40.44 371 SER A C 1
ATOM 2945 O O . SER A 1 371 ? -23.486 -17.004 25.069 1.00 40.44 371 SER A O 1
ATOM 2947 N N . GLU A 1 372 ? -22.501 -18.597 23.877 1.00 40.78 372 GLU A N 1
ATOM 2948 C CA . GLU A 1 372 ? -22.198 -19.433 25.055 1.00 40.78 372 GLU A CA 1
ATOM 2949 C C . GLU A 1 372 ? -20.905 -19.048 25.798 1.00 40.78 372 GLU A C 1
ATOM 2951 O O . GLU A 1 372 ? -20.580 -19.645 26.825 1.00 40.78 372 GLU A O 1
ATOM 2956 N N . ARG A 1 373 ? -20.159 -18.039 25.326 1.00 47.25 373 ARG A N 1
ATOM 2957 C CA . ARG A 1 373 ? -18.936 -17.556 25.989 1.00 47.25 373 ARG A CA 1
ATOM 2958 C C . ARG A 1 373 ? -19.137 -16.209 26.671 1.00 47.25 373 ARG A C 1
ATOM 2960 O O . ARG A 1 373 ? -19.451 -15.221 26.015 1.00 47.25 373 ARG A O 1
ATOM 2967 N N . SER A 1 374 ? -18.873 -16.169 27.974 1.00 49.25 374 SER A N 1
ATOM 2968 C CA . SER A 1 374 ? -18.687 -14.938 28.743 1.00 49.25 374 SER A CA 1
ATOM 2969 C C . SER A 1 374 ? -17.284 -14.366 28.518 1.00 49.25 374 SER A C 1
ATOM 2971 O O . SER A 1 374 ? -16.333 -15.132 28.344 1.00 49.25 374 SER A O 1
ATOM 2973 N N . PHE A 1 375 ? -17.136 -13.039 28.571 1.00 52.75 375 PHE A N 1
ATOM 2974 C CA . PHE A 1 375 ? -15.816 -12.407 28.676 1.00 52.75 375 PHE A CA 1
ATOM 2975 C C . PHE A 1 375 ? -15.045 -12.975 29.877 1.00 52.75 375 PHE A C 1
ATOM 2977 O O . PHE A 1 375 ? -15.674 -13.369 30.870 1.00 52.75 375 PHE A O 1
ATOM 2984 N N . PRO A 1 376 ? -13.706 -13.061 29.790 1.00 54.25 376 PRO A N 1
ATOM 2985 C CA . PRO A 1 376 ? -12.919 -13.501 30.923 1.00 54.25 376 PRO A CA 1
ATOM 2986 C C . PRO A 1 376 ? -13.149 -12.534 32.086 1.00 54.25 376 PRO A C 1
ATOM 2988 O O . PRO A 1 376 ? -13.161 -11.317 31.916 1.00 54.25 376 PRO A O 1
ATOM 2991 N N . ASN A 1 377 ? -13.380 -13.084 33.273 1.00 44.75 377 ASN A N 1
ATOM 2992 C CA . ASN A 1 377 ? -13.482 -12.292 34.487 1.00 44.75 377 ASN A CA 1
ATOM 2993 C C . ASN A 1 377 ? -12.109 -12.309 35.154 1.00 44.75 377 ASN A C 1
ATOM 2995 O O . ASN A 1 377 ? -11.796 -13.252 35.879 1.00 44.75 377 ASN A O 1
ATOM 2999 N N . LEU A 1 378 ? -11.309 -11.262 34.966 1.00 47.12 378 LEU A N 1
ATOM 3000 C CA . LEU A 1 378 ? -10.436 -10.855 36.061 1.00 47.12 378 LEU A CA 1
ATOM 3001 C C . LEU A 1 378 ? -11.311 -10.108 37.066 1.00 47.12 378 LEU A C 1
ATOM 3003 O O . LEU A 1 378 ? -12.213 -9.359 36.684 1.00 47.12 378 LEU A O 1
ATOM 3007 N N . VAL A 1 379 ? -11.030 -10.263 38.357 1.00 43.28 379 VAL A N 1
ATOM 3008 C CA . VAL A 1 379 ? -11.553 -9.342 39.369 1.00 43.28 379 VAL A CA 1
ATOM 3009 C C . VAL A 1 379 ? -10.818 -8.007 39.202 1.00 43.28 379 VAL A C 1
ATOM 3011 O O . VAL A 1 379 ? -9.945 -7.675 39.987 1.00 43.28 379 VAL A O 1
ATOM 3014 N N . VAL A 1 380 ? -11.141 -7.250 38.155 1.00 42.81 380 VAL A N 1
ATOM 3015 C CA . VAL A 1 380 ? -10.808 -5.827 38.056 1.00 42.81 380 VAL A CA 1
ATOM 3016 C C . VAL A 1 380 ? -12.001 -5.096 38.648 1.00 42.81 380 VAL A C 1
ATOM 3018 O O . VAL A 1 380 ? -13.125 -5.278 38.181 1.00 42.81 380 VAL A O 1
ATOM 3021 N N . ARG A 1 381 ? -11.812 -4.344 39.735 1.00 44.25 381 ARG A N 1
ATOM 3022 C CA . ARG A 1 381 ? -12.913 -3.586 40.340 1.00 44.25 381 ARG A CA 1
ATOM 3023 C C . ARG A 1 381 ? -12.674 -2.084 40.285 1.00 44.25 381 ARG A C 1
ATOM 3025 O O . ARG A 1 381 ? -11.832 -1.578 41.011 1.00 44.25 381 ARG A O 1
ATOM 3032 N N . SER A 1 382 ? -13.589 -1.453 39.545 1.00 36.88 382 SER A N 1
ATOM 3033 C CA . SER A 1 382 ? -14.212 -0.143 39.758 1.00 36.88 382 SER A CA 1
ATOM 3034 C C . SER A 1 382 ? -13.362 1.111 39.534 1.00 36.88 382 SER A C 1
ATOM 3036 O O . SER A 1 382 ? -12.364 1.337 40.204 1.00 36.88 382 SER A O 1
ATOM 3038 N N . MET A 1 383 ? -13.870 2.011 38.680 1.00 39.88 383 MET A N 1
ATOM 3039 C CA . MET A 1 383 ? -13.452 3.423 38.616 1.00 39.88 383 MET A CA 1
ATOM 3040 C C . MET A 1 383 ? -13.880 4.238 39.854 1.00 39.88 383 MET A C 1
ATOM 3042 O O . MET A 1 383 ? -13.467 5.38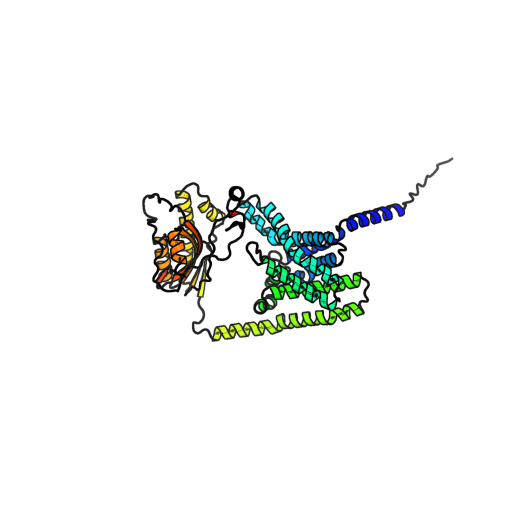2 40.022 1.00 39.88 383 MET A O 1
ATOM 3046 N N . GLU A 1 384 ? -14.687 3.652 40.739 1.00 43.47 384 GLU A N 1
ATOM 3047 C CA . GLU A 1 384 ? -15.142 4.231 42.002 1.00 43.47 384 GLU A CA 1
ATOM 3048 C C . GLU A 1 384 ? -14.657 3.344 43.164 1.00 43.47 384 GLU A C 1
ATOM 3050 O O . GLU A 1 384 ? -15.361 2.430 43.603 1.00 43.47 384 GLU A O 1
ATOM 3055 N N . GLY A 1 385 ? -13.425 3.540 43.643 1.00 46.66 385 GLY A N 1
ATOM 3056 C CA . GLY A 1 385 ? -12.900 2.786 44.789 1.00 46.66 385 GLY A CA 1
ATOM 3057 C C . GLY A 1 385 ? -11.378 2.820 44.943 1.00 46.66 385 GLY A C 1
ATOM 3058 O O . GLY A 1 385 ? -10.658 3.041 43.981 1.00 46.66 385 GLY A O 1
ATOM 3059 N N . GLN A 1 386 ? -10.907 2.625 46.183 1.00 36.44 386 GLN A N 1
ATOM 3060 C CA . GLN A 1 386 ? -9.487 2.590 46.575 1.00 36.44 386 GLN A CA 1
ATOM 3061 C C . GLN A 1 386 ? -8.661 1.624 45.697 1.00 36.44 386 GLN A C 1
ATOM 3063 O O . GLN A 1 386 ? -9.160 0.537 45.396 1.00 36.44 386 GLN A O 1
ATOM 3068 N N . PRO A 1 387 ? -7.405 1.968 45.347 1.00 40.31 387 PRO A N 1
ATOM 3069 C CA . PRO A 1 387 ? -6.560 1.142 44.491 1.00 40.31 387 PRO A CA 1
ATOM 3070 C C . PRO A 1 387 ? -6.244 -0.176 45.202 1.00 40.31 387 PRO A C 1
ATOM 3072 O O . PRO A 1 387 ? -5.550 -0.204 46.219 1.00 40.31 387 PRO A O 1
ATOM 3075 N N . VAL A 1 388 ? -6.782 -1.280 44.689 1.00 44.09 388 VAL A N 1
ATOM 3076 C CA . VAL A 1 388 ? -6.367 -2.619 45.104 1.00 44.09 388 VAL A CA 1
ATOM 3077 C C . VAL A 1 388 ? -5.361 -3.105 44.072 1.00 44.09 388 VAL A C 1
ATOM 3079 O O . VAL A 1 388 ? -5.713 -3.277 42.908 1.00 44.09 388 VAL A O 1
ATOM 3082 N N . LEU A 1 389 ? -4.116 -3.299 44.516 1.00 39.00 389 LEU A N 1
ATOM 3083 C CA . LEU A 1 389 ? -3.046 -3.923 43.739 1.00 39.00 389 LEU A CA 1
ATOM 3084 C C . LEU A 1 389 ? -3.538 -5.265 43.187 1.00 39.00 389 LEU A C 1
ATOM 3086 O O . LEU A 1 389 ? -3.823 -6.194 43.946 1.00 39.00 389 LEU A O 1
ATOM 3090 N N . LEU A 1 390 ? -3.642 -5.348 41.864 1.00 51.47 390 LEU A N 1
ATOM 3091 C CA . LEU A 1 390 ? -3.718 -6.616 41.159 1.00 51.47 390 LEU A CA 1
ATOM 3092 C C . LEU A 1 390 ? -2.314 -7.228 41.199 1.00 51.47 390 LEU A C 1
ATOM 3094 O O . LEU A 1 390 ? -1.346 -6.565 40.831 1.00 51.47 390 LEU A O 1
ATOM 3098 N N . GLU A 1 391 ? -2.182 -8.488 41.607 1.00 47.03 391 GLU A N 1
ATOM 3099 C CA . GLU A 1 391 ? -1.047 -9.271 41.120 1.00 47.03 391 GLU A CA 1
ATOM 3100 C C . GLU A 1 391 ? -1.297 -9.459 39.621 1.00 47.03 391 GLU A C 1
ATOM 3102 O O . GLU A 1 391 ? -2.255 -10.138 39.236 1.00 47.03 391 GLU A O 1
ATOM 3107 N N . GLU A 1 392 ? -0.519 -8.778 38.769 1.00 52.22 392 GLU A N 1
ATOM 3108 C CA . GLU A 1 392 ? -0.591 -9.030 37.331 1.00 52.22 392 GLU A CA 1
ATOM 3109 C C . GLU A 1 392 ? -0.381 -10.537 37.108 1.00 52.22 392 GLU A C 1
ATOM 3111 O O . GLU A 1 392 ? 0.584 -11.100 37.634 1.00 52.22 392 GLU A O 1
ATOM 3116 N N . PRO A 1 393 ? -1.279 -11.222 36.378 1.00 55.41 393 PRO A N 1
ATOM 3117 C CA . PRO A 1 393 ? -1.076 -12.627 36.065 1.00 55.41 393 PRO A CA 1
ATOM 3118 C C . PRO A 1 393 ? 0.276 -12.793 35.359 1.00 55.41 393 PRO A C 1
ATOM 3120 O O . PRO A 1 393 ? 0.590 -12.007 34.465 1.00 55.41 393 PRO A O 1
ATOM 3123 N N . GLU A 1 394 ? 1.055 -13.811 35.755 1.00 56.94 394 GLU A N 1
ATOM 3124 C CA . GLU A 1 394 ? 2.469 -13.979 35.357 1.00 56.94 394 GLU A CA 1
ATOM 3125 C C . GLU A 1 394 ? 2.704 -13.878 33.837 1.00 56.94 394 GLU A C 1
ATOM 3127 O O . GLU A 1 394 ? 3.755 -13.400 33.415 1.00 56.94 394 GLU A O 1
ATOM 3132 N N . GLU A 1 395 ? 1.725 -14.271 33.008 1.00 75.12 395 GLU A N 1
ATOM 3133 C CA . GLU A 1 395 ? 1.787 -14.130 31.551 1.00 75.12 395 GLU A CA 1
ATOM 3134 C C . GLU A 1 395 ? 0.463 -13.647 30.935 1.00 75.12 395 GLU A C 1
ATOM 3136 O O . GLU A 1 395 ? -0.617 -14.221 31.135 1.00 75.12 395 GLU A O 1
ATOM 3141 N N . THR A 1 396 ? 0.565 -12.607 30.105 1.00 77.81 396 THR A N 1
ATOM 3142 C CA . THR A 1 396 ? -0.546 -12.019 29.348 1.00 77.81 396 THR A CA 1
ATOM 3143 C C . THR A 1 396 ? -0.240 -11.953 27.856 1.00 77.81 396 THR A C 1
ATOM 3145 O O . THR A 1 396 ? 0.912 -11.817 27.447 1.00 77.81 396 THR A O 1
ATOM 3148 N N . VAL A 1 397 ? -1.289 -12.002 27.033 1.00 82.31 397 VAL A N 1
ATOM 3149 C CA . VAL A 1 397 ? -1.199 -11.937 25.571 1.00 82.31 397 VAL A CA 1
ATOM 3150 C C . VAL A 1 397 ? -1.854 -10.649 25.074 1.00 82.31 397 VAL A C 1
ATOM 3152 O O . VAL A 1 397 ? -3.082 -10.538 25.141 1.00 82.31 397 VAL A O 1
ATOM 3155 N N . PRO A 1 398 ? -1.075 -9.666 24.586 1.00 85.56 398 PRO A N 1
ATOM 3156 C CA . PRO A 1 398 ? -1.625 -8.456 23.995 1.00 85.56 398 PRO A CA 1
ATOM 3157 C C . PRO A 1 398 ? -1.998 -8.686 22.524 1.00 85.56 398 PRO A C 1
ATOM 3159 O O . PRO A 1 398 ? -1.246 -9.281 21.755 1.00 85.56 398 PRO A O 1
ATOM 3162 N N . THR A 1 399 ? -3.145 -8.168 22.104 1.00 87.06 399 THR A N 1
ATOM 3163 C CA . THR A 1 399 ? -3.641 -8.160 20.720 1.00 87.06 399 THR A CA 1
ATOM 3164 C C . THR A 1 399 ? -4.241 -6.792 20.412 1.00 87.06 399 THR A C 1
ATOM 3166 O O . THR A 1 399 ? -4.796 -6.141 21.297 1.00 87.06 399 THR A O 1
ATOM 3169 N N . VAL A 1 400 ? -4.138 -6.353 19.158 1.00 89.06 400 VAL A N 1
ATOM 3170 C CA . VAL A 1 400 ? -4.917 -5.212 18.659 1.00 89.06 400 VAL A CA 1
ATOM 3171 C C . VAL A 1 400 ? -6.203 -5.773 18.080 1.00 89.06 400 VAL A C 1
ATOM 3173 O O . VAL A 1 400 ? -6.145 -6.618 17.180 1.00 89.06 400 VAL A O 1
ATOM 3176 N N . ALA A 1 401 ? -7.347 -5.333 18.598 1.00 90.94 401 ALA A N 1
ATOM 3177 C CA . ALA A 1 401 ? -8.623 -5.955 18.294 1.00 90.94 401 ALA A CA 1
ATOM 3178 C C . ALA A 1 401 ? -9.700 -4.946 17.881 1.00 90.94 401 ALA A C 1
ATOM 3180 O O . ALA A 1 401 ? -9.655 -3.770 18.241 1.00 90.94 401 ALA A O 1
ATOM 3181 N N . ALA A 1 402 ? -10.686 -5.425 17.124 1.00 94.19 402 ALA A N 1
ATOM 3182 C CA . ALA A 1 402 ? -11.930 -4.717 16.858 1.00 94.19 402 ALA A CA 1
ATOM 3183 C C . ALA A 1 402 ? -13.111 -5.468 17.480 1.00 94.19 402 ALA A C 1
ATOM 3185 O O . ALA A 1 402 ? -13.186 -6.696 17.410 1.00 94.19 402 ALA A O 1
ATOM 3186 N N . PHE A 1 403 ? -14.035 -4.711 18.059 1.00 93.19 403 PHE A N 1
ATOM 3187 C CA . PHE A 1 403 ? -15.173 -5.193 18.831 1.00 93.19 403 PHE A CA 1
ATOM 3188 C C . PHE A 1 403 ? -16.472 -4.586 18.302 1.00 93.19 403 PHE A C 1
ATOM 3190 O O . PHE A 1 403 ? -16.481 -3.447 17.834 1.00 93.19 403 PHE A O 1
ATOM 3197 N N . LEU A 1 404 ? -17.574 -5.326 18.437 1.00 95.12 404 LEU A N 1
ATOM 3198 C CA . LEU A 1 404 ? -18.916 -4.860 18.096 1.00 95.12 404 LEU A CA 1
ATOM 3199 C C . LEU A 1 404 ? -19.804 -4.831 19.343 1.00 95.12 404 LEU A C 1
ATOM 3201 O O . LEU A 1 404 ? -19.923 -5.836 20.045 1.00 95.12 404 LEU A O 1
ATOM 3205 N N . VAL A 1 405 ? -20.476 -3.707 19.580 1.00 95.94 405 VAL A N 1
ATOM 3206 C CA . VAL A 1 405 ? -21.628 -3.601 20.482 1.00 95.94 405 VAL A CA 1
ATOM 3207 C C . VAL A 1 405 ? -22.893 -3.596 19.644 1.00 95.94 405 VAL A C 1
ATOM 3209 O O . VAL A 1 405 ? -23.087 -2.691 18.835 1.00 95.94 405 VAL A O 1
ATOM 3212 N N . ARG A 1 406 ? -23.774 -4.567 19.866 1.00 95.38 406 ARG A N 1
ATOM 3213 C CA . ARG A 1 406 ? -25.113 -4.563 19.280 1.00 95.38 406 ARG A CA 1
ATOM 3214 C C . ARG A 1 406 ? -26.075 -3.829 20.196 1.00 95.38 406 ARG A C 1
ATOM 3216 O O . ARG A 1 406 ? -26.052 -4.020 21.413 1.00 95.38 406 ARG A O 1
ATOM 3223 N N . ARG A 1 407 ? -26.963 -3.020 19.625 1.00 93.81 407 ARG A N 1
ATOM 3224 C CA . ARG A 1 407 ? -27.978 -2.278 20.388 1.00 93.81 407 ARG A CA 1
ATOM 3225 C C . ARG A 1 407 ? -28.908 -3.206 21.179 1.00 93.81 407 ARG A C 1
ATOM 3227 O O . ARG A 1 407 ? -29.341 -2.846 22.266 1.00 93.81 407 ARG A O 1
ATOM 3234 N N . GLU A 1 408 ? -29.167 -4.417 20.691 1.00 92.44 408 GLU A N 1
ATOM 3235 C CA . GLU A 1 408 ? -30.083 -5.371 21.338 1.00 92.44 408 GLU A CA 1
ATOM 3236 C C . GLU A 1 408 ? -29.394 -6.247 22.402 1.00 92.44 408 GLU A C 1
ATOM 3238 O O . GLU A 1 408 ? -30.011 -6.584 23.410 1.00 92.44 408 GLU A O 1
ATOM 3243 N N . GLU A 1 409 ? -28.105 -6.558 22.228 1.00 89.81 409 GLU A N 1
ATOM 3244 C CA . GLU A 1 409 ? -27.391 -7.580 23.020 1.00 89.81 409 GLU A CA 1
ATOM 3245 C C . GLU A 1 409 ? -26.244 -7.009 23.877 1.00 89.81 409 GLU A C 1
ATOM 3247 O O . GLU A 1 409 ? -25.790 -7.652 24.821 1.00 89.81 409 GLU A O 1
ATOM 3252 N N . GLY A 1 410 ? -25.793 -5.782 23.602 1.00 92.06 410 GLY A N 1
ATOM 3253 C CA . GLY A 1 410 ? -24.597 -5.200 24.209 1.00 92.06 410 GLY A CA 1
ATOM 3254 C C . GLY A 1 410 ? -23.311 -5.643 23.509 1.00 92.06 410 GLY A C 1
ATOM 3255 O O . GLY A 1 410 ? -23.305 -5.905 22.307 1.00 92.06 410 GLY A O 1
ATOM 3256 N N . LEU A 1 411 ? -22.193 -5.654 24.242 1.00 90.81 411 LEU A N 1
ATOM 3257 C CA . LEU A 1 411 ? -20.895 -6.044 23.688 1.00 90.81 411 LEU A CA 1
ATOM 3258 C C . LEU A 1 411 ? -20.934 -7.515 23.256 1.00 90.81 411 LEU A C 1
ATOM 3260 O O . LEU A 1 411 ? -21.141 -8.406 24.080 1.00 90.81 411 LEU A O 1
ATOM 3264 N N . THR A 1 412 ? -20.730 -7.755 21.965 1.00 86.62 412 THR A N 1
ATOM 3265 C CA . THR A 1 412 ? -20.718 -9.103 21.397 1.00 86.62 412 THR A CA 1
ATOM 3266 C C . THR A 1 412 ? -19.437 -9.833 21.772 1.00 86.62 412 THR A C 1
ATOM 3268 O O . THR A 1 412 ? -18.387 -9.230 21.993 1.00 86.62 412 THR A O 1
ATOM 3271 N N . SER A 1 413 ? -19.510 -11.159 21.809 1.00 75.19 413 SER A N 1
ATOM 3272 C CA . SER A 1 413 ? -18.334 -12.004 22.000 1.00 75.19 413 SER A CA 1
ATOM 3273 C C . SER A 1 413 ? -17.508 -12.167 20.711 1.00 75.19 413 SER A C 1
ATOM 3275 O O . SER A 1 413 ? -16.390 -12.687 20.768 1.00 75.19 413 SER A O 1
ATOM 3277 N N . THR A 1 414 ? -18.026 -11.698 19.567 1.00 79.25 414 THR A N 1
ATOM 3278 C CA . THR A 1 414 ? -17.336 -11.676 18.273 1.00 79.25 414 THR A CA 1
ATOM 3279 C C . THR A 1 414 ? -16.241 -10.622 18.306 1.00 79.25 414 THR A C 1
ATOM 3281 O O . THR A 1 414 ? -16.512 -9.448 18.545 1.00 79.25 414 THR A O 1
ATOM 3284 N N . VAL A 1 415 ? -14.998 -11.025 18.049 1.00 84.19 415 VAL A N 1
ATOM 3285 C CA . VAL A 1 415 ? -13.847 -10.115 18.043 1.00 84.19 415 VAL A CA 1
ATOM 3286 C C . VAL A 1 415 ? -12.966 -10.417 16.841 1.00 84.19 415 VAL A C 1
ATOM 3288 O O . VAL A 1 415 ? -12.767 -11.576 16.470 1.00 84.19 415 VAL A O 1
ATOM 3291 N N . TYR A 1 416 ? -12.450 -9.365 16.219 1.00 90.56 416 TYR A N 1
ATOM 3292 C CA . TYR A 1 416 ? -11.420 -9.464 15.194 1.00 90.56 416 TYR A CA 1
ATOM 3293 C C . TYR A 1 416 ? -10.067 -9.124 15.807 1.00 90.56 416 TYR A C 1
ATOM 3295 O O . TYR A 1 416 ? -9.900 -8.013 16.297 1.00 90.56 416 TYR A O 1
ATOM 3303 N N . ASP A 1 417 ? -9.107 -10.044 15.737 1.00 89.81 417 ASP A N 1
ATOM 3304 C CA . ASP A 1 417 ? -7.718 -9.786 16.125 1.00 89.81 417 ASP A CA 1
ATOM 3305 C C . ASP A 1 417 ? -6.890 -9.448 14.875 1.00 89.81 417 ASP A C 1
ATOM 3307 O O . ASP A 1 417 ? -6.967 -10.137 13.853 1.00 89.81 417 ASP A O 1
ATOM 3311 N N . LYS A 1 418 ? -6.056 -8.407 14.946 1.00 92.31 418 LYS A N 1
ATOM 3312 C CA . LYS A 1 418 ? -5.225 -7.950 13.823 1.00 92.31 418 LYS A CA 1
ATOM 3313 C C . LYS A 1 418 ? -4.287 -9.063 13.334 1.00 92.31 418 LYS A C 1
ATOM 3315 O O . LYS A 1 418 ? -3.400 -9.522 14.052 1.00 92.31 418 LYS A O 1
ATOM 3320 N N . ILE A 1 419 ? -4.471 -9.493 12.083 1.00 90.06 419 ILE A N 1
ATOM 3321 C CA . ILE A 1 419 ? -3.713 -10.607 11.477 1.00 90.06 419 ILE A CA 1
ATOM 3322 C C . ILE A 1 419 ? -2.318 -10.153 11.017 1.00 90.06 419 ILE A C 1
ATOM 3324 O O . ILE A 1 419 ? -1.302 -10.803 11.280 1.00 90.06 419 ILE A O 1
ATOM 3328 N N . HIS A 1 420 ? -2.263 -9.026 10.304 1.00 87.12 420 HIS A N 1
ATOM 3329 C CA . HIS A 1 420 ? -1.031 -8.479 9.742 1.00 87.12 420 HIS A CA 1
ATOM 3330 C C . HIS A 1 420 ? -0.502 -7.351 10.622 1.00 87.12 420 HIS A C 1
ATOM 3332 O O . HIS A 1 420 ? -0.995 -6.226 10.562 1.00 87.12 420 HIS A O 1
ATOM 3338 N N . LEU A 1 421 ? 0.515 -7.676 11.417 1.00 85.94 421 LEU A N 1
ATOM 3339 C CA . LEU A 1 421 ? 1.183 -6.723 12.297 1.00 85.94 421 LEU A CA 1
ATOM 3340 C C . LEU A 1 421 ? 2.278 -5.949 11.567 1.00 85.94 421 LEU A C 1
ATOM 3342 O O . LEU A 1 421 ? 2.983 -6.507 10.720 1.00 85.94 421 LEU A O 1
ATOM 3346 N N . VAL A 1 422 ? 2.447 -4.684 11.941 1.00 85.31 422 VAL A N 1
ATOM 3347 C CA . VAL A 1 422 ? 3.475 -3.795 11.390 1.00 85.31 422 VAL A CA 1
ATOM 3348 C C . VAL A 1 422 ? 4.864 -4.204 11.907 1.00 85.31 422 VAL A C 1
ATOM 3350 O O . VAL A 1 422 ? 5.114 -4.119 13.113 1.00 85.31 422 VAL A O 1
ATOM 3353 N N . PRO A 1 423 ? 5.810 -4.605 11.033 1.00 78.31 423 PRO A N 1
ATOM 3354 C CA . PRO A 1 423 ? 7.187 -4.880 11.436 1.00 78.31 423 PRO A CA 1
ATOM 3355 C C . PRO A 1 423 ? 7.849 -3.675 12.106 1.00 78.31 423 PRO A C 1
ATOM 3357 O O . PRO A 1 423 ? 7.752 -2.559 11.602 1.00 78.31 423 PRO A O 1
ATOM 3360 N N . PHE A 1 424 ? 8.561 -3.919 13.204 1.00 74.44 424 PHE A N 1
ATOM 3361 C CA . PHE A 1 424 ? 9.268 -2.935 14.035 1.00 74.44 424 PHE A CA 1
ATOM 3362 C C . PHE A 1 424 ? 8.379 -1.892 14.732 1.00 74.44 424 PHE A C 1
ATOM 3364 O O . PHE A 1 424 ? 8.909 -1.035 15.430 1.00 74.44 424 PHE A O 1
ATOM 3371 N N . GLY A 1 425 ? 7.054 -1.977 14.574 1.00 75.69 425 GLY A N 1
ATOM 3372 C CA . GLY A 1 425 ? 6.079 -1.235 15.377 1.00 75.69 425 GLY A CA 1
ATOM 3373 C C . GLY A 1 425 ? 5.327 -2.149 16.346 1.00 75.69 425 GLY A C 1
ATOM 3374 O O . GLY A 1 425 ? 5.303 -1.899 17.542 1.00 75.69 425 GLY A O 1
ATOM 3375 N N . GLU A 1 426 ? 4.765 -3.247 15.836 1.00 78.88 426 GLU A N 1
ATOM 3376 C CA . GLU A 1 426 ? 3.890 -4.169 16.588 1.00 78.88 426 GLU A CA 1
ATOM 3377 C C . GLU A 1 426 ? 4.476 -5.577 16.753 1.00 78.88 426 GLU A C 1
ATOM 3379 O O . GLU A 1 426 ? 3.893 -6.429 17.419 1.00 78.88 426 GLU A O 1
ATOM 3384 N N . THR A 1 427 ? 5.586 -5.854 16.073 1.00 74.94 427 THR A N 1
ATOM 3385 C CA . THR A 1 427 ? 6.295 -7.137 16.098 1.00 74.94 427 THR A CA 1
ATOM 3386 C C . THR A 1 427 ? 7.744 -6.907 15.677 1.00 74.94 427 THR A C 1
ATOM 3388 O O . THR A 1 427 ? 7.997 -6.015 14.865 1.00 74.94 427 THR A O 1
ATOM 3391 N N . ALA A 1 428 ? 8.705 -7.704 16.154 1.00 71.19 428 ALA A N 1
ATOM 3392 C CA . ALA A 1 428 ? 10.101 -7.639 15.711 1.00 71.19 428 ALA A CA 1
ATOM 3393 C C . ALA A 1 428 ? 10.479 -8.913 14.920 1.00 71.19 428 ALA A C 1
ATOM 3395 O O . ALA A 1 428 ? 11.021 -9.867 15.487 1.00 71.19 428 ALA A O 1
ATOM 3396 N N . PRO A 1 429 ? 10.230 -8.973 13.591 1.00 66.81 429 PRO A N 1
ATOM 3397 C CA . PRO A 1 429 ? 10.450 -10.198 12.823 1.00 66.81 429 PRO A CA 1
ATOM 3398 C C . PRO A 1 429 ? 11.898 -10.686 12.937 1.00 66.81 429 PRO A C 1
ATOM 3400 O O . PRO A 1 429 ? 12.816 -9.929 12.646 1.00 66.81 429 PRO A O 1
ATOM 3403 N N . ILE A 1 430 ? 12.110 -11.952 13.317 1.00 63.84 430 ILE A N 1
ATOM 3404 C CA . ILE A 1 430 ? 13.431 -12.592 13.541 1.00 63.84 430 ILE A CA 1
ATOM 3405 C C . ILE A 1 430 ? 14.185 -12.071 14.783 1.00 63.84 430 ILE A C 1
ATOM 3407 O O . ILE A 1 430 ? 14.942 -12.830 15.391 1.00 63.84 430 ILE A O 1
ATOM 3411 N N . PHE A 1 431 ? 13.946 -10.831 15.207 1.00 61.62 431 PHE A N 1
ATOM 3412 C CA . PHE A 1 431 ? 14.658 -10.180 16.308 1.00 61.62 431 PHE A CA 1
ATOM 3413 C C . PHE A 1 431 ? 14.130 -10.520 17.701 1.00 61.62 431 PHE A C 1
ATOM 3415 O O . PHE A 1 431 ? 14.892 -10.391 18.653 1.00 61.62 431 PHE A O 1
ATOM 3422 N N . ASP A 1 432 ? 12.925 -11.087 17.819 1.00 55.66 432 ASP A N 1
ATOM 3423 C CA . ASP A 1 432 ? 12.435 -11.679 19.078 1.00 55.66 432 ASP A CA 1
ATOM 3424 C C . ASP A 1 432 ? 13.360 -12.787 19.630 1.00 55.66 432 ASP A C 1
ATOM 3426 O O . ASP A 1 432 ? 13.234 -13.216 20.772 1.00 55.66 432 ASP A O 1
ATOM 3430 N N . ARG A 1 433 ? 14.306 -13.272 18.811 1.00 58.94 433 ARG A N 1
ATOM 3431 C CA . ARG A 1 433 ? 15.302 -14.294 19.170 1.00 58.94 433 ARG A CA 1
ATOM 3432 C C . ARG A 1 433 ? 16.701 -13.732 19.442 1.00 58.94 433 ARG A C 1
ATOM 3434 O O . ARG A 1 433 ? 17.616 -14.520 19.672 1.00 58.94 433 ARG A O 1
ATOM 3441 N N . ILE A 1 434 ? 16.900 -12.412 19.367 1.00 61.97 434 ILE A N 1
ATOM 3442 C CA . ILE A 1 434 ? 18.200 -11.757 19.583 1.00 61.97 434 ILE A CA 1
ATOM 3443 C C . ILE A 1 434 ? 18.108 -10.898 20.857 1.00 61.97 434 ILE A C 1
ATOM 3445 O O . ILE A 1 434 ? 17.640 -9.763 20.775 1.00 61.97 434 ILE A O 1
ATOM 3449 N N . PRO A 1 435 ? 18.579 -11.398 22.019 1.00 55.28 435 PRO A N 1
ATOM 3450 C CA . PRO A 1 435 ? 18.312 -10.792 23.331 1.00 55.28 435 PRO A CA 1
ATOM 3451 C C . PRO A 1 435 ? 18.711 -9.315 23.438 1.00 55.28 435 PRO A C 1
ATOM 3453 O O . PRO A 1 435 ? 17.944 -8.488 23.906 1.00 55.28 435 PRO A O 1
ATOM 3456 N N . PHE A 1 436 ? 19.885 -8.957 22.916 1.00 60.69 436 PHE A N 1
ATOM 3457 C CA . PHE A 1 436 ? 20.401 -7.588 22.986 1.00 60.69 436 PHE A CA 1
ATOM 3458 C C . PHE A 1 436 ? 19.686 -6.623 22.029 1.00 60.69 436 PHE A C 1
ATOM 3460 O O . PHE A 1 436 ? 19.789 -5.418 22.180 1.00 60.69 436 PHE A O 1
ATOM 3467 N N . PHE A 1 437 ? 18.973 -7.109 21.010 1.00 58.44 437 PHE A N 1
ATOM 3468 C CA . PHE A 1 437 ? 18.356 -6.229 20.012 1.00 58.44 437 PHE A CA 1
ATOM 3469 C C . PHE A 1 437 ? 17.054 -5.597 20.525 1.00 58.44 437 PHE A C 1
ATOM 3471 O O . PHE A 1 437 ? 16.720 -4.480 20.133 1.00 58.44 437 PHE A O 1
ATOM 3478 N N . GLN A 1 438 ? 16.356 -6.278 21.439 1.00 53.69 438 GLN A N 1
ATOM 3479 C CA . GLN A 1 438 ? 15.130 -5.777 22.066 1.00 53.69 438 GLN A CA 1
ATOM 3480 C C . GLN A 1 438 ? 15.393 -4.592 23.010 1.00 53.69 438 GLN A C 1
ATOM 3482 O O . GLN A 1 438 ? 14.593 -3.665 23.050 1.00 53.69 438 GLN A O 1
ATOM 3487 N N . GLU A 1 439 ? 16.539 -4.564 23.698 1.00 54.31 439 GLU A N 1
ATOM 3488 C CA . GLU A 1 439 ? 16.906 -3.468 24.613 1.00 54.31 439 GLU A CA 1
ATOM 3489 C C . GLU A 1 439 ? 17.200 -2.142 23.883 1.00 54.31 439 GLU A C 1
ATOM 3491 O O . GLU A 1 439 ? 17.014 -1.065 24.447 1.00 54.31 439 GLU A O 1
ATOM 3496 N N . TYR A 1 440 ? 17.641 -2.201 22.618 1.00 55.06 440 TYR A N 1
ATOM 3497 C CA . TYR A 1 440 ? 18.035 -1.018 21.837 1.00 55.06 440 TYR A CA 1
ATOM 3498 C C . TYR A 1 440 ? 16.944 -0.515 20.896 1.00 55.06 440 TYR A C 1
ATOM 3500 O O . TYR A 1 440 ? 16.923 0.675 20.571 1.00 55.06 440 TYR A O 1
ATOM 3508 N N . ILE A 1 441 ? 16.022 -1.383 20.466 1.00 54.22 441 ILE A N 1
ATOM 3509 C CA . ILE A 1 441 ? 14.804 -0.950 19.777 1.00 54.22 441 ILE A CA 1
ATOM 3510 C C . ILE A 1 441 ? 13.725 -0.709 20.827 1.00 54.22 441 ILE A C 1
ATOM 3512 O O . ILE A 1 441 ? 12.742 -1.439 20.939 1.00 54.22 441 ILE A O 1
ATOM 3516 N N . LEU A 1 442 ? 13.945 0.349 21.606 1.00 48.03 442 LEU A N 1
ATOM 3517 C CA . LEU A 1 442 ? 12.933 0.958 22.456 1.00 48.03 442 LEU A CA 1
ATOM 3518 C C . LEU A 1 442 ? 11.635 1.096 21.633 1.00 48.03 442 LEU A C 1
ATOM 3520 O O . LEU A 1 442 ? 11.666 1.686 20.551 1.00 48.03 442 LEU A O 1
ATOM 3524 N N . MET A 1 443 ? 10.523 0.566 22.159 1.00 50.56 443 MET A N 1
ATOM 3525 C CA . MET A 1 443 ? 9.140 0.698 21.655 1.00 50.56 443 MET A CA 1
ATOM 3526 C C . MET A 1 443 ? 8.595 -0.331 20.639 1.00 50.56 443 MET A C 1
ATOM 3528 O O . MET A 1 443 ? 7.515 -0.086 20.104 1.00 50.56 443 MET A O 1
ATOM 3532 N N . VAL A 1 444 ? 9.231 -1.482 20.370 1.00 54.47 444 VAL A N 1
ATOM 3533 C CA . VAL A 1 444 ? 8.521 -2.520 19.582 1.00 54.47 444 VAL A CA 1
ATOM 3534 C C . VAL A 1 444 ? 7.450 -3.183 20.448 1.00 54.47 444 VAL A C 1
ATOM 3536 O O . VAL A 1 444 ? 7.774 -3.825 21.444 1.00 54.47 444 VAL A O 1
ATOM 3539 N N . GLY A 1 445 ? 6.178 -3.052 20.063 1.00 59.09 445 GLY A N 1
ATOM 3540 C CA . GLY A 1 445 ? 5.094 -3.815 20.678 1.00 59.09 445 GLY A CA 1
ATOM 3541 C C . GLY A 1 445 ? 5.290 -5.317 20.454 1.00 59.09 445 GLY A C 1
ATOM 3542 O O . GLY A 1 445 ? 5.763 -5.736 19.400 1.00 59.09 445 GLY A O 1
ATOM 3543 N N . THR A 1 446 ? 4.930 -6.141 21.433 1.00 69.75 446 THR A N 1
ATOM 3544 C CA . THR A 1 446 ? 4.960 -7.612 21.340 1.00 69.75 446 THR A CA 1
ATOM 3545 C C . THR A 1 446 ? 3.548 -8.166 21.159 1.00 69.75 446 THR A C 1
ATOM 3547 O O . THR A 1 446 ? 3.109 -9.049 21.892 1.00 69.75 446 THR A O 1
ATOM 3550 N N . TYR A 1 447 ? 2.808 -7.631 20.183 1.00 82.69 447 TYR A N 1
ATOM 3551 C CA . TYR A 1 447 ? 1.439 -8.070 19.924 1.00 82.69 447 TYR A CA 1
ATOM 3552 C C . TYR A 1 447 ? 1.405 -9.480 19.326 1.00 82.69 447 TYR A C 1
ATOM 3554 O O . TYR A 1 447 ? 2.185 -9.834 18.435 1.00 82.69 447 TYR A O 1
ATOM 3562 N N . ALA A 1 448 ? 0.453 -10.287 19.786 1.00 84.44 448 ALA A N 1
ATOM 3563 C CA . ALA A 1 448 ? 0.097 -11.545 19.156 1.00 84.44 448 ALA A CA 1
ATOM 3564 C C . ALA A 1 448 ? -0.726 -11.297 17.882 1.00 84.44 448 ALA A C 1
ATOM 3566 O O . ALA A 1 448 ? -1.472 -10.323 17.765 1.00 84.44 448 ALA A O 1
ATOM 3567 N N . ARG A 1 449 ? -0.574 -12.197 16.905 1.00 84.75 449 ARG A N 1
ATOM 3568 C CA . ARG A 1 449 ? -1.266 -12.129 15.611 1.00 84.75 449 ARG A CA 1
ATOM 3569 C C . ARG A 1 449 ? -2.607 -12.845 15.674 1.00 84.75 449 ARG A C 1
ATOM 3571 O O . ARG A 1 449 ? -2.668 -13.983 16.138 1.00 84.75 449 ARG A O 1
ATOM 3578 N N . GLY A 1 450 ? -3.635 -12.227 15.102 1.00 85.94 450 GLY A N 1
ATOM 3579 C CA . GLY A 1 450 ? -4.868 -12.922 14.744 1.00 85.94 450 GLY A CA 1
ATOM 3580 C C . GLY A 1 450 ? -4.613 -14.027 13.712 1.00 85.94 450 GLY A C 1
ATOM 3581 O O . GLY A 1 450 ? -3.676 -13.949 12.914 1.00 85.94 450 GLY A O 1
ATOM 3582 N N . THR A 1 451 ? -5.447 -15.067 13.732 1.00 83.75 451 THR A N 1
ATOM 3583 C CA . THR A 1 451 ? -5.307 -16.249 12.855 1.00 83.75 451 THR A CA 1
ATOM 3584 C C . THR A 1 451 ? -6.512 -16.488 11.948 1.00 83.75 451 THR A C 1
ATOM 3586 O O . THR A 1 451 ? -6.425 -17.300 11.029 1.00 83.75 451 THR A O 1
ATOM 3589 N N . GLU A 1 452 ? -7.610 -15.758 12.156 1.00 82.38 452 GLU A N 1
ATOM 3590 C CA . GLU A 1 452 ? -8.892 -15.991 11.493 1.00 82.38 452 GLU A CA 1
ATOM 3591 C C . GLU A 1 452 ? -9.484 -14.682 10.963 1.00 82.38 452 GLU A C 1
ATOM 3593 O O . GLU A 1 452 ? -9.330 -13.620 11.567 1.00 82.38 452 GLU A O 1
ATOM 3598 N N . TYR A 1 453 ? -10.178 -14.765 9.827 1.00 85.38 453 TYR A N 1
ATOM 3599 C CA . TYR A 1 453 ? -11.022 -13.675 9.345 1.00 85.38 453 TYR A CA 1
ATOM 3600 C C . TYR A 1 453 ? -12.344 -13.684 10.117 1.00 85.38 453 TYR A C 1
ATOM 3602 O O . TYR A 1 453 ? -13.020 -14.710 10.165 1.00 85.38 453 TYR A O 1
ATOM 3610 N N . THR A 1 454 ? -12.733 -12.534 10.667 1.00 83.62 454 THR A N 1
ATOM 3611 C CA . THR A 1 454 ? -13.954 -12.400 11.471 1.00 83.62 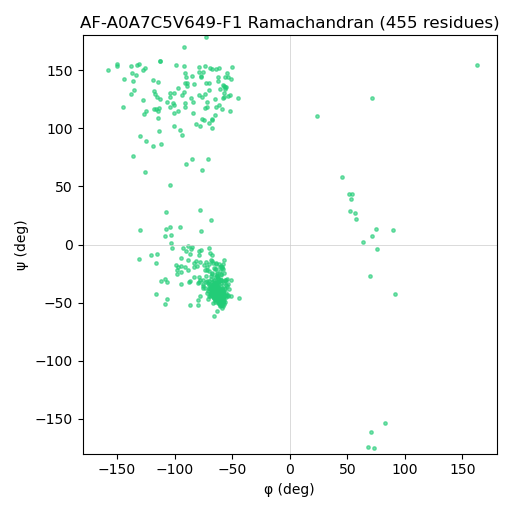454 THR A CA 1
ATOM 3612 C C . THR A 1 454 ? -15.053 -11.708 10.672 1.00 83.62 454 THR A C 1
ATOM 3614 O O . THR A 1 454 ? -14.837 -10.634 10.112 1.00 83.62 454 THR A O 1
ATOM 3617 N N . ILE A 1 455 ? -16.246 -12.303 10.660 1.00 84.94 455 ILE A N 1
ATOM 3618 C CA . ILE A 1 455 ? -17.475 -11.663 10.184 1.00 84.94 455 ILE A CA 1
ATOM 3619 C C . ILE A 1 455 ? -18.291 -11.287 11.418 1.00 84.94 455 ILE A C 1
ATOM 3621 O O . ILE A 1 455 ? -18.680 -12.161 12.191 1.00 84.94 455 ILE A O 1
ATOM 3625 N N . PHE A 1 456 ? -18.533 -9.993 11.605 1.00 84.31 456 PHE A N 1
ATOM 3626 C CA . PHE A 1 456 ? -19.491 -9.516 12.595 1.00 84.31 456 PHE A CA 1
ATOM 3627 C C . PHE A 1 456 ? -20.907 -9.725 12.050 1.00 84.31 456 PHE A C 1
ATOM 3629 O O . PHE A 1 456 ? -21.178 -9.330 10.916 1.00 84.31 456 PHE A O 1
ATOM 3636 N N . GLN A 1 457 ? -21.760 -10.392 12.831 1.00 72.56 457 GLN A N 1
ATOM 3637 C CA . GLN A 1 457 ? -23.158 -10.677 12.494 1.00 72.56 457 GLN A CA 1
ATOM 3638 C C . GLN A 1 457 ? -24.109 -9.769 13.264 1.00 72.56 457 GLN A C 1
ATOM 3640 O O . GLN A 1 457 ? -23.790 -9.449 14.434 1.00 72.56 457 GLN A O 1
#